Protein AF-0000000078886273 (afdb_homodimer)

pLDDT: mean 94.4, std 7.81, range [51.94, 99.0]

Secondary structure (DSSP, 8-state):
----SS-EEEEETTTSTTHHHHHHHHHHTT-EEEEEE--TT-SGGGGGGTT-TTEEEEE--TT-HHHHHHHHHTSSEEEE--S--SHHHHHHSHHHHHIIIIIIHHHHHHHPPTT--EEEEEEGGGS-S--SSEE-TTSPP---SHHHHHHHHHHHHHHHTT-EEEEE-EEES--SS--S-SHHHHHHHHHHHT-EEEEETTT-EEEEEEHHHHHHHHHHHHHTHHHHTT-EEEES-GGGEEEHHHHHHHHHHHSTT-EEEEE-SS--S-----EE--HHHHTTT------HHHHHHHHHHHGGG--HHHHHHT---/----SS-EEEEETTTSTTHHHHHHHHHHTT-EEEEEE--TT-SGGGGGGTT-TTEEEEE--TT-HHHHHHHHHTSSEEEE--S--SHHHHHHSHHHHHIIIIIIHHHHHHHPPTT--EEEEEEGGGS-S--SSEE-TTSPP---SHHHHHHHHHHHHHHHTT-EEEEE-EEES--SS--S-SHHHHHHHHHHHT-EEEEETTT-EEEEEEHHHHHHHHHHHHHTHHHHTT-EEEES-GGGEEEHHHHHHHHHHHSTT-EEEEE-SS--S-----EE--HHHHTTT------HHHHHHHHHHHGGG--HHHHHHT---

InterPro domains:
  IPR001509 NAD-dependent epimerase/dehydratase [PF01370] (9-236)
  IPR036291 NAD(P)-binding domain superfamily [SSF51735] (9-301)
  IPR050177 Bifunctional lipid A modification and metabolic enzymes [PTHR43245] (8-301)

Radius of gyration: 26.05 Å; Cα contacts (8 Å, |Δi|>4): 1399; chains: 2; bounding box: 59×69×60 Å

Organism: Nematostella vectensis (NCBI:txid45351)

Foldseek 3Di:
DPDQPFQEEEEEVLLAQLNLLQVVVSVVVRHQYEYEYQQPLHNQSNVVPVPRPSYHYDNHALLPLVVLLVVQVVGQAYEYDDALADQVSCVVPVVVRLCCLAVSLLSNLVSHDQPREYEYEAAPQQLAEDDDDAAEQPRDGDHQGSNSVSRNNSVVSQLVSQYEYEHEFQEAFDGSQAACPGLLSVLLLCCLPVLEDEDEPQQAWGFYAYSNLVSVVRVVCSRVVVVRTSGYAYDGAQLRRHGNNVSNVLSPVVRPSHDYHYDHPDDDSRRHHHHYDRVVVVVVPRDGDADSNNRSVNSVVPSNPADPVNNVSNYSD/DPDQPFQEEEEEVLLAQLNLLQVVVSVVVRHQYEYEYQQPLHNQSNVVPVPRPSYHYDNHALLPLVVLLVVQVVGQAYEYDWALADQVSCVVPVVVRLCCLAVSLLSNLVSHDQPREYEYEAAPQQLAEDPPDAAEQPRDGDHQGSNNVSRNNSVVSQLVSQYEYEHEFQEAFDGSQAACPGLLSVLLLCCLPVLEDEDEPQQAWGFYAYSNLVSVVRVVCSRVVVVRTSGYAYDGAQLRRHGNNVSNVLSPVVRPSHDYHYDHPDDDSRRHHHHYDRVVVVVVPRDGDADSNNRSVNSVVPSNPADPVNNVSNYSD

Sequence (634 aa):
MGPIKYPHVLVTGGAGYLGSSLVPILLDQGYKVTVYDRFLWGISSLYPCASNPRLQIINGDILDVGHLSQCISECDAVIHLASIVGYPACEKDPQKATEVNEQGTRNVVDALLPGQPLVYASTGSCYGAIEDGLCTESTPISPLTLYGKTKANGEEMVLQKEGVALRLATVFGISPRLRLDLLVNDLTHKAITVKHFDLYQGNFRRTFLHVRDAARAFAFALENFDGMKGEAFNVGDDRMNMSKAQVAKLIEELVPDCTITNTENGEDKDKRNYEVSYNKIRNLGFKATISIDDGIKELLKIVPLLSPEDVYRAKNVMGPIKYPHVLVTGGAGYLGSSLVPILLDQGYKVTVYDRFLWGISSLYPCASNPRLQIINGDILDVGHLSQCISECDAVIHLASIVGYPACEKDPQKATEVNEQGTRNVVDALLPGQPLVYASTGSCYGAIEDGLCTESTPISPLTLYGKTKANGEEMVLQKEGVALRLATVFGISPRLRLDLLVNDLTHKAITVKHFDLYQGNFRRTFLHVRDAARAFAFALENFDGMKGEAFNVGDDRMNMSKAQVAKLIEELVPDCTITNTENGEDKDKRNYEVSYNKIRNLGFKATISIDDGIKELLKIVPLLSPEDVYRAKNV

Structure (mmCIF, N/CA/C/O backbone):
data_AF-0000000078886273-model_v1
#
loop_
_entity.id
_entity.type
_entity.pdbx_description
1 polymer 'NAD-dependent epimerase/dehydratase domain-containing protein'
#
loop_
_atom_site.group_PDB
_atom_site.id
_atom_site.type_symbol
_atom_site.label_atom_id
_atom_site.label_alt_id
_atom_site.label_comp_id
_atom_site.label_asym_id
_atom_site.label_entity_id
_atom_site.label_seq_id
_atom_site.pdbx_PDB_ins_code
_atom_site.Cartn_x
_atom_site.Cartn_y
_atom_site.Cartn_z
_atom_site.occupancy
_atom_site.B_iso_or_equiv
_atom_site.auth_seq_id
_atom_site.auth_comp_id
_atom_site.auth_asym_id
_atom_site.auth_atom_id
_atom_site.pdbx_PDB_model_num
ATOM 1 N N . MET A 1 1 ? -0.612 17.688 -19.234 1 51.97 1 MET A N 1
ATOM 2 C CA . MET A 1 1 ? -0.328 18.375 -17.984 1 51.97 1 MET A CA 1
ATOM 3 C C . MET A 1 1 ? 0.833 19.344 -18.141 1 51.97 1 MET A C 1
ATOM 5 O O . MET A 1 1 ? 1.821 19.047 -18.797 1 51.97 1 MET A O 1
ATOM 9 N N . GLY A 1 2 ? 0.575 20.625 -17.984 1 61.78 2 GLY A N 1
ATOM 10 C CA . GLY A 1 2 ? 1.626 21.609 -18.156 1 61.78 2 GLY A CA 1
ATOM 11 C C . GLY A 1 2 ? 2.898 21.266 -17.406 1 61.78 2 GLY A C 1
ATOM 12 O O . GLY A 1 2 ? 2.924 20.328 -16.609 1 61.78 2 GLY A O 1
ATOM 13 N N . PRO A 1 3 ? 3.955 21.906 -17.625 1 81.69 3 PRO A N 1
ATOM 14 C CA . PRO A 1 3 ? 5.234 21.625 -16.969 1 81.69 3 PRO A CA 1
ATOM 15 C C . PRO A 1 3 ? 5.172 21.781 -15.453 1 81.69 3 PRO A C 1
ATOM 17 O O . PRO A 1 3 ? 4.461 22.641 -14.938 1 81.69 3 PRO A O 1
ATOM 20 N N . ILE A 1 4 ? 5.684 20.859 -14.68 1 91.19 4 ILE A N 1
ATOM 21 C CA . ILE A 1 4 ? 5.777 20.891 -13.219 1 91.19 4 ILE A CA 1
ATOM 22 C C . ILE A 1 4 ? 6.77 21.953 -12.781 1 91.19 4 ILE A C 1
ATOM 24 O O . ILE A 1 4 ? 7.953 21.891 -13.125 1 91.19 4 ILE A O 1
ATOM 28 N N . LYS A 1 5 ? 6.344 23.016 -12.07 1 93.44 5 LYS A N 1
ATOM 29 C CA . LYS A 1 5 ? 7.16 24.156 -11.656 1 93.44 5 LYS A CA 1
ATOM 30 C C . LYS A 1 5 ? 8.18 23.75 -10.594 1 93.44 5 LYS A C 1
ATOM 32 O O . LYS A 1 5 ? 9.328 24.188 -10.633 1 93.44 5 LYS A O 1
ATOM 37 N N . TYR A 1 6 ? 7.824 22.969 -9.648 1 96.81 6 TYR A N 1
ATOM 38 C CA . TYR A 1 6 ? 8.664 22.453 -8.57 1 96.81 6 TYR A CA 1
ATOM 39 C C . TYR A 1 6 ? 8.781 20.938 -8.633 1 96.81 6 TYR A C 1
ATOM 41 O O . TYR A 1 6 ? 8.117 20.234 -7.879 1 96.81 6 TYR A O 1
ATOM 49 N N . PRO A 1 7 ? 9.594 20.484 -9.453 1 98.06 7 PRO A N 1
ATOM 50 C CA . PRO A 1 7 ? 9.562 19.078 -9.867 1 98.06 7 PRO A CA 1
ATOM 51 C C . PRO A 1 7 ? 10.039 18.125 -8.766 1 98.06 7 PRO A C 1
ATOM 53 O O . PRO A 1 7 ? 9.734 16.938 -8.797 1 98.06 7 PRO A O 1
ATOM 56 N N . HIS A 1 8 ? 10.844 18.562 -7.758 1 98.81 8 HIS A N 1
ATOM 57 C CA . HIS A 1 8 ? 11.352 17.719 -6.688 1 98.81 8 HIS A CA 1
ATOM 58 C C . HIS A 1 8 ? 10.844 18.188 -5.324 1 98.81 8 HIS A C 1
ATOM 60 O O . HIS A 1 8 ? 11.219 19.25 -4.848 1 98.81 8 HIS A O 1
ATOM 66 N N . VAL A 1 9 ? 10.008 17.375 -4.676 1 98.94 9 VAL A N 1
ATOM 67 C CA . VAL A 1 9 ? 9.305 17.766 -3.457 1 98.94 9 VAL A CA 1
ATOM 68 C C . VAL A 1 9 ? 9.797 16.922 -2.287 1 98.94 9 VAL A C 1
ATOM 70 O O . VAL A 1 9 ? 9.875 15.688 -2.389 1 98.94 9 VAL A O 1
ATOM 73 N N . LEU A 1 10 ? 10.211 17.578 -1.229 1 98.94 10 LEU A N 1
ATOM 74 C CA . LEU A 1 10 ? 10.484 16.891 0.024 1 98.94 10 LEU A CA 1
ATOM 75 C C . LEU A 1 10 ? 9.227 16.812 0.887 1 98.94 10 LEU A C 1
ATOM 77 O O . LEU A 1 10 ? 8.578 17.828 1.141 1 98.94 10 LEU A O 1
ATOM 81 N N . VAL A 1 11 ? 8.836 15.617 1.272 1 99 11 VAL A N 1
ATOM 82 C CA . VAL A 1 11 ? 7.699 15.406 2.158 1 99 11 VAL A CA 1
ATOM 83 C C . VAL A 1 11 ? 8.18 14.906 3.516 1 99 11 VAL A C 1
ATOM 85 O O . VAL A 1 11 ? 8.57 13.742 3.652 1 99 11 VAL A O 1
ATOM 88 N N . THR A 1 12 ? 8.172 15.789 4.535 1 98.94 12 THR A N 1
ATOM 89 C CA . THR A 1 12 ? 8.406 15.281 5.883 1 98.94 12 THR A CA 1
ATOM 90 C C . THR A 1 12 ? 7.18 14.539 6.406 1 98.94 12 THR A C 1
ATOM 92 O O . THR A 1 12 ? 6.047 14.938 6.133 1 98.94 12 THR A O 1
ATOM 95 N N . GLY A 1 13 ? 7.445 13.461 7.109 1 98.75 13 GLY A N 1
ATOM 96 C CA . GLY A 1 13 ? 6.328 12.664 7.574 1 98.75 13 GLY A CA 1
ATOM 97 C C . GLY A 1 13 ? 5.645 11.891 6.461 1 98.75 13 GLY A C 1
ATOM 98 O O . GLY A 1 13 ? 4.441 11.617 6.535 1 98.75 13 GLY A O 1
ATOM 99 N N . GLY A 1 14 ? 6.434 11.531 5.457 1 98.81 14 GLY A N 1
ATOM 100 C CA . GLY A 1 14 ? 5.867 10.961 4.246 1 98.81 14 GLY A CA 1
ATOM 101 C C . GLY A 1 14 ? 5.375 9.539 4.434 1 98.81 14 GLY A C 1
ATOM 102 O O . GLY A 1 14 ? 4.621 9.023 3.605 1 98.81 14 GLY A O 1
ATOM 103 N N . ALA A 1 15 ? 5.723 8.898 5.527 1 98.31 15 ALA A N 1
ATOM 104 C CA . ALA A 1 15 ? 5.301 7.523 5.77 1 98.31 15 ALA A CA 1
ATOM 105 C C . ALA A 1 15 ? 4.117 7.473 6.73 1 98.31 15 ALA A C 1
ATOM 107 O O . ALA A 1 15 ? 3.611 6.395 7.047 1 98.31 15 ALA A O 1
ATOM 108 N N . GLY A 1 16 ? 3.639 8.617 7.172 1 98.12 16 GLY A N 1
ATOM 109 C CA . GLY A 1 16 ? 2.547 8.688 8.133 1 98.12 16 GLY A CA 1
ATOM 110 C C . GLY A 1 16 ? 1.18 8.539 7.488 1 98.12 16 GLY A C 1
ATOM 111 O O . GLY A 1 16 ? 1.072 8.141 6.328 1 98.12 16 GLY A O 1
ATOM 112 N N . TYR A 1 17 ? 0.139 8.836 8.234 1 98.5 17 TYR A N 1
ATOM 113 C CA . TYR A 1 17 ? -1.249 8.641 7.832 1 98.5 17 TYR A CA 1
ATOM 114 C C . TYR A 1 17 ? -1.569 9.445 6.578 1 98.5 17 TYR A C 1
ATOM 116 O O . TYR A 1 17 ? -2.035 8.891 5.582 1 98.5 17 TYR A O 1
ATOM 124 N N . LEU A 1 18 ? -1.273 10.688 6.637 1 98.62 18 LEU A N 1
ATOM 125 C CA . LEU A 1 18 ? -1.537 11.57 5.508 1 98.62 18 LEU A CA 1
ATOM 126 C C . LEU A 1 18 ? -0.459 11.422 4.438 1 98.62 18 LEU A C 1
ATOM 128 O O . LEU A 1 18 ? -0.767 11.367 3.246 1 98.62 18 LEU A O 1
ATOM 132 N N . GLY A 1 19 ? 0.802 11.312 4.824 1 98.81 19 GLY A N 1
ATOM 133 C CA . GLY A 1 19 ? 1.926 11.234 3.904 1 98.81 19 GLY A CA 1
ATOM 134 C C . GLY A 1 19 ? 1.866 10.031 2.986 1 98.81 19 GLY A C 1
ATOM 135 O O . GLY A 1 19 ? 2.145 10.141 1.79 1 98.81 19 GLY A O 1
ATOM 136 N N . SER A 1 20 ? 1.464 8.906 3.518 1 98.56 20 SER A N 1
ATOM 137 C CA . SER A 1 20 ? 1.44 7.672 2.732 1 98.56 20 SER A CA 1
ATOM 138 C C . SER A 1 20 ? 0.316 7.695 1.703 1 98.56 20 SER A C 1
ATOM 140 O O . SER A 1 20 ? 0.332 6.926 0.742 1 98.56 20 SER A O 1
ATOM 142 N N . SER A 1 21 ? -0.654 8.578 1.897 1 98.44 21 SER A N 1
ATOM 143 C CA . SER A 1 21 ? -1.696 8.805 0.902 1 98.44 21 SER A CA 1
ATOM 144 C C . SER A 1 21 ? -1.267 9.859 -0.119 1 98.44 21 SER A C 1
ATOM 146 O O . SER A 1 21 ? -1.691 9.812 -1.276 1 98.44 21 SER A O 1
ATOM 148 N N . LEU A 1 22 ? -0.385 10.734 0.26 1 98.88 22 LEU A N 1
ATOM 149 C CA . LEU A 1 22 ? 0.027 11.859 -0.573 1 98.88 22 LEU A CA 1
ATOM 150 C C . LEU A 1 22 ? 1.135 11.438 -1.536 1 98.88 22 LEU A C 1
ATOM 152 O O . LEU A 1 22 ? 1.118 11.82 -2.709 1 98.88 22 LEU A O 1
ATOM 156 N N . VAL A 1 23 ? 2.104 10.641 -1.098 1 98.88 23 VAL A N 1
ATOM 157 C CA . VAL A 1 23 ? 3.318 10.328 -1.843 1 98.88 23 VAL A CA 1
ATOM 158 C C . VAL A 1 23 ? 2.955 9.68 -3.178 1 98.88 23 VAL A C 1
ATOM 160 O O . VAL A 1 23 ? 3.404 10.133 -4.234 1 98.88 23 VAL A O 1
ATOM 163 N N . PRO A 1 24 ? 2.037 8.688 -3.174 1 98.06 24 PRO A N 1
ATOM 164 C CA . PRO A 1 24 ? 1.688 8.102 -4.469 1 98.06 24 PRO A CA 1
ATOM 165 C C . PRO A 1 24 ? 1.018 9.102 -5.41 1 98.06 24 PRO A C 1
ATOM 167 O O . PRO A 1 24 ? 1.199 9.031 -6.629 1 98.06 24 PRO A O 1
ATOM 170 N N . ILE A 1 25 ? 0.229 10.047 -4.855 1 98.12 25 ILE A N 1
ATOM 171 C CA . ILE A 1 25 ? -0.443 11.047 -5.676 1 98.12 25 ILE A CA 1
ATOM 172 C C . ILE A 1 25 ? 0.594 11.93 -6.367 1 98.12 25 ILE A C 1
ATOM 174 O O . ILE A 1 25 ? 0.513 12.164 -7.574 1 98.12 25 ILE A O 1
ATOM 178 N N . LEU A 1 26 ? 1.603 12.383 -5.637 1 98.75 26 LEU A N 1
ATOM 179 C CA . LEU A 1 26 ? 2.66 13.227 -6.191 1 98.75 26 LEU A CA 1
ATOM 180 C C . LEU A 1 26 ? 3.447 12.477 -7.262 1 98.75 26 LEU A C 1
ATOM 182 O O . LEU A 1 26 ? 3.729 13.023 -8.328 1 98.75 26 LEU A O 1
ATOM 186 N N . LEU A 1 27 ? 3.787 11.203 -6.992 1 98.19 27 LEU A N 1
ATOM 187 C CA . LEU A 1 27 ? 4.535 10.391 -7.945 1 98.19 27 LEU A CA 1
ATOM 188 C C . LEU A 1 27 ? 3.748 10.211 -9.242 1 98.19 27 LEU A C 1
ATOM 190 O O . LEU A 1 27 ? 4.305 10.336 -10.336 1 98.19 27 LEU A O 1
ATOM 194 N N . ASP A 1 28 ? 2.471 9.938 -9.07 1 96.44 28 ASP A N 1
ATOM 195 C CA . ASP A 1 28 ? 1.606 9.742 -10.234 1 96.44 28 ASP A CA 1
ATOM 196 C C . ASP A 1 28 ? 1.511 11.016 -11.062 1 96.44 28 ASP A C 1
ATOM 198 O O . ASP A 1 28 ? 1.334 10.953 -12.281 1 96.44 28 ASP A O 1
ATOM 202 N N . GLN A 1 29 ? 1.64 12.156 -10.406 1 97.69 29 GLN A N 1
ATOM 203 C CA . GLN A 1 29 ? 1.553 13.445 -11.094 1 97.69 29 GLN A CA 1
ATOM 204 C C . GLN A 1 29 ? 2.887 13.82 -11.727 1 97.69 29 GLN A C 1
ATOM 206 O O . GLN A 1 29 ? 3.002 14.859 -12.375 1 97.69 29 GLN A O 1
ATOM 211 N N . GLY A 1 30 ? 3.928 13.016 -11.477 1 97.62 30 GLY A N 1
ATOM 212 C CA . GLY A 1 30 ? 5.18 13.195 -12.195 1 97.62 30 GLY A CA 1
ATOM 213 C C . GLY A 1 30 ? 6.262 13.844 -11.344 1 97.62 30 GLY A C 1
ATOM 214 O O . GLY A 1 30 ? 7.363 14.109 -11.836 1 97.62 30 GLY A O 1
ATOM 215 N N . TYR A 1 31 ? 6.047 14.109 -10.07 1 98.69 31 TYR A N 1
ATOM 216 C CA . TYR A 1 31 ? 7.043 14.695 -9.188 1 98.69 31 TYR A CA 1
ATOM 217 C C . TYR A 1 31 ? 8.109 13.68 -8.805 1 98.69 31 TYR A C 1
ATOM 219 O O . TYR A 1 31 ? 7.832 12.477 -8.734 1 98.69 31 TYR A O 1
ATOM 227 N N . LYS A 1 32 ? 9.297 14.133 -8.68 1 98.75 32 LYS A N 1
ATOM 228 C CA . LYS A 1 32 ? 10.25 13.43 -7.828 1 98.75 32 LYS A CA 1
ATOM 229 C C . LYS A 1 32 ? 9.961 13.68 -6.352 1 98.75 32 LYS A C 1
ATOM 231 O O . LYS A 1 32 ? 9.703 14.82 -5.949 1 98.75 32 LYS A O 1
ATOM 236 N N . VAL A 1 33 ? 9.93 12.641 -5.586 1 98.94 33 VAL A N 1
ATOM 237 C CA . VAL A 1 33 ? 9.539 12.789 -4.188 1 98.94 33 VAL A CA 1
ATOM 238 C C . VAL A 1 33 ? 10.641 12.25 -3.283 1 98.94 33 VAL A C 1
ATOM 240 O O . VAL A 1 33 ? 11.102 11.117 -3.467 1 98.94 33 VAL A O 1
ATOM 243 N N . THR A 1 34 ? 11.102 13.023 -2.373 1 98.94 34 THR A N 1
ATOM 244 C CA . THR A 1 34 ? 11.938 12.57 -1.269 1 98.94 34 THR A CA 1
ATOM 245 C C . THR A 1 34 ? 11.133 12.508 0.028 1 98.94 34 THR A C 1
ATOM 247 O O . THR A 1 34 ? 10.695 13.539 0.539 1 98.94 34 THR A O 1
ATOM 250 N N . VAL A 1 35 ? 10.945 11.32 0.5 1 98.94 35 VAL A N 1
ATOM 251 C CA . VAL A 1 35 ? 10.32 11.148 1.805 1 98.94 35 VAL A CA 1
ATOM 252 C C . VAL A 1 35 ? 11.359 11.32 2.908 1 98.94 35 VAL A C 1
ATOM 254 O O . VAL A 1 35 ? 12.438 10.727 2.857 1 98.94 35 VAL A O 1
ATOM 257 N N . TYR A 1 36 ? 11.109 12.203 3.838 1 98.94 36 TYR A N 1
ATOM 258 C CA . TYR A 1 36 ? 11.914 12.445 5.031 1 98.94 36 TYR A CA 1
ATOM 259 C C . TYR A 1 36 ? 11.133 12.086 6.293 1 98.94 36 TYR A C 1
ATOM 261 O O . TYR A 1 36 ? 10.227 12.82 6.699 1 98.94 36 TYR A O 1
ATOM 269 N N . ASP A 1 37 ? 11.461 10.977 6.895 1 98.81 37 ASP A N 1
ATOM 270 C CA . ASP A 1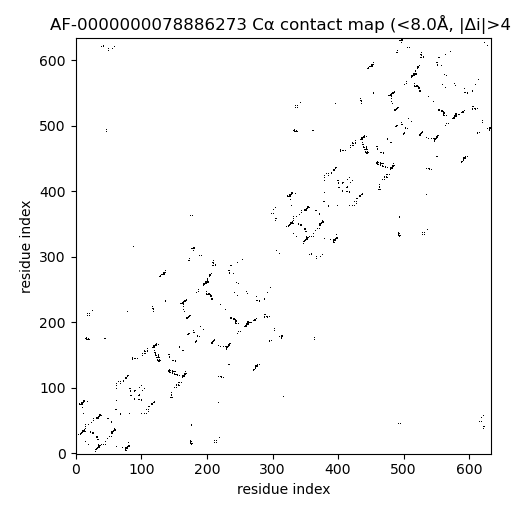 37 ? 10.672 10.398 7.973 1 98.81 37 ASP A CA 1
ATOM 271 C C . ASP A 1 37 ? 11.547 9.617 8.945 1 98.81 37 ASP A C 1
ATOM 273 O O . ASP A 1 37 ? 12.602 9.102 8.562 1 98.81 37 ASP A O 1
ATOM 277 N N . ARG A 1 38 ? 11.047 9.516 10.203 1 97.94 38 ARG A N 1
ATOM 278 C CA . ARG A 1 38 ? 11.766 8.734 11.203 1 97.94 38 ARG A CA 1
ATOM 279 C C . ARG A 1 38 ? 11.289 7.285 11.211 1 97.94 38 ARG A C 1
ATOM 281 O O . ARG A 1 38 ? 11.883 6.438 11.883 1 97.94 38 ARG A O 1
ATOM 288 N N . PHE A 1 39 ? 10.188 6.996 10.602 1 96.88 39 PHE A N 1
ATOM 289 C CA . PHE A 1 39 ? 9.594 5.672 10.469 1 96.88 39 PHE A CA 1
ATOM 290 C C . PHE A 1 39 ? 9.258 5.086 11.836 1 96.88 39 PHE A C 1
ATOM 292 O O . PHE A 1 39 ? 9.492 3.9 12.078 1 96.88 39 PHE A O 1
ATOM 299 N N . LEU A 1 40 ? 8.734 5.992 12.711 1 93 40 LEU A N 1
ATOM 300 C CA . LEU A 1 40 ? 8.312 5.57 14.047 1 93 40 LEU A CA 1
ATOM 301 C C . LEU A 1 40 ? 7.238 4.496 13.961 1 93 40 LEU A C 1
ATOM 303 O O . LEU A 1 40 ? 7.113 3.66 14.859 1 93 40 LEU A O 1
ATOM 307 N N . TRP A 1 41 ? 6.52 4.516 12.898 1 92.81 41 TRP A N 1
ATOM 308 C CA . TRP A 1 41 ? 5.406 3.584 12.758 1 92.81 41 TRP A CA 1
ATOM 309 C C . TRP A 1 41 ? 5.688 2.564 11.656 1 92.81 41 TRP A C 1
ATOM 311 O O . TRP A 1 41 ? 4.766 1.934 11.141 1 92.81 41 TRP A O 1
ATOM 321 N N . GLY A 1 42 ? 6.922 2.479 11.258 1 93.75 42 GLY A N 1
ATOM 322 C CA . GLY A 1 42 ? 7.34 1.508 10.266 1 93.75 42 GLY A CA 1
ATOM 323 C C . GLY A 1 42 ? 7.391 2.08 8.859 1 93.75 42 GLY A C 1
ATOM 324 O O . GLY A 1 42 ? 6.895 3.182 8.617 1 93.75 42 GLY A O 1
ATOM 325 N N . ILE A 1 43 ? 7.922 1.346 7.91 1 97.38 43 ILE A N 1
ATOM 326 C CA . ILE A 1 43 ? 8.172 1.79 6.543 1 97.38 43 ILE A CA 1
ATOM 327 C C . ILE A 1 43 ? 7.145 1.165 5.602 1 97.38 43 ILE A C 1
ATOM 329 O O . ILE A 1 43 ? 7.066 1.531 4.426 1 97.38 43 ILE A O 1
ATOM 333 N N . SER A 1 44 ? 6.254 0.3 6.102 1 96.56 44 SER A N 1
ATOM 334 C CA . SER A 1 44 ? 5.41 -0.549 5.27 1 96.56 44 SER A CA 1
ATOM 335 C C . SER A 1 44 ? 4.414 0.281 4.469 1 96.56 44 SER A C 1
ATOM 337 O O . SER A 1 44 ? 3.963 -0.141 3.4 1 96.56 44 SER A O 1
ATOM 339 N N . SER A 1 45 ? 4.125 1.472 4.98 1 97.62 45 SER A N 1
ATOM 340 C CA . SER A 1 45 ? 3.145 2.316 4.305 1 97.62 45 SER A CA 1
ATOM 341 C C . SER A 1 45 ? 3.648 2.766 2.939 1 97.62 45 SER A C 1
ATOM 343 O O . SER A 1 45 ? 2.865 3.217 2.1 1 97.62 45 SER A O 1
ATOM 345 N N . LEU A 1 46 ? 4.93 2.6 2.656 1 98.38 46 LEU A N 1
ATOM 346 C CA . LEU A 1 46 ? 5.516 3.08 1.41 1 98.38 46 LEU A CA 1
ATOM 347 C C . LEU A 1 46 ? 5.789 1.922 0.456 1 98.38 46 LEU A C 1
ATOM 349 O O . LEU A 1 46 ? 6.23 2.135 -0.676 1 98.38 46 LEU A O 1
ATOM 353 N N . TYR A 1 47 ? 5.461 0.668 0.845 1 98.12 47 TYR A N 1
ATOM 354 C CA . TYR A 1 47 ? 5.699 -0.493 -0.005 1 98.12 47 TYR A CA 1
ATOM 355 C C . TYR A 1 47 ? 5.047 -0.314 -1.369 1 98.12 47 TYR A C 1
ATOM 357 O O . TYR A 1 47 ? 5.66 -0.591 -2.4 1 98.12 47 TYR A O 1
ATOM 365 N N . PRO A 1 48 ? 3.865 0.265 -1.414 1 96.25 48 PRO A N 1
ATOM 366 C CA . PRO A 1 48 ? 3.152 0.307 -2.693 1 96.25 48 PRO A CA 1
ATOM 367 C C . PRO A 1 48 ? 3.85 1.185 -3.729 1 96.25 48 PRO A C 1
ATOM 369 O O . PRO A 1 48 ? 3.627 1.022 -4.934 1 96.25 48 PRO A O 1
ATOM 372 N N . CYS A 1 49 ? 4.723 2.053 -3.307 1 95.56 49 CYS A N 1
ATOM 373 C CA . CYS A 1 49 ? 5.332 2.949 -4.281 1 95.56 49 CYS A CA 1
ATOM 374 C C . CYS A 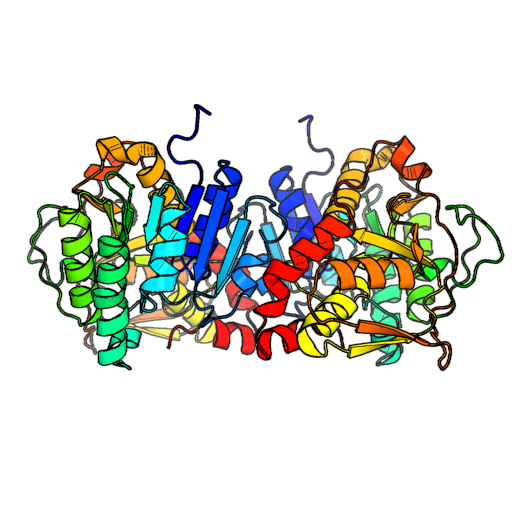1 49 ? 6.844 2.768 -4.316 1 95.56 49 CYS A C 1
ATOM 376 O O . CYS A 1 49 ? 7.555 3.561 -4.938 1 95.56 49 CYS A O 1
ATOM 378 N N . ALA A 1 50 ? 7.316 1.729 -3.717 1 96.25 50 ALA A N 1
ATOM 379 C CA . ALA A 1 50 ? 8.75 1.519 -3.539 1 96.25 50 ALA A CA 1
ATOM 380 C C . ALA A 1 50 ? 9.453 1.381 -4.887 1 96.25 50 ALA A C 1
ATOM 382 O O . ALA A 1 50 ? 10.625 1.741 -5.02 1 96.25 50 ALA A O 1
ATOM 383 N N . SER A 1 51 ? 8.781 0.912 -5.938 1 94.75 51 SER A N 1
ATOM 384 C CA . SER A 1 51 ? 9.406 0.615 -7.223 1 94.75 51 SER A CA 1
ATOM 385 C C . SER A 1 51 ? 9.531 1.87 -8.078 1 94.75 51 SER A C 1
ATOM 387 O O . SER A 1 51 ? 10.195 1.856 -9.117 1 94.75 51 SER A O 1
ATOM 389 N N . ASN A 1 52 ? 8.883 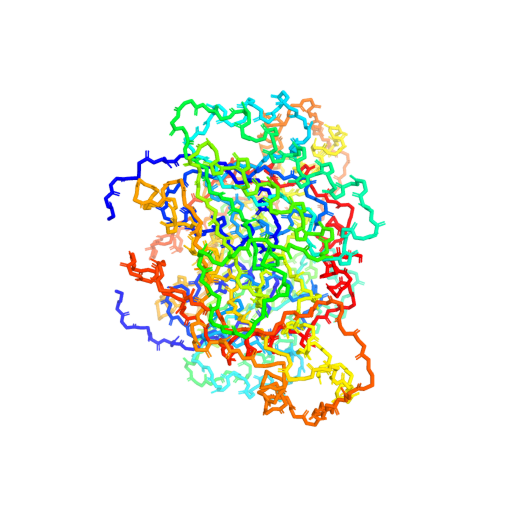2.951 -7.664 1 96.31 52 ASN A N 1
ATOM 390 C CA . ASN A 1 52 ? 8.953 4.172 -8.461 1 96.31 52 ASN A CA 1
ATOM 391 C C . ASN A 1 52 ? 10.352 4.777 -8.438 1 96.31 52 ASN A C 1
ATOM 393 O O . ASN A 1 52 ? 10.875 5.102 -7.367 1 96.31 52 ASN A O 1
ATOM 397 N N . PRO A 1 53 ? 10.93 4.926 -9.594 1 95.44 53 PRO A N 1
ATOM 398 C CA . PRO A 1 53 ? 12.312 5.414 -9.625 1 95.44 53 PRO A CA 1
ATOM 399 C C . PRO A 1 53 ? 12.438 6.863 -9.156 1 95.44 53 PRO A C 1
ATOM 401 O O . PRO A 1 53 ? 13.539 7.324 -8.852 1 95.44 53 PRO A O 1
ATOM 404 N N . ARG A 1 54 ? 11.328 7.57 -9.055 1 97.88 54 ARG A N 1
ATOM 405 C CA . ARG A 1 54 ? 11.352 8.977 -8.656 1 97.88 54 ARG A CA 1
ATOM 406 C C . ARG A 1 54 ? 11.188 9.117 -7.148 1 97.88 54 ARG A C 1
ATOM 408 O O . ARG A 1 54 ? 11.094 10.234 -6.633 1 97.88 54 ARG A O 1
ATOM 415 N N . LEU A 1 55 ? 11.125 8.016 -6.465 1 98.5 55 LEU A N 1
ATOM 416 C CA . LEU A 1 55 ? 10.977 8.039 -5.012 1 98.5 55 LEU A CA 1
ATOM 417 C C . LEU A 1 55 ? 12.328 7.863 -4.324 1 98.5 55 LEU A C 1
ATOM 419 O O . LEU A 1 55 ? 13.062 6.926 -4.629 1 98.5 55 LEU A O 1
ATOM 423 N N . GLN A 1 56 ? 12.641 8.75 -3.508 1 98.5 56 GLN A N 1
ATOM 424 C CA . GLN A 1 56 ? 13.75 8.633 -2.574 1 98.5 56 GLN A CA 1
ATOM 425 C C . GLN A 1 56 ? 13.258 8.594 -1.131 1 98.5 56 GLN A C 1
ATOM 427 O O . GLN A 1 56 ? 12.312 9.297 -0.772 1 98.5 56 GLN A O 1
ATOM 432 N N . ILE A 1 57 ? 13.859 7.766 -0.35 1 98.75 57 ILE A N 1
ATOM 433 C CA . ILE A 1 57 ? 13.453 7.594 1.041 1 98.75 57 ILE A CA 1
ATOM 434 C C . ILE A 1 57 ? 14.641 7.859 1.963 1 98.75 57 ILE A C 1
ATOM 436 O O . ILE A 1 57 ? 15.703 7.246 1.815 1 98.75 57 ILE A O 1
ATOM 440 N N . ILE A 1 58 ? 14.445 8.766 2.902 1 98.62 58 ILE A N 1
ATOM 441 C CA . ILE A 1 58 ? 15.516 9.148 3.822 1 98.62 58 ILE A CA 1
ATOM 442 C C . ILE A 1 58 ? 15.039 8.977 5.262 1 98.62 58 ILE A C 1
ATOM 444 O O . ILE A 1 58 ? 14 9.516 5.652 1 98.62 58 ILE A O 1
ATOM 448 N N . ASN A 1 59 ? 15.773 8.188 5.996 1 98.5 59 ASN A N 1
ATOM 449 C CA . ASN A 1 59 ? 15.586 8.164 7.441 1 98.5 59 ASN A CA 1
ATOM 450 C C . ASN A 1 59 ? 16.125 9.438 8.094 1 98.5 59 ASN A C 1
ATOM 452 O O . ASN A 1 59 ? 17.328 9.578 8.297 1 98.5 59 ASN A O 1
ATOM 456 N N . GLY A 1 60 ? 15.172 10.367 8.383 1 98.69 60 GLY A N 1
ATOM 457 C CA . GLY A 1 60 ? 15.586 11.672 8.867 1 98.69 60 GLY A CA 1
ATOM 458 C C . GLY A 1 60 ? 14.711 12.195 9.992 1 98.69 60 GLY A C 1
ATOM 459 O O . GLY A 1 60 ? 13.523 11.875 10.062 1 98.69 60 GLY A O 1
ATOM 460 N N . ASP A 1 61 ? 15.312 12.969 10.867 1 98.81 61 ASP A N 1
ATOM 461 C CA . ASP A 1 61 ? 14.664 13.664 11.977 1 98.81 61 ASP A CA 1
ATOM 462 C C . ASP A 1 61 ? 14.656 15.18 11.75 1 98.81 61 ASP A C 1
ATOM 464 O O . ASP A 1 61 ? 15.711 15.789 11.57 1 98.81 61 ASP A O 1
ATOM 468 N N . ILE A 1 62 ? 13.492 15.781 11.797 1 98.88 62 ILE A N 1
ATOM 469 C CA . ILE A 1 62 ? 13.406 17.203 11.508 1 98.88 62 ILE A CA 1
ATOM 470 C C . ILE A 1 62 ? 14.102 18 12.609 1 98.88 62 ILE A C 1
ATOM 472 O O . ILE A 1 62 ? 14.32 19.203 12.469 1 98.88 62 ILE A O 1
ATOM 476 N N . LEU A 1 63 ? 14.461 17.312 13.688 1 98.81 63 LEU A N 1
ATOM 477 C CA . LEU A 1 63 ? 15.227 17.953 14.75 1 98.81 63 LEU A CA 1
ATOM 478 C C . LEU A 1 63 ? 16.719 17.938 14.445 1 98.81 63 LEU A C 1
ATOM 480 O O . LEU A 1 63 ? 17.5 18.594 15.133 1 98.81 63 LEU A O 1
ATOM 484 N N . ASP A 1 64 ? 17.156 17.156 13.453 1 98.75 64 ASP A N 1
ATOM 485 C CA . ASP A 1 64 ? 18.531 17.188 12.945 1 98.75 64 ASP A CA 1
ATOM 486 C C . ASP A 1 64 ? 18.703 18.281 11.898 1 98.75 64 ASP A C 1
ATOM 488 O O . ASP A 1 64 ? 18.594 18.031 10.703 1 98.75 64 ASP A O 1
ATOM 492 N N . VAL A 1 65 ? 19.062 19.469 12.367 1 98.62 65 VAL A N 1
ATOM 493 C CA . VAL A 1 65 ? 19.047 20.688 11.562 1 98.62 65 VAL A CA 1
ATOM 494 C C . VAL A 1 65 ? 19.984 20.516 10.367 1 98.62 65 VAL A C 1
ATOM 496 O O . VAL A 1 65 ? 19.625 20.875 9.242 1 98.62 65 VAL A O 1
ATOM 499 N N . GLY A 1 66 ? 21.156 19.969 10.562 1 98.62 66 GLY A N 1
ATOM 500 C CA . GLY A 1 66 ? 22.141 19.812 9.492 1 98.62 66 GLY A CA 1
ATOM 501 C C . GLY A 1 66 ? 21.656 18.906 8.375 1 98.62 66 GLY A C 1
ATOM 502 O O . GLY A 1 66 ? 21.672 19.297 7.203 1 98.62 66 GLY A O 1
ATOM 503 N N . HIS A 1 67 ? 21.203 17.766 8.766 1 98.81 67 HIS A N 1
ATOM 504 C CA . HIS A 1 67 ? 20.734 16.812 7.773 1 98.81 67 HIS A CA 1
ATOM 505 C C . HIS A 1 67 ? 19.484 17.312 7.066 1 98.81 67 HIS A C 1
ATOM 507 O O . HIS A 1 67 ? 19.359 17.172 5.848 1 98.81 67 HIS A O 1
ATOM 513 N N . LEU A 1 68 ? 18.609 17.891 7.801 1 98.88 68 LEU A N 1
ATOM 514 C CA . LEU A 1 68 ? 17.375 18.438 7.246 1 98.88 68 LEU A CA 1
ATOM 515 C C . LEU A 1 68 ? 17.688 19.516 6.215 1 98.88 68 LEU A C 1
ATOM 517 O O . LEU A 1 68 ? 17.141 19.5 5.109 1 98.88 68 LEU A O 1
ATOM 521 N N . SER A 1 69 ? 18.578 20.438 6.562 1 98.81 69 SER A N 1
ATOM 522 C CA . SER A 1 69 ? 18.938 21.531 5.668 1 98.81 69 SER A CA 1
ATOM 523 C C . SER A 1 69 ? 19.547 21.016 4.371 1 98.81 69 SER A C 1
ATOM 525 O O . SER A 1 69 ? 19.25 21.531 3.291 1 98.81 69 SER A O 1
ATOM 527 N N . GLN A 1 70 ? 20.375 20.016 4.508 1 98.81 70 GLN A N 1
ATOM 528 C CA . GLN A 1 70 ? 20.969 19.406 3.324 1 98.81 70 GLN A CA 1
ATOM 529 C C . GLN A 1 70 ? 19.906 18.812 2.408 1 98.81 70 GLN A C 1
ATOM 531 O O . GLN A 1 70 ? 19.922 19.047 1.197 1 98.81 70 GLN A O 1
ATOM 536 N N . CYS A 1 71 ? 18.969 18.109 2.938 1 98.81 71 CYS A N 1
ATOM 537 C CA . CYS A 1 71 ? 17.938 17.453 2.145 1 98.81 71 CYS A CA 1
ATOM 538 C C . CYS A 1 71 ? 17 18.484 1.514 1 98.81 71 CYS A C 1
ATOM 540 O O . CYS A 1 71 ? 16.609 18.344 0.354 1 98.81 71 CYS A O 1
ATOM 542 N N . ILE A 1 72 ? 16.656 19.516 2.252 1 98.88 72 ILE A N 1
ATOM 543 C CA . ILE A 1 72 ? 15.766 20.547 1.743 1 98.88 72 ILE A CA 1
ATOM 544 C C . ILE A 1 72 ? 16.438 21.281 0.585 1 98.88 72 ILE A C 1
ATOM 546 O O . ILE A 1 72 ? 15.797 21.594 -0.417 1 98.88 72 ILE A O 1
ATOM 550 N N . SER A 1 73 ? 17.75 21.469 0.664 1 98.69 73 SER A N 1
ATOM 551 C CA . SER A 1 73 ? 18.484 22.219 -0.356 1 98.69 73 SER A CA 1
ATOM 552 C C . SER A 1 73 ? 18.484 21.484 -1.687 1 98.69 73 SER A C 1
ATOM 554 O O . SER A 1 73 ? 18.719 22.078 -2.738 1 98.69 73 SER A O 1
ATOM 556 N N . GLU A 1 74 ? 18.219 20.188 -1.641 1 98.62 74 GLU A N 1
ATOM 557 C CA . GLU A 1 74 ? 18.25 19.359 -2.842 1 98.62 74 GLU A CA 1
ATOM 558 C C . GLU A 1 74 ? 16.875 19.297 -3.514 1 98.62 74 GLU A C 1
ATOM 560 O O . GLU A 1 74 ? 16.734 18.672 -4.566 1 98.62 74 GLU A O 1
ATOM 565 N N . CYS A 1 75 ? 15.875 19.938 -2.943 1 98.81 75 CYS A N 1
ATOM 566 C CA . CYS A 1 75 ? 14.5 19.859 -3.443 1 98.81 75 CYS A CA 1
ATOM 567 C C . CYS A 1 75 ? 13.992 21.25 -3.83 1 98.81 75 CYS A C 1
ATOM 569 O O . CYS A 1 75 ? 14.602 22.266 -3.49 1 98.81 75 CYS A O 1
ATOM 571 N N . ASP A 1 76 ? 12.914 21.234 -4.582 1 98.75 76 ASP A N 1
ATOM 572 C CA . ASP A 1 76 ? 12.344 22.484 -5.066 1 98.75 76 ASP A CA 1
ATOM 573 C C . ASP A 1 76 ? 11.242 22.984 -4.137 1 98.75 76 ASP A C 1
ATOM 575 O O . ASP A 1 76 ? 10.938 24.188 -4.117 1 98.75 76 ASP A O 1
ATOM 579 N N . ALA A 1 77 ? 10.633 22.125 -3.379 1 98.94 77 ALA A N 1
ATOM 580 C CA . ALA A 1 77 ? 9.516 22.453 -2.498 1 98.94 77 ALA A CA 1
ATOM 581 C C . ALA A 1 77 ? 9.461 21.484 -1.312 1 98.94 77 ALA A C 1
ATOM 583 O O . ALA A 1 77 ? 10.078 20.422 -1.336 1 98.94 77 ALA A O 1
ATOM 584 N N . VAL A 1 78 ? 8.781 21.938 -0.3 1 98.94 78 VAL A N 1
ATOM 585 C CA . VAL A 1 78 ? 8.625 21.125 0.903 1 98.94 78 VAL A CA 1
ATOM 586 C C . VAL A 1 78 ? 7.148 21.031 1.281 1 98.94 78 VAL A C 1
ATOM 588 O O . VAL A 1 78 ? 6.438 22.047 1.282 1 98.94 78 VAL A O 1
ATOM 591 N N . ILE A 1 79 ? 6.66 19.859 1.466 1 99 79 ILE A N 1
ATOM 592 C CA . ILE A 1 79 ? 5.406 19.609 2.166 1 99 79 ILE A CA 1
ATOM 593 C C . ILE A 1 79 ? 5.695 19.062 3.561 1 99 79 ILE A C 1
ATOM 595 O O . ILE A 1 79 ? 6.266 17.969 3.701 1 99 79 ILE A O 1
ATOM 599 N N . HIS A 1 80 ? 5.305 19.797 4.566 1 99 80 HIS A N 1
ATOM 600 C CA . HIS A 1 80 ? 5.672 19.484 5.941 1 99 80 HIS A CA 1
ATOM 601 C C . HIS A 1 80 ? 4.504 18.859 6.695 1 99 80 HIS A C 1
ATOM 603 O O . HIS A 1 80 ? 3.617 19.562 7.176 1 99 80 HIS A O 1
ATOM 609 N N . LEU A 1 81 ? 4.613 17.547 6.848 1 98.94 81 LEU A N 1
ATOM 610 C CA . LEU A 1 81 ? 3.553 16.797 7.523 1 98.94 81 LEU A CA 1
ATOM 611 C C . LEU A 1 81 ? 4.043 16.25 8.859 1 98.94 81 LEU A C 1
ATOM 613 O O . LEU A 1 81 ? 3.238 15.828 9.695 1 98.94 81 LEU A O 1
ATOM 617 N N . ALA A 1 82 ? 5.324 16.188 9.102 1 98.81 82 ALA A N 1
ATOM 618 C CA . ALA A 1 82 ? 5.875 15.555 10.305 1 98.81 82 ALA A CA 1
ATOM 619 C C . ALA A 1 82 ? 5.387 16.266 11.562 1 98.81 82 ALA A C 1
ATOM 621 O O . ALA A 1 82 ? 5.531 17.484 11.695 1 98.81 82 ALA A O 1
ATOM 622 N N . SER A 1 83 ? 4.82 15.547 12.469 1 98.25 83 SER A N 1
ATOM 623 C CA . SER A 1 83 ? 4.281 16.078 13.711 1 98.25 83 SER A CA 1
ATOM 624 C C . SER A 1 83 ? 3.836 14.961 14.648 1 98.25 83 SER A C 1
ATOM 626 O O . SER A 1 83 ? 3.623 13.828 14.211 1 98.25 83 SER A O 1
ATOM 628 N N . ILE A 1 84 ? 3.879 15.273 15.922 1 97.25 84 ILE A N 1
ATOM 629 C CA . ILE A 1 84 ? 3.068 14.508 16.859 1 97.25 84 ILE A CA 1
ATOM 630 C C . ILE A 1 84 ? 1.613 14.961 16.781 1 97.25 84 ILE A C 1
ATOM 632 O O . ILE A 1 84 ? 1.291 16.094 17.156 1 97.25 84 ILE A O 1
ATOM 636 N N . VAL A 1 85 ? 0.753 14.055 16.297 1 95 85 VAL A N 1
ATOM 637 C CA . VAL A 1 85 ? -0.575 14.5 15.891 1 95 85 VAL A CA 1
ATOM 638 C C . VAL A 1 85 ? -1.614 14.016 16.906 1 95 85 VAL A C 1
ATOM 640 O O . VAL A 1 85 ? -1.635 12.844 17.266 1 95 85 VAL A O 1
ATOM 643 N N . GLY A 1 86 ? -2.479 14.922 17.312 1 92.88 86 GLY A N 1
ATOM 644 C CA . GLY A 1 86 ? -3.605 14.602 18.172 1 92.88 86 GLY A CA 1
ATOM 645 C C . GLY A 1 86 ? -3.365 14.961 19.625 1 92.88 86 GLY A C 1
ATOM 646 O O . GLY A 1 86 ? -2.25 14.805 20.125 1 92.88 86 GLY A O 1
ATOM 647 N N . TYR A 1 87 ? -4.426 15.344 20.297 1 89.31 87 TYR A N 1
ATOM 648 C CA . TYR A 1 87 ? -4.332 15.828 21.672 1 89.31 87 TYR A CA 1
ATOM 649 C C . TYR A 1 87 ? -3.838 14.727 22.594 1 89.31 87 TYR A C 1
ATOM 651 O O . TYR A 1 87 ? -2.908 14.93 23.375 1 89.31 87 TYR A O 1
ATOM 659 N N . PRO A 1 88 ? -4.324 13.523 22.469 1 89.62 88 PRO A N 1
ATOM 660 C CA . PRO A 1 88 ? -3.846 12.484 23.391 1 89.62 88 PRO A CA 1
ATOM 661 C C . PRO A 1 88 ? -2.35 12.211 23.25 1 89.62 88 PRO A C 1
ATOM 663 O O . PRO A 1 88 ? -1.649 12.047 24.25 1 89.62 88 PRO A O 1
ATOM 666 N N . ALA A 1 89 ? -1.891 12.211 22.031 1 92.44 89 ALA A N 1
ATOM 667 C CA . ALA A 1 89 ? -0.476 11.938 21.781 1 92.44 89 ALA A CA 1
ATOM 668 C C . ALA A 1 89 ? 0.401 13.062 22.328 1 92.44 89 ALA A C 1
ATOM 670 O O . ALA A 1 89 ? 1.46 12.805 22.906 1 92.44 89 ALA A O 1
ATOM 671 N N . CYS A 1 90 ? -0.009 14.281 22.172 1 94.62 90 CYS A N 1
ATOM 672 C CA . CYS A 1 90 ? 0.752 15.43 22.641 1 94.62 90 CYS A CA 1
ATOM 673 C C . CYS A 1 90 ? 0.757 15.492 24.172 1 94.62 90 CYS A C 1
ATOM 675 O O . CYS A 1 90 ? 1.756 15.883 24.781 1 94.62 90 CYS A O 1
ATOM 677 N N . GLU A 1 91 ? -0.345 15.07 24.734 1 93.56 91 GLU A N 1
ATOM 678 C CA . GLU A 1 91 ? -0.445 15.094 26.188 1 93.56 91 GLU A CA 1
ATOM 679 C C . GLU A 1 91 ? 0.4 13.992 26.812 1 93.56 91 GLU A C 1
ATOM 681 O O . GLU A 1 91 ? 0.898 14.148 27.938 1 93.56 91 GLU A O 1
ATOM 686 N N . LYS A 1 92 ? 0.548 12.93 26.156 1 94.38 92 LYS A N 1
ATOM 687 C CA . LYS A 1 92 ? 1.353 11.82 26.672 1 94.38 92 LYS A CA 1
ATOM 688 C C . LYS A 1 92 ? 2.809 12.242 26.859 1 94.38 92 LYS A C 1
ATOM 690 O O . LYS A 1 92 ? 3.459 11.82 27.812 1 94.38 92 LYS A O 1
ATOM 695 N N . ASP A 1 93 ? 3.346 13.055 25.984 1 96.12 93 ASP A N 1
ATOM 696 C CA . ASP A 1 93 ? 4.695 13.602 26.078 1 96.12 93 ASP A CA 1
ATOM 697 C C . ASP A 1 93 ? 4.738 15.055 25.594 1 96.12 93 ASP A C 1
ATOM 699 O O . ASP A 1 93 ? 5.164 15.328 24.469 1 96.12 93 ASP A O 1
ATOM 703 N N . PRO A 1 94 ? 4.355 15.977 26.469 1 97.38 94 PRO A N 1
ATOM 704 C CA . PRO A 1 94 ? 4.234 17.391 26.094 1 97.38 94 PRO A CA 1
ATOM 705 C C . PRO A 1 94 ? 5.547 17.984 25.594 1 97.38 94 PRO A C 1
ATOM 707 O O . PRO A 1 94 ? 5.543 18.812 24.672 1 97.38 94 PRO A O 1
ATOM 710 N N . GLN A 1 95 ? 6.602 17.594 26.188 1 97.88 95 GLN A N 1
ATOM 711 C CA . GLN A 1 95 ? 7.898 18.109 25.781 1 97.88 95 GLN A CA 1
ATOM 712 C C . GLN A 1 95 ? 8.227 17.688 24.344 1 97.88 95 GLN A C 1
ATOM 714 O O . GLN A 1 95 ? 8.648 18.516 23.531 1 97.88 95 GLN A O 1
ATOM 719 N N . LYS A 1 96 ? 8.031 16.469 24.062 1 97.31 96 LYS A N 1
ATOM 720 C CA . LYS A 1 96 ? 8.289 15.945 22.719 1 97.31 96 LYS A CA 1
ATOM 721 C C . LYS A 1 96 ? 7.371 16.609 21.703 1 97.31 96 LYS A C 1
ATOM 723 O O . LYS A 1 96 ? 7.797 16.922 20.578 1 97.31 96 LYS A O 1
ATOM 728 N N . ALA A 1 97 ? 6.16 16.781 22.094 1 97.75 97 ALA A N 1
ATOM 729 C CA . ALA A 1 97 ? 5.195 17.422 21.203 1 97.75 97 ALA A CA 1
ATOM 730 C C . ALA A 1 97 ? 5.648 18.828 20.828 1 97.75 97 ALA A C 1
ATOM 732 O O . ALA A 1 97 ? 5.633 19.203 19.656 1 97.75 97 ALA A O 1
ATOM 733 N N . THR A 1 98 ? 6.094 19.547 21.828 1 98.31 98 THR A N 1
ATOM 734 C CA . THR A 1 98 ? 6.551 20.922 21.578 1 98.31 98 THR A CA 1
ATOM 735 C C . THR A 1 98 ? 7.82 20.922 20.734 1 98.31 98 THR A C 1
ATOM 737 O O . THR A 1 98 ? 7.945 21.703 19.797 1 98.31 98 THR A O 1
ATOM 740 N N . GLU A 1 99 ? 8.695 20.031 21.047 1 98.44 99 GLU A N 1
ATOM 741 C CA . GLU A 1 99 ? 9.953 19.938 20.328 1 98.44 99 GLU A CA 1
ATOM 742 C C . GLU A 1 99 ? 9.719 19.609 18.844 1 98.44 99 GLU A C 1
ATOM 744 O O . GLU A 1 99 ? 10.25 20.281 17.969 1 98.44 99 GLU A O 1
ATOM 749 N N . VAL A 1 100 ? 8.945 18.672 18.609 1 98.62 100 VAL A N 1
ATOM 750 C CA . VAL A 1 100 ? 8.742 18.203 17.25 1 98.62 100 VAL A CA 1
ATOM 751 C C . VAL A 1 100 ? 7.832 19.172 16.484 1 98.62 100 VAL A C 1
ATOM 753 O O . VAL A 1 100 ? 8.172 19.609 15.391 1 98.62 100 VAL A O 1
ATOM 756 N N . ASN A 1 101 ? 6.715 19.547 17.031 1 98.81 101 ASN A N 1
ATOM 757 C CA . ASN A 1 101 ? 5.711 20.312 16.312 1 98.81 101 ASN A CA 1
ATOM 758 C C . ASN A 1 101 ? 6.137 21.766 16.125 1 98.81 101 ASN A C 1
ATOM 760 O O . ASN A 1 101 ? 5.836 22.391 15.109 1 98.81 101 ASN A O 1
ATOM 764 N N . GLU A 1 102 ? 6.844 22.344 17.141 1 98.69 102 GLU A N 1
ATOM 765 C CA . GLU A 1 102 ? 7.234 23.75 17.062 1 98.69 102 GLU A CA 1
ATOM 766 C C . GLU A 1 102 ? 8.688 23.891 16.609 1 98.69 102 GLU A C 1
ATOM 768 O O . GLU A 1 102 ? 8.961 24.438 15.539 1 98.69 102 GLU A O 1
ATOM 773 N N . GLN A 1 103 ? 9.578 23.297 17.406 1 98.75 103 GLN A N 1
ATOM 774 C CA . GLN A 1 103 ? 10.984 23.422 17.047 1 98.75 103 GLN A CA 1
ATOM 775 C C . GLN A 1 103 ? 11.273 22.734 15.711 1 98.75 103 GLN A C 1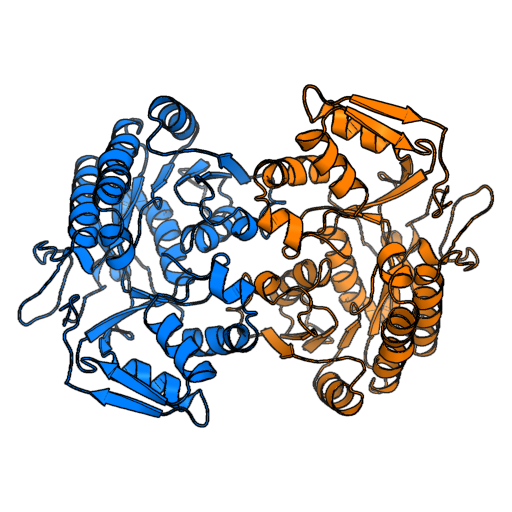
ATOM 777 O O . GLN A 1 103 ? 12.031 23.25 14.891 1 98.75 103 GLN A O 1
ATOM 782 N N . GLY A 1 104 ? 10.719 21.562 15.516 1 98.94 104 GLY A N 1
ATOM 783 C CA . GLY A 1 104 ? 10.867 20.891 14.234 1 98.94 104 GLY A CA 1
ATOM 784 C C . GLY A 1 104 ? 10.383 21.719 13.062 1 98.94 104 GLY A C 1
ATOM 785 O O . GLY A 1 104 ? 11.047 21.797 12.031 1 98.94 104 GLY A O 1
ATOM 786 N N . THR A 1 105 ? 9.227 22.328 13.219 1 98.94 105 THR A N 1
ATOM 787 C CA . THR A 1 105 ? 8.695 23.188 12.164 1 98.94 105 THR A CA 1
ATOM 788 C C . THR A 1 105 ? 9.602 24.406 11.953 1 98.94 105 THR A C 1
ATOM 790 O O . THR A 1 105 ? 9.859 24.797 10.82 1 98.94 105 THR A O 1
ATOM 793 N N . ARG A 1 106 ? 10.078 25 13.047 1 98.88 106 ARG A N 1
ATOM 794 C CA . ARG A 1 106 ? 11.023 26.109 12.938 1 98.88 106 ARG A CA 1
ATOM 795 C C . ARG A 1 106 ? 12.25 25.688 12.117 1 98.88 106 ARG A C 1
ATOM 797 O O . ARG A 1 106 ? 12.727 26.453 11.281 1 98.88 106 ARG A O 1
ATOM 804 N N . ASN A 1 107 ? 12.781 24.469 12.406 1 98.94 107 ASN A N 1
ATOM 805 C CA . ASN A 1 107 ? 13.938 23.969 11.664 1 98.94 107 ASN A CA 1
ATOM 806 C C . ASN A 1 107 ? 13.648 23.875 10.164 1 98.94 107 ASN A C 1
ATOM 808 O O . ASN A 1 107 ? 14.492 24.219 9.344 1 98.94 107 ASN A O 1
ATOM 812 N N . VAL A 1 108 ? 12.461 23.406 9.797 1 98.94 108 VAL A N 1
ATOM 813 C CA . VAL A 1 108 ? 12.062 23.312 8.398 1 98.94 108 VAL A CA 1
ATOM 814 C C . VAL A 1 108 ? 12.031 24.703 7.77 1 98.94 108 VAL A C 1
ATOM 816 O O . VAL A 1 108 ? 12.609 24.922 6.707 1 98.94 108 VAL A O 1
ATOM 819 N N . VAL A 1 109 ? 11.391 25.656 8.469 1 98.88 109 VAL A N 1
ATOM 820 C CA . VAL A 1 109 ? 11.211 27.016 7.973 1 98.88 109 VAL A CA 1
ATOM 821 C C . VAL A 1 109 ? 12.57 27.688 7.793 1 98.88 109 VAL A C 1
ATOM 823 O O . VAL A 1 109 ? 12.82 28.312 6.762 1 98.88 109 VAL A O 1
ATOM 826 N N . ASP A 1 110 ? 13.422 27.469 8.75 1 98.62 110 ASP A N 1
ATOM 827 C CA . ASP A 1 110 ? 14.727 28.109 8.734 1 98.62 110 ASP A CA 1
ATOM 828 C C . ASP A 1 110 ? 15.625 27.516 7.652 1 98.62 110 ASP A C 1
ATOM 830 O O . ASP A 1 110 ? 16.562 28.172 7.188 1 98.62 110 ASP A O 1
ATOM 834 N N . ALA A 1 111 ? 15.359 26.297 7.273 1 98.75 111 ALA A N 1
ATOM 835 C CA . ALA A 1 111 ? 16.203 25.594 6.309 1 98.75 111 ALA A CA 1
ATOM 836 C C . ALA A 1 111 ? 15.797 25.938 4.875 1 98.75 111 ALA A C 1
ATOM 838 O O . ALA A 1 111 ? 16.516 25.609 3.928 1 98.75 111 ALA A O 1
ATOM 839 N N . LEU A 1 112 ? 14.672 26.578 4.676 1 98.75 112 LEU A N 1
ATOM 840 C CA . LEU A 1 112 ? 14.156 26.875 3.342 1 98.75 112 LEU A CA 1
ATOM 841 C C . LEU A 1 112 ? 15.086 27.812 2.588 1 98.75 112 LEU A C 1
ATOM 843 O O . LEU A 1 112 ? 15.656 28.734 3.178 1 98.75 112 LEU A O 1
ATOM 847 N N . LEU A 1 113 ? 15.188 27.609 1.343 1 98 113 LEU A N 1
ATOM 848 C CA . LEU A 1 113 ? 15.836 28.562 0.446 1 98 113 LEU A CA 1
ATOM 849 C C . LEU A 1 113 ? 14.883 29.688 0.071 1 98 113 LEU A C 1
ATOM 851 O O . LEU A 1 113 ? 13.664 29.547 0.176 1 98 113 LEU A O 1
ATOM 855 N N . PRO A 1 114 ? 15.469 30.844 -0.372 1 96.5 114 PRO A N 1
ATOM 856 C CA . PRO A 1 114 ? 14.602 31.938 -0.783 1 96.5 114 PRO A CA 1
ATOM 857 C C . PRO A 1 114 ? 13.609 31.547 -1.875 1 96.5 114 PRO A C 1
ATOM 859 O O . PRO A 1 114 ? 14.016 31.016 -2.914 1 96.5 114 PRO A O 1
ATOM 862 N N . GLY A 1 115 ? 12.414 31.719 -1.596 1 95.56 115 GLY A N 1
ATOM 863 C CA . GLY A 1 115 ? 11.383 31.469 -2.596 1 95.56 115 GLY A CA 1
ATOM 864 C C . GLY A 1 115 ? 10.945 30.031 -2.666 1 95.56 115 GLY A C 1
ATOM 865 O O . GLY A 1 115 ? 10.055 29.672 -3.447 1 95.56 115 GLY A O 1
ATOM 866 N N . GLN A 1 116 ? 11.531 29.172 -1.893 1 98.44 116 GLN A N 1
ATOM 867 C CA . GLN A 1 116 ? 11.18 27.766 -1.892 1 98.44 116 GLN A CA 1
ATOM 868 C C . GLN A 1 116 ? 9.805 27.531 -1.271 1 98.44 116 GLN A C 1
ATOM 870 O O . GLN A 1 116 ? 9.562 27.922 -0.128 1 98.44 116 GLN A O 1
ATOM 875 N N . PRO A 1 117 ? 8.828 26.891 -2.004 1 98.88 117 PRO A N 1
ATOM 876 C CA . PRO A 1 117 ? 7.469 26.672 -1.502 1 98.88 117 PRO A CA 1
ATOM 877 C C . PRO A 1 117 ? 7.426 25.75 -0.293 1 98.88 117 PRO A C 1
ATOM 879 O O . PRO A 1 117 ? 8.164 24.75 -0.245 1 98.88 117 PRO A O 1
ATOM 882 N N . LEU A 1 118 ? 6.605 26.141 0.641 1 98.94 118 LEU A N 1
ATOM 883 C CA . LEU A 1 118 ? 6.309 25.328 1.818 1 98.94 118 LEU A CA 1
ATOM 884 C C . LEU A 1 118 ? 4.805 25.188 2.018 1 98.94 118 LEU A C 1
ATOM 886 O O . LEU A 1 118 ? 4.086 26.188 2.09 1 98.94 118 LEU A O 1
ATOM 890 N N . VAL A 1 119 ? 4.297 23.953 1.986 1 98.94 119 VAL A N 1
ATOM 891 C CA . VAL A 1 119 ? 2.916 23.672 2.35 1 98.94 119 VAL A CA 1
ATOM 892 C C . VAL A 1 119 ? 2.877 22.922 3.68 1 98.94 119 VAL A C 1
ATOM 894 O O . VAL A 1 119 ? 3.559 21.906 3.85 1 98.94 119 VAL A O 1
ATOM 897 N N . TYR A 1 120 ? 2.084 23.391 4.629 1 98.94 120 TYR A N 1
ATOM 898 C CA . TYR A 1 120 ? 2.088 22.938 6.016 1 98.94 120 TYR A CA 1
ATOM 899 C C . TYR A 1 120 ? 0.741 22.328 6.395 1 98.94 120 TYR A C 1
ATOM 901 O O . TYR A 1 120 ? -0.311 22.875 6.062 1 98.94 120 TYR A O 1
ATOM 909 N N . ALA A 1 121 ? 0.828 21.203 7.059 1 98.94 121 ALA A N 1
ATOM 910 C CA . ALA A 1 121 ? -0.379 20.578 7.602 1 98.94 121 ALA A CA 1
ATOM 911 C C . ALA A 1 121 ? -0.809 21.266 8.898 1 98.94 121 ALA A C 1
ATOM 913 O O . ALA A 1 121 ? -0.283 20.953 9.969 1 98.94 121 ALA A O 1
ATOM 914 N N . SER A 1 122 ? -1.711 22.109 8.805 1 98.69 122 SER A N 1
ATOM 915 C CA . SER A 1 122 ? -2.352 22.703 9.977 1 98.69 122 SER A CA 1
ATOM 916 C C . SER A 1 122 ? -3.65 21.969 10.312 1 98.69 122 SER A C 1
ATOM 918 O O . SER A 1 122 ? -3.859 20.828 9.898 1 98.69 122 SER A O 1
ATOM 920 N N . THR A 1 123 ? -4.418 22.516 11.219 1 96.94 123 THR A N 1
ATOM 921 C CA . THR A 1 123 ? -5.59 21.812 11.711 1 96.94 123 THR A CA 1
ATOM 922 C C . THR A 1 123 ? -6.68 22.781 12.141 1 96.94 123 THR A C 1
ATOM 924 O O . THR A 1 123 ? -6.383 23.922 12.516 1 96.94 123 THR A O 1
ATOM 927 N N . GLY A 1 124 ? -7.863 22.312 12.055 1 93.44 124 GLY A N 1
ATOM 928 C CA . GLY A 1 124 ? -8.969 23.078 12.602 1 93.44 124 GLY A CA 1
ATOM 929 C C . GLY A 1 124 ? -8.883 23.266 14.109 1 93.44 124 GLY A C 1
ATOM 930 O O . GLY A 1 124 ? -9.531 24.141 14.672 1 93.44 124 GLY A O 1
ATOM 931 N N . SER A 1 125 ? -8.086 22.484 14.766 1 92.38 125 SER A N 1
ATOM 932 C CA . SER A 1 125 ? -7.914 22.562 16.219 1 92.38 125 SER A CA 1
ATOM 933 C C . SER A 1 125 ? -7.301 23.906 16.625 1 92.38 125 SER A C 1
ATOM 935 O O . SER A 1 125 ? -7.316 24.266 17.797 1 92.38 125 SER A O 1
ATOM 937 N N . CYS A 1 126 ? -6.789 24.609 15.672 1 93.81 126 CYS A N 1
ATOM 938 C CA . CYS A 1 126 ? -6.203 25.922 15.953 1 93.81 126 CYS A CA 1
ATOM 939 C C . CYS A 1 126 ? -7.273 26.906 16.406 1 93.81 126 CYS A C 1
ATOM 941 O O . CYS A 1 126 ? -6.98 27.844 17.172 1 93.81 126 CYS A O 1
ATOM 943 N N . TYR A 1 127 ? -8.531 26.766 15.977 1 92 127 TYR A N 1
ATOM 944 C CA . TYR A 1 127 ? -9.594 27.719 16.25 1 92 127 TYR A CA 1
ATOM 945 C C . TYR A 1 127 ? -10.07 27.594 17.688 1 92 127 TYR A C 1
ATOM 947 O O . TYR A 1 127 ? -10.555 28.578 18.281 1 92 127 TYR A O 1
ATOM 955 N N . GLY A 1 128 ? -9.945 26.406 18.266 1 86.62 128 GLY A N 1
ATOM 956 C CA . GLY A 1 128 ? -10.445 26.219 19.625 1 86.62 128 GLY A CA 1
ATOM 957 C C . GLY A 1 128 ? -11.953 26.328 19.719 1 86.62 128 GLY A C 1
ATOM 958 O O . GLY A 1 128 ? -12.68 25.75 18.906 1 86.62 128 GLY A O 1
ATOM 959 N N . ALA A 1 129 ? -12.414 26.984 20.875 1 78.25 129 ALA A N 1
ATOM 960 C CA . ALA A 1 129 ? -13.852 27.172 21.062 1 78.25 129 ALA A CA 1
ATOM 961 C C . ALA A 1 129 ? -14.336 28.453 20.375 1 78.25 129 ALA A C 1
ATOM 963 O O . ALA A 1 129 ? -13.766 29.516 20.562 1 78.25 129 ALA A O 1
ATOM 964 N N . ILE A 1 130 ? -15.055 28.219 19.391 1 76.62 130 ILE A N 1
ATOM 965 C CA . ILE A 1 130 ? -15.602 29.344 18.656 1 76.62 130 ILE A CA 1
ATOM 966 C C . ILE A 1 130 ? -17.031 29.625 19.156 1 76.62 130 ILE A C 1
ATOM 968 O O . ILE A 1 130 ? -17.781 28.703 19.422 1 76.62 130 ILE A O 1
ATOM 972 N N . GLU A 1 131 ? -17.109 30.844 19.594 1 66.88 131 GLU A N 1
ATOM 973 C CA . GLU A 1 131 ? -18.5 31.188 19.938 1 66.88 131 GLU A CA 1
ATOM 974 C C . GLU A 1 131 ? -19.438 30.891 18.781 1 66.88 131 GLU A C 1
ATOM 976 O O . GLU A 1 131 ? -19.016 30.406 17.734 1 66.88 131 GLU A O 1
ATOM 981 N N . ASP A 1 132 ? -20.719 31.406 18.797 1 63.25 132 ASP A N 1
ATOM 982 C CA . ASP A 1 132 ? -21.828 31.188 17.859 1 63.25 132 ASP A CA 1
ATOM 983 C C . ASP A 1 132 ? -21.469 31.703 16.469 1 63.25 132 ASP A C 1
ATOM 985 O O . ASP A 1 132 ? -20.781 32.719 16.328 1 63.25 132 ASP A O 1
ATOM 989 N N . GLY A 1 133 ? -21.328 30.781 15.461 1 75.06 133 GLY A N 1
ATOM 990 C CA . GLY A 1 133 ? -21.281 31.234 14.078 1 75.06 133 GLY A CA 1
ATOM 991 C C . GLY A 1 133 ? -20.422 30.344 13.195 1 75.06 133 GLY A C 1
ATOM 992 O O . GLY A 1 133 ? -20 29.266 13.609 1 75.06 133 GLY A O 1
ATOM 993 N N . LEU A 1 134 ? -20.266 30.734 11.977 1 87.19 134 LEU A N 1
ATOM 994 C CA . LEU A 1 134 ? -19.5 30.094 10.914 1 87.19 134 LEU A CA 1
ATOM 995 C C . LEU A 1 134 ? -18.016 30.406 11.039 1 87.19 134 LEU A C 1
ATOM 997 O O . LEU A 1 134 ? -17.641 31.578 11.125 1 87.19 134 LEU A O 1
ATOM 1001 N N . CYS A 1 135 ? -17.219 29.359 11.258 1 92.56 135 CYS A N 1
ATOM 1002 C CA . CYS A 1 135 ? -15.766 29.5 11.312 1 92.56 135 CYS A CA 1
ATOM 1003 C C . CYS A 1 135 ? -15.188 29.719 9.922 1 92.56 135 CYS A C 1
ATOM 1005 O O . CYS A 1 135 ? -15.445 28.938 9.008 1 92.56 135 CYS A O 1
ATOM 1007 N N . THR A 1 136 ? -14.531 30.797 9.711 1 94.75 136 THR A N 1
ATOM 1008 C CA . THR A 1 136 ? -13.797 31.078 8.477 1 94.75 136 THR A CA 1
ATOM 1009 C C . THR A 1 136 ? -12.312 31.25 8.766 1 94.75 136 THR A C 1
ATOM 1011 O O . THR A 1 136 ? -11.883 31.172 9.922 1 94.75 136 THR A O 1
ATOM 1014 N N . GLU A 1 137 ? -11.531 31.438 7.719 1 97.25 137 GLU A N 1
ATOM 1015 C CA . GLU A 1 137 ? -10.086 31.578 7.906 1 97.25 137 GLU A CA 1
ATOM 1016 C C . GLU A 1 137 ? -9.758 32.875 8.656 1 97.25 137 GLU A C 1
ATOM 1018 O O . GLU A 1 137 ? -8.641 33.031 9.156 1 97.25 137 GLU A O 1
ATOM 1023 N N . SER A 1 138 ? -10.719 33.781 8.789 1 94.69 138 SER A N 1
ATOM 1024 C CA . SER A 1 138 ? -10.508 35.031 9.516 1 94.69 138 SER A CA 1
ATOM 1025 C C . SER A 1 138 ? -10.859 34.875 10.992 1 94.69 138 SER A C 1
ATOM 1027 O O . SER A 1 138 ? -10.562 35.781 11.797 1 94.69 138 SER A O 1
ATOM 1029 N N . THR A 1 139 ? -11.539 33.75 11.328 1 94.25 139 THR A N 1
ATOM 1030 C CA . THR A 1 139 ? -11.82 33.5 12.742 1 94.25 139 THR A CA 1
ATOM 1031 C C . THR A 1 139 ? -10.523 33.469 13.547 1 94.25 139 THR A C 1
ATOM 1033 O O . THR A 1 139 ? -9.547 32.844 13.125 1 94.25 139 THR A O 1
ATOM 1036 N N . PRO A 1 140 ? -10.539 34.125 14.664 1 92.56 140 PRO A N 1
ATOM 1037 C CA . PRO A 1 140 ? -9.305 34.188 15.453 1 92.56 140 PRO A CA 1
ATOM 1038 C C . PRO A 1 140 ? -8.852 32.844 15.945 1 92.56 140 PRO A C 1
ATOM 1040 O O . PRO A 1 140 ? -9.688 32 16.328 1 92.56 140 PRO A O 1
ATOM 1043 N N . ILE A 1 141 ? -7.562 32.625 15.945 1 93.69 141 ILE A N 1
ATOM 1044 C CA . ILE A 1 141 ? -6.926 31.422 16.438 1 93.69 141 ILE A CA 1
ATOM 1045 C C . ILE A 1 141 ? -6.891 31.438 17.969 1 93.69 141 ILE A C 1
ATOM 1047 O O . ILE A 1 141 ? -6.371 32.375 18.578 1 93.69 141 ILE A O 1
ATOM 1051 N N . SER A 1 142 ? -7.473 30.422 18.641 1 92 142 SER A N 1
ATOM 1052 C CA . SER A 1 142 ? -7.531 30.312 20.094 1 92 142 SER A CA 1
ATOM 1053 C C . SER A 1 142 ? -7.527 28.859 20.531 1 92 142 SER A C 1
ATOM 1055 O O . SER A 1 142 ? -8.508 28.375 21.109 1 92 142 SER A O 1
ATOM 1057 N N . PRO A 1 143 ? -6.363 28.234 20.344 1 92.88 143 PRO A N 1
ATOM 1058 C CA . PRO A 1 143 ? -6.312 26.797 20.625 1 92.88 143 PRO A CA 1
ATOM 1059 C C . PRO A 1 143 ? -6.551 26.469 22.094 1 92.88 143 PRO A C 1
ATOM 1061 O O . PRO A 1 143 ? -6.129 27.219 22.969 1 92.88 143 PRO A O 1
ATOM 1064 N N . LEU A 1 144 ? -7.109 25.266 22.406 1 89.69 144 LEU A N 1
ATOM 1065 C CA . LEU A 1 144 ? -7.461 24.844 23.75 1 89.69 144 LEU A CA 1
ATOM 1066 C C . LEU A 1 144 ? -6.527 23.734 24.234 1 89.69 144 LEU A C 1
ATOM 1068 O O . LEU A 1 144 ? -6.383 23.531 25.438 1 89.69 144 LEU A O 1
ATOM 1072 N N . THR A 1 145 ? -5.973 23 23.312 1 92.5 145 THR A N 1
ATOM 1073 C CA . THR A 1 145 ? -5.117 21.859 23.641 1 92.5 145 THR A CA 1
ATOM 1074 C C . THR A 1 145 ? -3.664 22.156 23.281 1 92.5 145 THR A C 1
ATOM 1076 O O . THR A 1 145 ? -3.385 23.062 22.5 1 92.5 145 THR A O 1
ATOM 1079 N N . LEU A 1 146 ? -2.779 21.359 23.875 1 96.12 146 LEU A N 1
ATOM 1080 C CA . LEU A 1 146 ? -1.371 21.469 23.516 1 96.12 146 LEU A CA 1
ATOM 1081 C C . LEU A 1 146 ? -1.165 21.203 22.016 1 96.12 146 LEU A C 1
ATOM 1083 O O . LEU A 1 146 ? -0.384 21.906 21.359 1 96.12 146 LEU A O 1
ATOM 1087 N N . TYR A 1 147 ? -1.85 20.25 21.484 1 96.5 147 TYR A N 1
ATOM 1088 C CA . TYR A 1 147 ? -1.787 19.969 20.062 1 96.5 147 TYR A CA 1
ATOM 1089 C C . TYR A 1 147 ? -2.148 21.203 19.25 1 96.5 147 TYR A C 1
ATOM 1091 O O . TYR A 1 147 ? -1.371 21.641 18.391 1 96.5 147 TYR A O 1
ATOM 1099 N N . GLY A 1 148 ? -3.312 21.75 19.516 1 96.06 148 GLY A N 1
ATOM 1100 C CA . GLY A 1 148 ? -3.754 22.938 18.812 1 96.06 148 GLY A CA 1
ATOM 1101 C C . GLY A 1 148 ? -2.77 24.078 18.906 1 96.06 148 GLY A C 1
ATOM 1102 O O . GLY A 1 148 ? -2.504 24.766 17.906 1 96.06 148 GLY A O 1
ATOM 1103 N N . LYS A 1 149 ? -2.227 24.25 20.078 1 97.19 149 LYS A N 1
ATOM 1104 C CA . LYS A 1 149 ? -1.283 25.344 20.312 1 97.19 149 LYS A CA 1
ATOM 1105 C C . LYS A 1 149 ? -0.005 25.141 19.5 1 97.19 149 LYS A C 1
ATOM 1107 O O . LYS A 1 149 ? 0.462 26.078 18.844 1 97.19 149 LYS A O 1
ATOM 1112 N N . THR A 1 150 ? 0.537 23.953 19.562 1 98.25 150 THR A N 1
ATOM 1113 C CA . THR A 1 150 ? 1.784 23.688 18.859 1 98.25 150 THR A CA 1
ATOM 1114 C C . THR A 1 150 ? 1.592 23.844 17.359 1 98.25 150 THR A C 1
ATOM 1116 O O . THR A 1 150 ? 2.459 24.391 16.656 1 98.25 150 THR A O 1
ATOM 1119 N N . LYS A 1 151 ? 0.485 23.406 16.859 1 98.56 151 LYS A N 1
ATOM 1120 C CA . LYS A 1 151 ? 0.224 23.5 15.422 1 98.56 151 LYS A CA 1
ATOM 1121 C C . LYS A 1 151 ? -0.035 24.953 15.008 1 98.56 151 LYS A C 1
ATOM 1123 O O . LYS A 1 151 ? 0.36 25.375 13.914 1 98.56 151 LYS A O 1
ATOM 1128 N N . ALA A 1 152 ? -0.727 25.703 15.867 1 98.31 152 ALA A N 1
ATOM 1129 C CA . ALA A 1 152 ? -0.942 27.125 15.594 1 98.31 152 ALA A CA 1
ATOM 1130 C C . ALA A 1 152 ? 0.382 27.875 15.539 1 98.31 152 ALA A C 1
ATOM 1132 O O . ALA A 1 152 ? 0.584 28.734 14.672 1 98.31 152 ALA A O 1
ATOM 1133 N N . ASN A 1 153 ? 1.232 27.609 16.469 1 98.62 153 ASN A N 1
ATOM 1134 C CA . ASN A 1 153 ? 2.555 28.219 16.469 1 98.62 153 ASN A CA 1
ATOM 1135 C C . ASN A 1 153 ? 3.338 27.859 15.211 1 98.62 153 ASN A C 1
ATOM 1137 O O . ASN A 1 153 ? 3.994 28.719 14.625 1 98.62 153 ASN A O 1
ATOM 1141 N N . GLY A 1 154 ? 3.27 26.594 14.812 1 98.81 154 GLY A N 1
ATOM 1142 C CA . GLY A 1 154 ? 3.879 26.188 13.555 1 98.81 154 GLY A CA 1
ATOM 1143 C C . GLY A 1 154 ? 3.316 26.922 12.352 1 98.81 154 GLY A C 1
ATOM 1144 O O . GLY A 1 154 ? 4.066 27.359 11.477 1 98.81 154 GLY A O 1
ATOM 1145 N N . GLU A 1 155 ? 2.016 27.031 12.32 1 98.81 155 GLU A N 1
ATOM 1146 C CA . GLU A 1 155 ? 1.353 27.75 11.234 1 98.81 155 GLU A CA 1
ATOM 1147 C C . GLU A 1 155 ? 1.854 29.188 11.125 1 98.81 155 GLU A C 1
ATOM 1149 O O . GLU A 1 155 ? 2.113 29.672 10.031 1 98.81 155 GLU A O 1
ATOM 1154 N N . GLU A 1 156 ? 1.963 29.828 12.258 1 98.56 156 GLU A N 1
ATOM 1155 C CA . GLU A 1 156 ? 2.447 31.203 12.281 1 98.56 156 GLU A CA 1
ATOM 1156 C C . GLU A 1 156 ? 3.83 31.328 11.641 1 98.56 156 GLU A C 1
ATOM 1158 O O . GLU A 1 156 ? 4.078 32.219 10.836 1 98.56 156 GLU A O 1
ATOM 1163 N N . MET A 1 157 ? 4.75 30.438 11.992 1 98.75 157 MET A N 1
ATOM 1164 C CA . MET A 1 157 ? 6.102 30.422 11.438 1 98.75 157 MET A CA 1
ATOM 1165 C C . MET A 1 157 ? 6.066 30.25 9.922 1 98.75 157 MET A C 1
ATOM 1167 O O . MET A 1 157 ? 6.812 30.906 9.203 1 98.75 157 MET A O 1
ATOM 1171 N N . VAL A 1 158 ? 5.211 29.344 9.484 1 98.81 158 VAL A N 1
ATOM 1172 C CA . VAL A 1 158 ? 5.098 29.016 8.07 1 98.81 158 VAL A CA 1
ATOM 1173 C C . VAL A 1 158 ? 4.582 30.219 7.293 1 98.81 158 VAL A C 1
ATOM 1175 O O . VAL A 1 158 ? 5.117 30.562 6.234 1 98.81 158 VAL A O 1
ATOM 1178 N N . LEU A 1 159 ? 3.543 30.906 7.832 1 98.56 159 LEU A N 1
ATOM 1179 C CA . LEU A 1 159 ? 2.932 32.031 7.152 1 98.56 159 LEU A CA 1
ATOM 1180 C C . LEU A 1 159 ? 3.895 33.219 7.098 1 98.56 159 LEU A C 1
ATOM 1182 O O . LEU A 1 159 ? 3.896 33.969 6.125 1 98.56 159 LEU A O 1
ATOM 1186 N N . GLN A 1 160 ? 4.699 33.375 8.117 1 97.56 160 GLN A N 1
ATOM 1187 C CA . GLN A 1 160 ? 5.691 34.469 8.148 1 97.56 160 GLN A CA 1
ATOM 1188 C C . GLN A 1 160 ? 6.707 34.312 7.02 1 97.56 160 GLN A C 1
ATOM 1190 O O . GLN A 1 160 ? 7.309 35.281 6.578 1 97.56 160 GLN A O 1
ATOM 1195 N N . LYS A 1 161 ? 6.852 33.094 6.527 1 97.81 161 LYS A N 1
ATOM 1196 C CA . LYS A 1 161 ? 7.781 32.812 5.438 1 97.81 161 LYS A CA 1
ATOM 1197 C C . LYS A 1 161 ? 7.035 32.625 4.121 1 97.81 161 LYS A C 1
ATOM 1199 O O . LYS A 1 161 ? 7.543 31.969 3.205 1 97.81 161 LYS A O 1
ATOM 1204 N N . GLU A 1 162 ? 5.797 33.031 4.074 1 98.06 162 GLU A N 1
ATOM 1205 C CA . GLU A 1 162 ? 4.953 33.031 2.885 1 98.06 162 GLU A CA 1
ATOM 1206 C C . GLU A 1 162 ? 4.605 31.609 2.469 1 98.06 162 GLU A C 1
ATOM 1208 O O . GLU A 1 162 ? 4.426 31.328 1.282 1 98.06 162 GLU A O 1
ATOM 1213 N N . GLY A 1 163 ? 4.605 30.672 3.406 1 98.81 163 GLY A N 1
ATOM 1214 C CA . GLY A 1 163 ? 4.102 29.328 3.143 1 98.81 163 GLY A CA 1
ATOM 1215 C C . GLY A 1 163 ? 2.586 29.266 3.088 1 98.81 163 GLY A C 1
ATOM 1216 O O . GLY A 1 163 ? 1.909 30.281 3.289 1 98.81 163 GLY A O 1
ATOM 1217 N N . VAL A 1 164 ? 2.09 28.094 2.715 1 98.94 164 VAL A N 1
ATOM 1218 C CA . VAL A 1 164 ? 0.657 27.812 2.715 1 98.94 164 VAL A CA 1
ATOM 1219 C C . VAL A 1 164 ? 0.308 26.891 3.877 1 98.94 164 VAL A C 1
ATOM 1221 O O . VAL A 1 164 ? 0.98 25.875 4.098 1 98.94 164 VAL A O 1
ATOM 1224 N N . ALA A 1 165 ? -0.666 27.266 4.645 1 98.94 165 ALA A N 1
ATOM 1225 C CA . ALA A 1 165 ? -1.132 26.406 5.734 1 98.94 165 ALA A CA 1
ATOM 1226 C C . ALA A 1 165 ? -2.518 25.844 5.434 1 98.94 165 ALA A C 1
ATOM 1228 O O . ALA A 1 165 ? -3.441 26.594 5.105 1 98.94 165 ALA A O 1
ATOM 1229 N N . LEU A 1 166 ? -2.68 24.547 5.504 1 98.94 166 LEU A N 1
ATOM 1230 C CA . LEU A 1 166 ? -3.967 23.891 5.289 1 98.94 166 LEU A CA 1
ATOM 1231 C C . LEU A 1 166 ? -4.57 23.438 6.613 1 98.94 166 LEU A C 1
ATOM 1233 O O . LEU A 1 166 ? -4.066 22.5 7.242 1 98.94 166 LEU A O 1
ATOM 1237 N N . ARG A 1 167 ? -5.578 24.109 7.066 1 98.62 167 ARG A N 1
ATOM 1238 C CA . ARG A 1 167 ? -6.309 23.734 8.273 1 98.62 167 ARG A CA 1
ATOM 1239 C C . ARG A 1 167 ? -7.316 22.625 7.984 1 98.62 167 ARG A C 1
ATOM 1241 O O . ARG A 1 167 ? -8.461 22.906 7.613 1 98.62 167 ARG A O 1
ATOM 1248 N N . LEU A 1 168 ? -6.93 21.453 8.242 1 98.31 168 LEU A N 1
ATOM 1249 C CA . LEU A 1 168 ? -7.695 20.266 7.848 1 98.31 168 LEU A CA 1
ATOM 1250 C C . LEU A 1 168 ? -8.867 20.031 8.789 1 98.31 168 LEU A C 1
ATOM 1252 O O . LEU A 1 168 ? -8.734 20.203 10.008 1 98.31 168 LEU A O 1
ATOM 1256 N N . ALA A 1 169 ? -9.961 19.703 8.234 1 96.81 169 ALA A N 1
ATOM 1257 C CA . ALA A 1 169 ? -11.039 19.094 9.008 1 96.81 169 ALA A CA 1
ATOM 1258 C C . ALA A 1 169 ? -10.602 17.766 9.602 1 96.81 169 ALA A C 1
ATOM 1260 O O . ALA A 1 169 ? -9.469 17.328 9.398 1 96.81 169 ALA A O 1
ATOM 1261 N N . THR A 1 170 ? -11.477 17.188 10.43 1 95.19 170 THR A N 1
ATOM 1262 C CA . THR A 1 170 ? -11.18 15.883 11.023 1 95.19 170 THR A CA 1
ATOM 1263 C C . THR A 1 170 ? -11.047 14.812 9.945 1 95.19 170 THR A C 1
ATOM 1265 O O . THR A 1 170 ? -12.023 14.484 9.258 1 95.19 170 THR A O 1
ATOM 1268 N N . VAL A 1 171 ? -9.875 14.281 9.805 1 97.62 171 VAL A N 1
ATOM 1269 C CA . VAL A 1 171 ? -9.586 13.352 8.719 1 97.62 171 VAL A CA 1
ATOM 1270 C C . VAL A 1 171 ? -10.078 11.953 9.094 1 97.62 171 VAL A C 1
ATOM 1272 O O . VAL A 1 171 ? -10.102 11.594 10.273 1 97.62 171 VAL A O 1
ATOM 1275 N N . PHE A 1 172 ? -10.492 11.211 8.094 1 97.81 172 PHE A N 1
ATOM 1276 C CA . PHE A 1 172 ? -10.922 9.828 8.289 1 97.81 172 PHE A CA 1
ATOM 1277 C C . PHE A 1 172 ? -10.609 8.992 7.051 1 97.81 172 PHE A C 1
ATOM 1279 O O . PHE A 1 172 ? -10.156 9.523 6.031 1 97.81 172 PHE A O 1
ATOM 1286 N N . GLY A 1 173 ? -10.758 7.66 7.168 1 98.38 173 GLY A N 1
ATOM 1287 C CA . GLY A 1 173 ? -10.602 6.781 6.023 1 98.38 173 GLY A CA 1
ATOM 1288 C C . GLY A 1 173 ? -9.398 5.863 6.137 1 98.38 173 GLY A C 1
ATOM 1289 O O . GLY A 1 173 ? -8.609 5.98 7.082 1 98.38 173 GLY A O 1
ATOM 1290 N N . ILE A 1 174 ? -9.281 4.961 5.215 1 98.5 174 ILE A N 1
ATOM 1291 C CA . ILE A 1 174 ? -8.172 4.008 5.168 1 98.5 174 ILE A CA 1
ATOM 1292 C C . ILE A 1 174 ? -6.965 4.66 4.504 1 98.5 174 ILE A C 1
ATOM 1294 O O . ILE A 1 174 ? -7.082 5.25 3.428 1 98.5 174 ILE A O 1
ATOM 1298 N N . SER A 1 175 ? -5.883 4.633 5.129 1 98 175 SER A N 1
ATOM 1299 C CA . SER A 1 175 ? -4.562 4.984 4.617 1 98 175 SER A CA 1
ATOM 1300 C C . SER A 1 175 ? -3.607 3.797 4.691 1 98 175 SER A C 1
ATOM 1302 O O . SER A 1 175 ? -3.846 2.85 5.445 1 98 175 SER A O 1
ATOM 1304 N N . PRO A 1 176 ? -2.537 3.842 3.838 1 97.56 176 PRO A N 1
ATOM 1305 C CA . PRO A 1 176 ? -1.55 2.771 3.99 1 97.56 176 PRO A CA 1
ATOM 1306 C C . PRO A 1 176 ? -0.962 2.705 5.398 1 97.56 176 PRO A C 1
ATOM 1308 O O . PRO A 1 176 ? -0.503 1.645 5.828 1 97.56 176 PRO A O 1
ATOM 1311 N N . ARG A 1 177 ? -0.923 3.76 6.043 1 97.25 177 ARG A N 1
ATOM 1312 C CA . ARG A 1 177 ? -0.722 3.791 7.484 1 97.25 177 ARG A CA 1
ATOM 1313 C C . ARG A 1 177 ? -2.039 4.031 8.219 1 97.25 177 ARG A C 1
ATOM 1315 O O . ARG A 1 177 ? -2.41 5.176 8.484 1 97.25 177 ARG A O 1
ATOM 1322 N N . LEU A 1 178 ? -2.672 2.99 8.633 1 97.56 178 LEU A N 1
ATOM 1323 C CA . LEU A 1 178 ? -4.02 3.072 9.18 1 97.56 178 LEU A CA 1
ATOM 1324 C C . LEU A 1 178 ? -3.99 3.629 10.602 1 97.56 178 LEU A C 1
ATOM 1326 O O . LEU A 1 178 ? -3.133 3.254 11.406 1 97.56 178 LEU A O 1
ATOM 1330 N N . ARG A 1 179 ? -4.883 4.508 10.875 1 97.69 179 ARG A N 1
ATOM 1331 C CA . ARG A 1 179 ? -5.145 5 12.227 1 97.69 179 ARG A CA 1
ATOM 1332 C C . ARG A 1 179 ? -6.574 4.688 12.648 1 97.69 179 ARG A C 1
ATOM 1334 O O . ARG A 1 179 ? -7.523 4.969 11.914 1 97.69 179 ARG A O 1
ATOM 1341 N N . LEU A 1 180 ? -6.684 4.156 13.875 1 97.25 180 LEU A N 1
ATOM 1342 C CA . LEU A 1 180 ? -8.008 3.799 14.359 1 97.25 180 LEU A CA 1
ATOM 1343 C C . LEU A 1 180 ? -8.461 4.758 15.453 1 97.25 180 LEU A C 1
ATOM 1345 O O . LEU A 1 180 ? -9.586 4.652 15.953 1 97.25 180 LEU A O 1
ATOM 1349 N N . ASP A 1 181 ? -7.609 5.754 15.797 1 95.44 181 ASP A N 1
ATOM 1350 C CA . ASP A 1 181 ? -7.941 6.68 16.875 1 95.44 181 ASP A CA 1
ATOM 1351 C C . ASP A 1 181 ? -8.742 7.867 16.344 1 95.44 181 ASP A C 1
ATOM 1353 O O . ASP A 1 181 ? -9.219 8.695 17.125 1 95.44 181 ASP A O 1
ATOM 1357 N N . LEU A 1 182 ? -8.914 8.023 15.07 1 95.75 182 LEU A N 1
ATOM 1358 C CA . LEU A 1 182 ? -9.688 9.102 14.469 1 95.75 182 LEU A CA 1
ATOM 1359 C C . LEU A 1 182 ? -11.188 8.836 14.609 1 95.75 182 LEU A C 1
ATOM 1361 O O . LEU A 1 182 ? -11.633 7.695 14.469 1 95.75 182 LEU A O 1
ATOM 1365 N N . LEU A 1 183 ? -11.93 9.82 14.75 1 93.62 183 LEU A N 1
ATOM 1366 C CA . LEU A 1 183 ? -13.297 9.695 15.242 1 93.62 183 LEU A CA 1
ATOM 1367 C C . LEU A 1 183 ? -14.094 8.711 14.398 1 93.62 183 LEU A C 1
ATOM 1369 O O . LEU A 1 183 ? -14.633 7.734 14.914 1 93.62 183 LEU A O 1
ATOM 1373 N N . VAL A 1 184 ? -14.203 8.945 13.078 1 96.69 184 VAL A N 1
ATOM 1374 C CA . VAL A 1 184 ? -15.016 8.094 12.211 1 96.69 184 VAL A CA 1
ATOM 1375 C C . VAL A 1 184 ? -14.438 6.68 12.195 1 96.69 184 VAL A C 1
ATOM 1377 O O . VAL A 1 184 ? -15.18 5.695 12.266 1 96.69 184 VAL A O 1
ATOM 1380 N N . ASN A 1 185 ? -13.109 6.555 12.078 1 98.12 185 ASN A N 1
ATOM 1381 C CA . ASN A 1 185 ? -12.445 5.254 12.086 1 98.12 185 ASN A CA 1
ATOM 1382 C C . ASN A 1 185 ? -12.711 4.5 13.383 1 98.12 185 ASN A C 1
ATOM 1384 O O . ASN A 1 185 ? -13.008 3.303 13.359 1 98.12 185 ASN A O 1
ATOM 1388 N N . ASP A 1 186 ? -12.594 5.277 14.469 1 96.06 186 ASP A N 1
ATOM 1389 C CA . ASP A 1 186 ? -12.781 4.707 15.797 1 96.06 186 ASP A CA 1
ATOM 1390 C C . ASP A 1 186 ? -14.219 4.215 15.977 1 96.06 186 ASP A C 1
ATOM 1392 O O . ASP A 1 186 ? -14.438 3.074 16.391 1 96.06 186 ASP A O 1
ATOM 1396 N N . LEU A 1 187 ? -15.18 5.055 15.664 1 95.94 187 LEU A N 1
ATOM 1397 C CA . LEU A 1 187 ? -16.578 4.695 15.82 1 95.94 187 LEU A CA 1
ATOM 1398 C C . LEU A 1 187 ? -16.938 3.486 14.961 1 95.94 187 LEU A C 1
ATOM 1400 O O . LEU A 1 187 ? -17.672 2.598 15.398 1 95.94 187 LEU A O 1
ATOM 1404 N N . THR A 1 188 ? -16.422 3.416 13.742 1 97.62 188 THR A N 1
ATOM 1405 C CA . THR A 1 188 ? -16.703 2.297 12.852 1 97.62 188 THR A CA 1
ATOM 1406 C C . THR A 1 188 ? -16.094 1.005 13.398 1 97.62 188 THR A C 1
ATOM 1408 O O . THR A 1 188 ? -16.75 -0.043 13.383 1 97.62 188 THR A O 1
ATOM 1411 N N . HIS A 1 189 ? -14.875 1.113 13.875 1 97.44 189 HIS A N 1
ATOM 1412 C CA . HIS A 1 189 ? -14.227 -0.046 14.477 1 97.44 189 HIS A CA 1
ATOM 1413 C C . HIS A 1 189 ? -15.008 -0.556 15.688 1 97.44 189 HIS A C 1
ATOM 1415 O O . HIS A 1 189 ? -15.234 -1.761 15.82 1 97.44 189 HIS A O 1
ATOM 1421 N N . LYS A 1 190 ? -15.477 0.356 16.516 1 96.12 190 LYS A N 1
ATOM 1422 C CA . LYS A 1 190 ? -16.266 -0.003 17.688 1 96.12 190 LYS A CA 1
ATOM 1423 C C . LYS A 1 190 ? -17.594 -0.622 17.297 1 96.12 190 LYS A C 1
ATOM 1425 O O . LYS A 1 190 ? -18.062 -1.574 17.922 1 96.12 190 LYS A O 1
ATOM 1430 N N . ALA A 1 191 ? -18.188 -0.061 16.312 1 96.81 191 ALA A N 1
ATOM 1431 C CA . ALA A 1 191 ? -19.484 -0.563 15.852 1 96.81 191 ALA A CA 1
ATOM 1432 C C . ALA A 1 191 ? -19.391 -2.033 15.461 1 96.81 191 ALA A C 1
ATOM 1434 O O . ALA A 1 191 ? -20.344 -2.799 15.664 1 96.81 191 ALA A O 1
ATOM 1435 N N . ILE A 1 192 ? -18.281 -2.432 14.914 1 95.5 192 ILE A N 1
ATOM 1436 C CA . ILE A 1 192 ? -18.109 -3.787 14.398 1 95.5 192 ILE A CA 1
ATOM 1437 C C . ILE A 1 192 ? -17.641 -4.707 15.531 1 95.5 192 ILE A C 1
ATOM 1439 O O . ILE A 1 192 ? -17.953 -5.898 15.539 1 95.5 192 ILE A O 1
ATOM 1443 N N . THR A 1 193 ? -16.922 -4.176 16.516 1 93.69 193 THR A N 1
ATOM 1444 C CA . THR A 1 193 ? -16.281 -5.016 17.531 1 93.69 193 THR A CA 1
ATOM 1445 C C . THR A 1 193 ? -17.094 -5.035 18.812 1 93.69 193 THR A C 1
ATOM 1447 O O . THR A 1 193 ? -17.328 -6.098 19.391 1 93.69 193 THR A O 1
ATOM 1450 N N . VAL A 1 194 ? -17.516 -3.877 19.25 1 92.38 194 VAL A N 1
ATOM 1451 C CA . VAL A 1 194 ? -18.25 -3.736 20.516 1 92.38 194 VAL A CA 1
ATOM 1452 C C . VAL A 1 194 ? -19.75 -3.818 20.266 1 92.38 194 VAL A C 1
ATOM 1454 O O . VAL A 1 194 ? -20.484 -4.41 21.047 1 92.38 194 VAL A O 1
ATOM 1457 N N . LYS A 1 195 ? -20.234 -3.246 19.141 1 91.88 195 LYS A N 1
ATOM 1458 C CA . LYS A 1 195 ? -21.594 -3.297 18.609 1 91.88 195 LYS A CA 1
ATOM 1459 C C . LYS A 1 195 ? -22.531 -2.389 19.406 1 91.88 195 LYS A C 1
ATOM 1461 O O . LYS A 1 195 ? -23.422 -1.765 18.828 1 91.88 195 LYS A O 1
ATOM 1466 N N . HIS A 1 196 ? -22.359 -2.352 20.812 1 92.31 196 HIS A N 1
ATOM 1467 C CA . HIS A 1 196 ? -23.188 -1.486 21.641 1 92.31 196 HIS A CA 1
ATOM 1468 C C . HIS A 1 196 ? -22.328 -0.592 22.531 1 92.31 196 HIS A C 1
ATOM 1470 O O . HIS A 1 196 ? -21.609 -1.084 23.406 1 92.31 196 HIS A O 1
ATOM 1476 N N . PHE A 1 197 ? -22.422 0.749 22.266 1 91.75 197 PHE A N 1
ATOM 1477 C CA . PHE A 1 197 ? -21.609 1.649 23.062 1 91.75 197 PHE A CA 1
ATOM 1478 C C . PHE A 1 197 ? -22.203 3.053 23.078 1 91.75 197 PHE A C 1
ATOM 1480 O O . PHE A 1 197 ? -23.094 3.367 22.281 1 91.75 197 PHE A O 1
ATOM 1487 N N . ASP A 1 198 ? -21.672 3.857 24.016 1 89.31 198 ASP A N 1
ATOM 1488 C CA . ASP A 1 198 ? -22.172 5.215 24.203 1 89.31 198 ASP A CA 1
ATOM 1489 C C . ASP A 1 198 ? -21.375 6.215 23.359 1 89.31 198 ASP A C 1
ATOM 1491 O O . ASP A 1 198 ? -20.172 6.027 23.141 1 89.31 198 ASP A O 1
ATOM 1495 N N . LEU A 1 199 ? -22.125 7.156 22.875 1 89 199 LEU A N 1
ATOM 1496 C CA . LEU A 1 199 ? -21.531 8.32 22.234 1 89 199 LEU A CA 1
ATOM 1497 C C . LEU A 1 199 ? -21.656 9.562 23.109 1 89 199 LEU A C 1
ATOM 1499 O O . LEU A 1 199 ? -22.766 10.023 23.391 1 89 199 LEU A O 1
ATOM 1503 N N . TYR A 1 200 ? -20.531 10.094 23.5 1 81.75 200 TYR A N 1
ATOM 1504 C CA . TYR A 1 200 ? -20.547 11.258 24.359 1 81.75 200 TYR A CA 1
ATOM 1505 C C . TYR A 1 200 ? -20.656 12.547 23.547 1 81.75 200 TYR A C 1
ATOM 1507 O O . TYR A 1 200 ? -20 12.695 22.516 1 81.75 200 TYR A O 1
ATOM 1515 N N . GLN A 1 201 ? -21.5 13.461 24.016 1 80.81 201 GLN A N 1
ATOM 1516 C CA . GLN A 1 201 ? -21.688 14.773 23.406 1 80.81 201 GLN A CA 1
ATOM 1517 C C . GLN A 1 201 ? -21.984 14.648 21.922 1 80.81 201 GLN A C 1
ATOM 1519 O O . GLN A 1 201 ? -21.344 15.297 21.094 1 80.81 201 GLN A O 1
ATOM 1524 N N . GLY A 1 202 ? -22.922 13.977 21.562 1 82.5 202 GLY A N 1
ATOM 1525 C CA . GLY A 1 202 ? -23.312 13.672 20.188 1 82.5 202 GLY A CA 1
ATOM 1526 C C . GLY A 1 202 ? -23.688 14.906 19.391 1 82.5 202 GLY A C 1
ATOM 1527 O O . GLY A 1 202 ? -23.609 14.906 18.172 1 82.5 202 GLY A O 1
ATOM 1528 N N . ASN A 1 203 ? -24 15.977 20.078 1 81.31 203 ASN A N 1
ATOM 1529 C CA . ASN A 1 203 ? -24.469 17.172 19.406 1 81.31 203 ASN A CA 1
ATOM 1530 C C . ASN A 1 203 ? -23.312 18.062 18.938 1 81.31 203 ASN A C 1
ATOM 1532 O O . ASN A 1 203 ? -23.516 18.984 18.156 1 81.31 203 ASN A O 1
ATOM 1536 N N . PHE A 1 204 ? -22.125 17.719 19.375 1 80.88 204 PHE A N 1
ATOM 1537 C CA . PHE A 1 204 ? -20.984 18.516 18.938 1 80.88 204 PHE A CA 1
ATOM 1538 C C . PHE A 1 204 ? -20.734 18.328 17.453 1 80.88 204 PHE A C 1
ATOM 1540 O O . PHE A 1 204 ? -20.75 17.219 16.938 1 80.88 204 PHE A O 1
ATOM 1547 N N . ARG A 1 205 ? -20.625 19.438 16.875 1 83.38 205 ARG A N 1
ATOM 1548 C CA . ARG A 1 205 ? -20.375 19.422 15.438 1 83.38 205 ARG A CA 1
ATOM 1549 C C . ARG A 1 205 ? -18.891 19.234 15.141 1 83.38 205 ARG A C 1
ATOM 1551 O O . ARG A 1 205 ? -18.031 19.75 15.859 1 83.38 205 ARG A O 1
ATOM 1558 N N . ARG A 1 206 ? -18.688 18.438 14.188 1 83 206 ARG A N 1
ATOM 1559 C CA . ARG A 1 206 ? -17.375 18.219 13.602 1 83 206 ARG A CA 1
ATOM 1560 C C . ARG A 1 206 ? -17.438 18.25 12.078 1 83 206 ARG A C 1
ATOM 1562 O O . ARG A 1 206 ? -18.5 18.016 11.492 1 83 206 ARG A O 1
ATOM 1569 N N . THR A 1 207 ? -16.422 18.703 11.562 1 90.69 207 THR A N 1
ATOM 1570 C CA . THR A 1 207 ? -16.281 18.625 10.109 1 90.69 207 THR A CA 1
ATOM 1571 C C . THR A 1 207 ? -15.273 17.547 9.727 1 90.69 207 THR A C 1
ATOM 1573 O O . THR A 1 207 ? -14.297 17.312 10.438 1 90.69 207 THR A O 1
ATOM 1576 N N . PHE A 1 208 ? -15.633 16.859 8.578 1 96 208 PHE A N 1
ATOM 1577 C CA . PHE A 1 208 ? -14.828 15.688 8.242 1 96 208 PHE A CA 1
ATOM 1578 C C . PHE A 1 208 ? -14.227 15.836 6.848 1 96 208 PHE A C 1
ATOM 1580 O O . PHE A 1 208 ? -14.711 16.641 6.039 1 96 208 PHE A O 1
ATOM 1587 N N . LEU A 1 209 ? -13.203 15.133 6.613 1 98.06 209 LEU A N 1
ATOM 1588 C CA . LEU A 1 209 ? -12.477 15.109 5.348 1 98.06 209 LEU A CA 1
ATOM 1589 C C . LEU A 1 209 ? -11.758 13.781 5.152 1 98.06 209 LEU A C 1
ATOM 1591 O O . LEU A 1 209 ? -10.961 13.367 6 1 98.06 209 LEU A O 1
ATOM 1595 N N . HIS A 1 210 ? -12.094 13.078 4.059 1 98.31 210 HIS A N 1
ATOM 1596 C CA . HIS A 1 210 ? -11.406 11.82 3.785 1 98.31 210 HIS A CA 1
ATOM 1597 C C . HIS A 1 210 ? -9.914 12.047 3.555 1 98.31 210 HIS A C 1
ATOM 1599 O O . HIS A 1 210 ? -9.523 13.016 2.898 1 98.31 210 HIS A O 1
ATOM 1605 N N . VAL A 1 211 ? -9.094 11.156 3.992 1 98.62 211 VAL A N 1
ATOM 1606 C CA . VAL A 1 211 ? -7.645 11.289 3.986 1 98.62 211 VAL A CA 1
ATOM 1607 C C . VAL A 1 211 ? -7.148 11.469 2.553 1 98.62 211 VAL A C 1
ATOM 1609 O O . VAL A 1 211 ? -6.195 12.211 2.307 1 98.62 211 VAL A O 1
ATOM 1612 N N . ARG A 1 212 ? -7.723 10.82 1.587 1 98 212 ARG A N 1
ATOM 1613 C CA . ARG A 1 212 ? -7.305 10.945 0.195 1 98 212 ARG A CA 1
ATOM 1614 C C . ARG A 1 212 ? -7.559 12.359 -0.323 1 98 212 ARG A C 1
ATOM 1616 O O . ARG A 1 212 ? -6.75 12.906 -1.078 1 98 212 ARG A O 1
ATOM 1623 N N . ASP A 1 213 ? -8.719 12.93 0.054 1 98.56 213 ASP A N 1
ATOM 1624 C CA . ASP A 1 213 ? -9 14.312 -0.321 1 98.56 213 ASP A CA 1
ATOM 1625 C C . ASP A 1 213 ? -8.062 15.281 0.399 1 98.56 213 ASP A C 1
ATOM 1627 O O . ASP A 1 213 ? -7.656 16.297 -0.17 1 98.56 213 ASP A O 1
ATOM 1631 N N . ALA A 1 214 ? -7.754 14.969 1.686 1 98.81 214 ALA A N 1
ATOM 1632 C CA . ALA A 1 214 ? -6.746 15.766 2.381 1 98.81 214 ALA A CA 1
ATOM 1633 C C . ALA A 1 214 ? -5.414 15.742 1.631 1 98.81 214 ALA A C 1
ATOM 1635 O O . ALA A 1 214 ? -4.797 16.781 1.421 1 98.81 214 ALA A O 1
ATOM 1636 N N . ALA A 1 215 ? -4.98 14.562 1.217 1 98.88 215 ALA A N 1
ATOM 1637 C CA . ALA A 1 215 ? -3.744 14.406 0.456 1 98.88 215 ALA A CA 1
ATOM 1638 C C . ALA A 1 215 ? -3.803 15.195 -0.849 1 98.88 215 ALA A C 1
ATOM 1640 O O . ALA A 1 215 ? -2.857 15.914 -1.192 1 98.88 215 ALA A O 1
ATOM 1641 N N . ARG A 1 216 ? -4.902 15.125 -1.537 1 98.69 216 ARG A N 1
ATOM 1642 C CA . ARG A 1 216 ? -5.074 15.859 -2.789 1 98.69 216 ARG A CA 1
ATOM 1643 C C . ARG A 1 216 ? -4.977 17.359 -2.564 1 98.69 216 ARG A C 1
ATOM 1645 O O . ARG A 1 216 ? -4.52 18.094 -3.441 1 98.69 216 ARG A O 1
ATOM 1652 N N . ALA A 1 217 ? -5.438 17.797 -1.38 1 98.94 217 ALA A N 1
ATOM 1653 C CA . ALA A 1 217 ? -5.379 19.234 -1.076 1 98.94 217 ALA A CA 1
ATOM 1654 C C . ALA A 1 217 ? -3.936 19.719 -1.015 1 98.94 217 ALA A C 1
ATOM 1656 O O . ALA A 1 217 ? -3.639 20.844 -1.405 1 98.94 217 ALA A O 1
ATOM 1657 N N . PHE A 1 218 ? -3.033 18.906 -0.538 1 98.94 218 PHE A N 1
ATOM 1658 C CA . PHE A 1 218 ? -1.627 19.297 -0.488 1 98.94 218 PHE A CA 1
ATOM 1659 C C . PHE A 1 218 ? -1.036 19.359 -1.891 1 98.94 218 PHE A C 1
ATOM 1661 O O . PHE A 1 218 ? -0.296 20.297 -2.209 1 98.94 218 PHE A O 1
ATOM 1668 N N . ALA A 1 219 ? -1.336 18.359 -2.732 1 98.81 219 ALA A N 1
ATOM 1669 C CA . ALA A 1 219 ? -0.896 18.406 -4.125 1 98.81 219 ALA A CA 1
ATOM 1670 C C . ALA A 1 219 ? -1.456 19.641 -4.836 1 98.81 219 ALA A C 1
ATOM 1672 O O . ALA A 1 219 ? -0.742 20.312 -5.582 1 98.81 219 ALA A O 1
ATOM 1673 N N . PHE A 1 220 ? -2.721 19.938 -4.594 1 98.69 220 PHE A N 1
ATOM 1674 C CA . PHE A 1 220 ? -3.391 21.094 -5.164 1 98.69 220 PHE A CA 1
ATOM 1675 C C . PHE A 1 220 ? -2.691 22.391 -4.746 1 98.69 220 PHE A C 1
ATOM 1677 O O . PHE A 1 220 ? -2.453 23.266 -5.574 1 98.69 220 PHE A O 1
ATOM 1684 N N . ALA A 1 221 ? -2.395 22.469 -3.414 1 98.81 221 ALA A N 1
ATOM 1685 C CA . ALA A 1 221 ? -1.734 23.656 -2.885 1 98.81 221 ALA A CA 1
ATOM 1686 C C . ALA A 1 221 ? -0.367 23.859 -3.533 1 98.81 221 ALA A C 1
ATOM 1688 O O . ALA A 1 221 ? 0.021 25 -3.84 1 98.81 221 ALA A O 1
ATOM 1689 N N . LEU A 1 222 ? 0.35 22.766 -3.734 1 98.62 222 LEU A N 1
ATOM 1690 C CA . LEU A 1 222 ? 1.652 22.859 -4.387 1 98.62 222 LEU A CA 1
ATOM 1691 C C . LEU A 1 222 ? 1.511 23.359 -5.82 1 98.62 222 LEU A C 1
ATOM 1693 O O . LEU A 1 222 ? 2.258 24.234 -6.258 1 98.62 222 LEU A O 1
ATOM 1697 N N . GLU A 1 223 ? 0.578 22.828 -6.535 1 97.81 223 GLU A N 1
ATOM 1698 C CA . GLU A 1 223 ? 0.327 23.203 -7.926 1 97.81 223 GLU A CA 1
ATOM 1699 C C . GLU A 1 223 ? -0.088 24.656 -8.047 1 97.81 223 GLU A C 1
ATOM 1701 O O . GLU A 1 223 ? 0.232 25.328 -9.031 1 97.81 223 GLU A O 1
ATOM 1706 N N . ASN A 1 224 ? -0.806 25.172 -7.07 1 97.94 224 ASN A N 1
ATOM 1707 C CA . ASN A 1 224 ? -1.341 26.516 -7.094 1 97.94 224 ASN A CA 1
ATOM 1708 C C . ASN A 1 224 ? -0.625 27.422 -6.09 1 97.94 224 ASN A C 1
ATOM 1710 O O . ASN A 1 224 ? -1.213 28.375 -5.578 1 97.94 224 ASN A O 1
ATOM 1714 N N . PHE A 1 225 ? 0.56 27.125 -5.797 1 98.44 225 PHE A N 1
ATOM 1715 C CA . PHE A 1 225 ? 1.28 27.75 -4.688 1 98.44 225 PHE A CA 1
ATOM 1716 C C . PHE A 1 225 ? 1.314 29.266 -4.84 1 98.44 225 PHE A C 1
ATOM 1718 O O . PHE A 1 225 ? 1.076 30 -3.877 1 98.44 225 PHE A O 1
ATOM 1725 N N . ASP A 1 226 ? 1.533 29.781 -6.004 1 97.38 226 ASP A N 1
ATOM 1726 C CA . ASP A 1 226 ? 1.687 31.219 -6.219 1 97.38 226 ASP A CA 1
ATOM 1727 C C . ASP A 1 226 ? 0.415 31.969 -5.836 1 97.38 226 ASP A C 1
ATOM 1729 O O . ASP A 1 226 ? 0.481 33.094 -5.293 1 97.38 226 ASP A O 1
ATOM 1733 N N . GLY A 1 227 ? -0.684 31.359 -6.027 1 97.75 227 GLY A N 1
ATOM 1734 C CA . GLY A 1 227 ? -1.952 32 -5.711 1 97.75 227 GLY A CA 1
ATOM 1735 C C . GLY A 1 227 ? -2.379 31.797 -4.27 1 97.75 227 GLY A C 1
ATOM 1736 O O . GLY A 1 227 ? -3.289 32.469 -3.781 1 97.75 227 GLY A O 1
ATOM 1737 N N . MET A 1 228 ? -1.638 30.953 -3.539 1 98.69 228 MET A N 1
ATOM 1738 C CA . MET A 1 228 ? -2.078 30.562 -2.201 1 98.69 228 MET A CA 1
ATOM 1739 C C . MET A 1 228 ? -1.068 31 -1.147 1 98.69 228 MET A C 1
ATOM 1741 O O . MET A 1 228 ? -1.374 31.016 0.047 1 98.69 228 MET A O 1
ATOM 1745 N N . LYS A 1 229 ? 0.138 31.375 -1.559 1 98.38 229 LYS A N 1
ATOM 1746 C CA . LYS A 1 229 ? 1.24 31.594 -0.627 1 98.38 229 LYS A CA 1
ATOM 1747 C C . LYS A 1 229 ? 0.904 32.688 0.371 1 98.38 229 LYS A C 1
ATOM 1749 O O . LYS A 1 229 ? 0.231 33.688 0.025 1 98.38 229 LYS A O 1
ATOM 1754 N N . GLY A 1 230 ? 1.288 32.5 1.59 1 98.38 230 GLY A N 1
ATOM 1755 C CA . GLY A 1 230 ? 1.122 33.469 2.656 1 98.38 230 GLY A CA 1
ATOM 1756 C C . GLY A 1 230 ? -0.232 33.375 3.336 1 98.38 230 GLY A C 1
ATOM 1757 O O . GLY A 1 230 ? -0.564 34.219 4.176 1 98.38 230 GLY A O 1
ATOM 1758 N N . GLU A 1 231 ? -1.001 32.344 3.02 1 98.62 231 GLU A N 1
ATOM 1759 C CA . GLU A 1 231 ? -2.361 32.281 3.545 1 98.62 231 GLU A CA 1
ATOM 1760 C C . GLU A 1 231 ? -2.672 30.891 4.117 1 98.62 231 GLU A C 1
ATOM 1762 O O . GLU A 1 231 ? -1.992 29.922 3.795 1 98.62 231 GLU A O 1
ATOM 1767 N N . ALA A 1 232 ? -3.666 30.906 4.969 1 98.81 232 ALA A N 1
ATOM 1768 C CA . ALA A 1 232 ? -4.238 29.672 5.484 1 98.81 232 ALA A CA 1
ATOM 1769 C C . ALA A 1 232 ? -5.559 29.344 4.797 1 98.81 232 ALA A C 1
ATOM 1771 O O . ALA A 1 232 ? -6.293 30.25 4.391 1 98.81 232 ALA A O 1
ATOM 1772 N N . PHE A 1 233 ? -5.824 28.125 4.652 1 98.88 233 PHE A N 1
ATOM 1773 C CA . PHE A 1 233 ? -7.059 27.672 4.031 1 98.88 233 PHE A CA 1
ATOM 1774 C C . PHE A 1 233 ? -7.699 26.562 4.855 1 98.88 233 PHE A C 1
ATOM 1776 O O . PHE A 1 233 ? -7.027 25.594 5.23 1 98.88 233 PHE A O 1
ATOM 1783 N N . ASN A 1 234 ? -9 26.734 5.145 1 98.25 234 ASN A N 1
ATOM 1784 C CA . ASN A 1 234 ? -9.766 25.594 5.637 1 98.25 234 ASN A CA 1
ATOM 1785 C C . ASN A 1 234 ? -9.969 24.547 4.551 1 98.25 234 ASN A C 1
ATOM 1787 O O . ASN A 1 234 ? -10.336 24.875 3.42 1 98.25 234 ASN A O 1
ATOM 1791 N N . VAL A 1 235 ? -9.703 23.297 4.883 1 98.62 235 VAL A N 1
ATOM 1792 C CA . VAL A 1 235 ? -9.883 22.219 3.916 1 98.62 235 VAL A CA 1
ATOM 1793 C C . VAL A 1 235 ? -10.898 21.219 4.445 1 98.62 235 VAL A C 1
ATOM 1795 O O . VAL A 1 235 ? -10.688 20.609 5.5 1 98.62 235 VAL A O 1
ATOM 1798 N N . GLY A 1 236 ? -11.883 21 3.848 1 97.06 236 GLY A N 1
ATOM 1799 C CA . GLY A 1 236 ? -13 20.125 4.168 1 97.06 236 GLY A CA 1
ATOM 1800 C C . GLY A 1 236 ? -14.109 20.172 3.139 1 97.06 236 GLY A C 1
ATOM 1801 O O . GLY A 1 236 ? -13.852 20.359 1.949 1 97.06 236 GLY A O 1
ATOM 1802 N N . ASP A 1 237 ? -15.188 19.781 3.533 1 92.5 237 ASP A N 1
ATOM 1803 C CA . ASP A 1 237 ? -16.375 19.75 2.691 1 92.5 237 ASP A CA 1
ATOM 1804 C C . ASP A 1 237 ? -17.609 20.203 3.465 1 92.5 237 ASP A C 1
ATOM 1806 O O . ASP A 1 237 ? -17.938 19.641 4.512 1 92.5 237 ASP A O 1
ATOM 1810 N N . ASP A 1 238 ? -18.328 21.141 2.875 1 90.06 238 ASP A N 1
ATOM 1811 C CA . ASP A 1 238 ? -19.516 21.672 3.535 1 90.06 238 ASP A CA 1
ATOM 1812 C C . ASP A 1 238 ? -20.531 20.562 3.807 1 90.06 238 ASP A C 1
ATOM 1814 O O . ASP A 1 238 ? -21.281 20.625 4.781 1 90.06 238 ASP A O 1
ATOM 1818 N N . ARG A 1 239 ? -20.688 19.562 3.006 1 90.25 239 ARG A N 1
ATOM 1819 C CA . ARG A 1 239 ? -21.625 18.453 3.146 1 90.25 239 ARG A CA 1
ATOM 1820 C C . ARG A 1 239 ? -21.297 17.609 4.379 1 90.25 239 ARG A C 1
ATOM 1822 O O . ARG A 1 239 ? -22.141 16.844 4.859 1 90.25 239 ARG A O 1
ATOM 1829 N N . MET A 1 240 ? -20.047 17.812 4.91 1 93.25 240 MET A N 1
ATOM 1830 C CA . MET A 1 240 ? -19.641 16.953 6.012 1 93.25 240 MET A CA 1
ATOM 1831 C C . MET A 1 240 ? -19.438 17.75 7.289 1 93.25 240 MET A C 1
ATOM 1833 O O . MET A 1 240 ? -18.609 17.406 8.125 1 93.25 240 MET A O 1
ATOM 1837 N N . ASN A 1 241 ? -20 18.953 7.258 1 92.19 241 ASN A N 1
ATOM 1838 C CA . ASN A 1 241 ? -20.25 19.594 8.539 1 92.19 241 ASN A CA 1
ATOM 1839 C C . ASN A 1 241 ? -21.359 18.891 9.312 1 92.19 241 ASN A C 1
ATOM 1841 O O . ASN A 1 241 ? -22.531 19.172 9.117 1 92.19 241 ASN A O 1
ATOM 1845 N N . MET A 1 242 ? -20.922 18 10.203 1 92.06 242 MET A N 1
ATOM 1846 C CA . MET A 1 242 ? -21.875 17.094 10.828 1 92.06 242 MET A CA 1
ATOM 1847 C C . MET A 1 242 ? -21.656 17.016 12.336 1 92.06 242 MET A C 1
ATOM 1849 O O . MET A 1 242 ? -20.562 17.328 12.82 1 92.06 242 MET A O 1
ATOM 1853 N N . SER A 1 243 ? -22.719 16.656 13.008 1 89.12 243 SER A N 1
ATOM 1854 C CA . SER A 1 243 ? -22.547 16.312 14.414 1 89.12 243 SER A CA 1
ATOM 1855 C C . SER A 1 243 ? -22.031 14.883 14.578 1 89.12 243 SER A C 1
ATOM 1857 O O . SER A 1 243 ? -22.141 14.07 13.664 1 89.12 243 SER A O 1
ATOM 1859 N N . LYS A 1 244 ? -21.516 14.633 15.711 1 90.12 244 LYS A N 1
ATOM 1860 C CA . LYS A 1 244 ? -21.094 13.273 16.016 1 90.12 244 LYS A CA 1
ATOM 1861 C C . LYS A 1 244 ? -22.25 12.289 15.922 1 90.12 244 LYS A C 1
ATOM 1863 O O . LYS A 1 244 ? -22.078 11.172 15.43 1 90.12 244 LYS A O 1
ATOM 1868 N N . ALA A 1 245 ? -23.391 12.719 16.312 1 91.88 245 ALA A N 1
ATOM 1869 C CA . ALA A 1 245 ? -24.578 11.875 16.297 1 91.88 245 ALA A CA 1
ATOM 1870 C C . ALA A 1 245 ? -25 11.531 14.875 1 91.88 245 ALA A C 1
ATOM 1872 O O . ALA A 1 245 ? -25.469 10.422 14.617 1 91.88 245 ALA A O 1
ATOM 1873 N N . GLN A 1 246 ? -24.891 12.469 14.047 1 93.44 246 GLN A N 1
ATOM 1874 C CA . GLN A 1 246 ? -25.234 12.219 12.648 1 93.44 246 GLN A CA 1
ATOM 1875 C C . GLN A 1 246 ? -24.328 11.148 12.047 1 93.44 246 GLN A C 1
ATOM 1877 O O . GLN A 1 246 ? -24.797 10.258 11.328 1 93.44 246 GLN A O 1
ATOM 1882 N N . VAL A 1 247 ? -23.047 11.219 12.344 1 94.88 247 VAL A N 1
ATOM 1883 C CA . VAL A 1 247 ? -22.094 10.242 11.852 1 94.88 247 VAL A CA 1
ATOM 1884 C C . VAL A 1 247 ? -22.391 8.867 12.453 1 94.88 247 VAL A C 1
ATOM 1886 O O . VAL A 1 247 ? -22.375 7.859 11.742 1 94.88 247 VAL A O 1
ATOM 1889 N N . ALA A 1 248 ? -22.672 8.883 13.727 1 94.69 248 ALA A N 1
ATOM 1890 C CA . ALA A 1 248 ? -22.984 7.637 14.422 1 94.69 248 ALA A CA 1
ATOM 1891 C C . ALA A 1 248 ? -24.203 6.961 13.812 1 94.69 248 ALA A C 1
ATOM 1893 O O . ALA A 1 248 ? -24.234 5.734 13.664 1 94.69 248 ALA A O 1
ATOM 1894 N N . LYS A 1 249 ? -25.141 7.738 13.477 1 95.06 249 LYS A N 1
ATOM 1895 C CA . LYS A 1 249 ? -26.359 7.195 12.883 1 95.06 249 LYS A CA 1
ATOM 1896 C C . LYS A 1 249 ? -26.062 6.551 11.531 1 95.06 249 LYS A C 1
ATOM 1898 O O . LYS A 1 249 ? -26.609 5.488 11.211 1 95.06 249 LYS A O 1
ATOM 1903 N N . LEU A 1 250 ? -25.297 7.203 10.734 1 95.44 250 LEU A N 1
ATOM 1904 C CA . LEU A 1 250 ? -24.906 6.637 9.445 1 95.44 250 LEU A CA 1
ATOM 1905 C C . LEU A 1 250 ? -24.203 5.297 9.633 1 95.44 250 LEU A C 1
ATOM 1907 O O . LEU A 1 250 ? -24.469 4.344 8.898 1 95.44 250 LEU A O 1
ATOM 1911 N N . ILE A 1 251 ? -23.297 5.211 10.594 1 97.19 251 ILE A N 1
ATOM 1912 C CA . ILE A 1 251 ? -22.562 3.982 10.883 1 97.19 251 ILE A CA 1
ATOM 1913 C C . ILE A 1 251 ? -23.547 2.893 11.32 1 97.19 251 ILE A C 1
ATOM 1915 O O . ILE A 1 251 ? -23.453 1.752 10.859 1 97.19 251 ILE A O 1
ATOM 1919 N N . GLU A 1 252 ? -24.484 3.273 12.133 1 95.75 252 GLU A N 1
ATOM 1920 C CA . GLU A 1 252 ? -25.5 2.328 12.594 1 95.75 252 GLU A CA 1
ATOM 1921 C C . GLU A 1 252 ? -26.297 1.76 11.43 1 95.75 252 GLU A C 1
ATOM 1923 O O . GLU A 1 252 ? -26.656 0.581 11.43 1 95.75 252 GLU A O 1
ATOM 1928 N N . GLU A 1 253 ? -26.562 2.57 10.555 1 95.81 253 GLU A N 1
ATOM 1929 C CA . GLU A 1 253 ? -27.328 2.156 9.391 1 95.81 253 GLU A CA 1
ATOM 1930 C C . GLU A 1 253 ? -26.562 1.149 8.547 1 95.81 253 GLU A C 1
ATOM 1932 O O . GLU A 1 253 ? -27.156 0.278 7.91 1 95.81 253 GLU A O 1
ATOM 1937 N N . LEU A 1 254 ? -25.25 1.248 8.555 1 95.69 254 LEU A N 1
ATOM 1938 C CA . LEU A 1 254 ? -24.422 0.423 7.684 1 95.69 254 LEU A CA 1
ATOM 1939 C C . LEU A 1 254 ? -23.938 -0.823 8.414 1 95.69 254 LEU A C 1
ATOM 1941 O O . LEU A 1 254 ? -23.406 -1.746 7.789 1 95.69 254 LEU A O 1
ATOM 1945 N N . VAL A 1 255 ? -23.984 -0.836 9.68 1 95.56 255 VAL A N 1
ATOM 1946 C CA . VAL A 1 255 ? -23.531 -1.972 10.469 1 95.56 255 VAL A CA 1
ATOM 1947 C C . VAL A 1 255 ? -24.703 -2.643 11.156 1 95.56 255 VAL A C 1
ATOM 1949 O O . VAL A 1 255 ? -25.172 -2.178 12.203 1 95.56 255 VAL A O 1
ATOM 1952 N N . PRO A 1 256 ? -25.016 -3.789 10.688 1 89.31 256 PRO A N 1
ATOM 1953 C CA . PRO A 1 256 ? -26.141 -4.484 11.312 1 89.31 256 PRO A CA 1
ATOM 1954 C C . PRO A 1 256 ? -25.906 -4.797 12.781 1 89.31 256 PRO A C 1
ATOM 1956 O O . PRO A 1 256 ? -24.781 -5.098 13.18 1 89.31 256 PRO A O 1
ATOM 1959 N N . ASP A 1 257 ? -26.938 -4.695 13.656 1 90.44 257 ASP A N 1
ATOM 1960 C CA . ASP A 1 257 ? -26.953 -5.098 15.055 1 90.44 257 ASP A CA 1
ATOM 1961 C C . ASP A 1 257 ? -26.125 -4.145 15.914 1 90.44 257 ASP A C 1
ATOM 1963 O O . ASP A 1 257 ? -25.75 -4.473 17.047 1 90.44 257 ASP A O 1
ATOM 1967 N N . CYS A 1 258 ? -25.703 -3.031 15.305 1 93.5 258 CYS A N 1
ATOM 1968 C CA . CYS A 1 258 ? -25 -2.016 16.078 1 93.5 258 CYS A CA 1
ATOM 1969 C C . CYS A 1 258 ? -25.969 -0.984 16.641 1 93.5 258 CYS A C 1
ATOM 1971 O O . CYS A 1 258 ? -26.906 -0.572 15.945 1 93.5 258 CYS A O 1
ATOM 1973 N N . THR A 1 259 ? -25.75 -0.616 18 1 94.38 259 THR A N 1
ATOM 1974 C CA . THR A 1 259 ? -26.516 0.449 18.641 1 94.38 259 THR A CA 1
ATOM 1975 C C . THR A 1 259 ? -25.594 1.448 19.312 1 94.38 259 THR A C 1
ATOM 1977 O O . THR A 1 259 ? -24.812 1.08 20.203 1 94.38 259 THR A O 1
ATOM 1980 N N . ILE A 1 260 ? -25.703 2.65 18.875 1 92.94 260 ILE A N 1
ATOM 1981 C CA . ILE A 1 260 ? -24.922 3.734 19.453 1 92.94 260 ILE A CA 1
ATOM 1982 C C . ILE A 1 260 ? -25.844 4.688 20.203 1 92.94 260 ILE A C 1
ATOM 1984 O O . ILE A 1 260 ? -26.719 5.332 19.609 1 92.94 260 ILE A O 1
ATOM 1988 N N . THR A 1 261 ? -25.625 4.812 21.5 1 91.12 261 THR A N 1
ATOM 1989 C CA 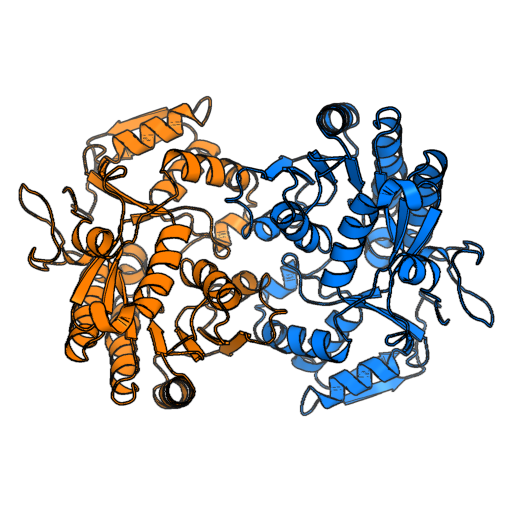. THR A 1 261 ? -26.516 5.59 22.344 1 91.12 261 THR A CA 1
ATOM 1990 C C . THR A 1 261 ? -25.891 6.926 22.719 1 91.12 261 THR A C 1
ATOM 1992 O O . THR A 1 261 ? -24.781 6.965 23.25 1 91.12 261 THR A O 1
ATOM 1995 N N . ASN A 1 262 ? -26.625 7.953 22.406 1 88.44 262 ASN A N 1
ATOM 1996 C CA . ASN A 1 262 ? -26.172 9.281 22.797 1 88.44 262 ASN A CA 1
ATOM 1997 C C . ASN A 1 262 ? -26.312 9.5 24.297 1 88.44 262 ASN A C 1
ATOM 1999 O O . ASN A 1 262 ? -27.328 9.148 24.891 1 88.44 262 ASN A O 1
ATOM 2003 N N . THR A 1 263 ? -25.188 9.969 24.891 1 83 263 THR A N 1
ATOM 2004 C CA . THR A 1 263 ? -25.25 10.266 26.328 1 83 263 THR A CA 1
ATOM 2005 C C . THR A 1 263 ? -24.641 11.633 26.625 1 83 263 THR A C 1
ATOM 2007 O O . THR A 1 263 ? -23.734 12.078 25.906 1 83 263 THR A O 1
ATOM 2010 N N . GLU A 1 264 ? -25.219 12.25 27.609 1 74.81 264 GLU A N 1
ATOM 2011 C CA . GLU A 1 264 ? -24.719 13.555 28.016 1 74.81 264 GLU A CA 1
ATOM 2012 C C . GLU A 1 264 ? -23.797 13.438 29.234 1 74.81 264 GLU A C 1
ATOM 2014 O O . GLU A 1 264 ? -23.297 14.438 29.75 1 74.81 264 GLU A O 1
ATOM 2019 N N . ASN A 1 265 ? -23.547 12.195 29.609 1 67.12 265 ASN A N 1
ATOM 2020 C CA . ASN A 1 265 ? -22.75 11.961 30.812 1 67.12 265 ASN A CA 1
ATOM 2021 C C . ASN A 1 265 ? -21.266 11.82 30.484 1 67.12 265 ASN A C 1
ATOM 2023 O O . ASN A 1 265 ? -20.812 10.75 30.062 1 67.12 265 ASN A O 1
ATOM 2027 N N . GLY A 1 266 ? -20.578 13.062 30.172 1 63.75 266 GLY A N 1
ATOM 2028 C CA . GLY A 1 266 ? -19.141 13.102 29.922 1 63.75 266 GLY A CA 1
ATOM 2029 C C . GLY A 1 266 ? -18.703 14.359 29.188 1 63.75 266 GLY A C 1
ATOM 2030 O O . GLY A 1 266 ? -19.547 15.141 28.734 1 63.75 266 GLY A O 1
ATOM 2031 N N . GLU A 1 267 ? -17.453 14.688 29.484 1 61.28 267 GLU A N 1
ATOM 2032 C CA . GLU A 1 267 ? -16.938 15.906 28.859 1 61.28 267 GLU A CA 1
ATOM 2033 C C . GLU A 1 267 ? -15.867 15.578 27.828 1 61.28 267 GLU A C 1
ATOM 2035 O O . GLU A 1 267 ? -15.039 14.688 28.031 1 61.28 267 GLU A O 1
ATOM 2040 N N . ASP A 1 268 ? -16.156 16.047 26.562 1 63.44 268 ASP A N 1
ATOM 2041 C CA . ASP A 1 268 ? -15.102 16.047 25.547 1 63.44 268 ASP A CA 1
ATOM 2042 C C . ASP A 1 268 ? -14.242 17.297 25.641 1 63.44 268 ASP A C 1
ATOM 2044 O O . ASP A 1 268 ? -14.766 18.422 25.641 1 63.44 268 ASP A O 1
ATOM 2048 N N . LYS A 1 269 ? -12.969 17.078 25.828 1 62.94 269 LYS A N 1
ATOM 2049 C CA . LYS A 1 269 ? -12.07 18.219 25.984 1 62.94 269 LYS A CA 1
ATOM 2050 C C . LYS A 1 269 ? -11.961 19.016 24.688 1 62.94 269 LYS A C 1
ATOM 2052 O O . LYS A 1 269 ? -11.586 20.188 24.703 1 62.94 269 LYS A O 1
ATOM 2057 N N . ASP A 1 270 ? -12.227 18.328 23.641 1 60.94 270 ASP A N 1
ATOM 2058 C CA . ASP A 1 270 ? -12.328 19.031 22.375 1 60.94 270 ASP A CA 1
ATOM 2059 C C . ASP A 1 270 ? -13.719 19.656 22.203 1 60.94 270 ASP A C 1
ATOM 2061 O O . ASP A 1 270 ? -14.68 18.953 21.875 1 60.94 270 ASP A O 1
ATOM 2065 N N . LYS A 1 271 ? -13.977 20.906 22.531 1 62.62 271 LYS A N 1
ATOM 2066 C CA . LYS A 1 271 ? -15.258 21.594 22.609 1 62.62 271 LYS A CA 1
ATOM 2067 C C . LYS A 1 271 ? -15.625 22.234 21.281 1 62.62 271 LYS A C 1
ATOM 2069 O O . LYS A 1 271 ? -16.469 23.141 21.234 1 62.62 271 LYS A O 1
ATOM 2074 N N . ARG A 1 272 ? -14.977 21.719 20.234 1 65.88 272 ARG A N 1
ATOM 2075 C CA . ARG A 1 272 ? -15.344 22.25 18.922 1 65.88 272 ARG A CA 1
ATOM 2076 C C . ARG A 1 272 ? -16.812 21.984 18.625 1 65.88 272 ARG A C 1
ATOM 2078 O O . ARG A 1 272 ? -17.297 20.859 18.766 1 65.88 272 ARG A O 1
ATOM 2085 N N . ASN A 1 273 ? -17.5 23.047 18.375 1 72.81 273 ASN A N 1
ATOM 2086 C CA . ASN A 1 273 ? -18.922 23.031 18.031 1 72.81 273 ASN A CA 1
ATOM 2087 C C . ASN A 1 273 ? -19.297 24.156 17.078 1 72.81 273 ASN A C 1
ATOM 2089 O O . ASN A 1 273 ? -19.953 25.125 17.484 1 72.81 273 ASN A O 1
ATOM 2093 N N . TYR A 1 274 ? -18.859 23.984 15.859 1 78.69 274 TYR A N 1
ATOM 2094 C CA . TYR A 1 274 ? -19.125 25.031 14.875 1 78.69 274 TYR A CA 1
ATOM 2095 C C . TYR A 1 274 ? -19.062 24.469 13.461 1 78.69 274 TYR A C 1
ATOM 2097 O O . TYR A 1 274 ? -18.516 23.391 13.234 1 78.69 274 TYR A O 1
ATOM 2105 N N . GLU A 1 275 ? -19.656 25.203 12.594 1 87.31 275 GLU A N 1
ATOM 2106 C CA . GLU A 1 275 ? -19.531 24.938 11.164 1 87.31 275 GLU A CA 1
ATOM 2107 C C . GLU A 1 275 ? -18.328 25.688 10.578 1 87.31 275 GLU A C 1
ATOM 2109 O O . GLU A 1 275 ? -18 26.781 11.023 1 87.31 275 GLU A O 1
ATOM 2114 N N . VAL A 1 276 ? -17.703 25.047 9.695 1 93.62 276 VAL A N 1
ATOM 2115 C CA . VAL A 1 276 ? -16.531 25.641 9.062 1 93.62 276 VAL A CA 1
ATOM 2116 C C . VAL A 1 276 ? -16.828 25.938 7.594 1 93.62 276 VAL A C 1
ATOM 2118 O O . VAL A 1 276 ? -17.453 25.125 6.906 1 93.62 276 VAL A O 1
ATOM 2121 N N . SER A 1 277 ? -16.453 27.141 7.137 1 95.25 277 SER A N 1
ATOM 2122 C CA . SER A 1 277 ? -16.562 27.469 5.723 1 95.25 277 SER A CA 1
ATOM 2123 C C . SER A 1 277 ? -15.328 27.031 4.949 1 95.25 277 SER A C 1
ATOM 2125 O O . SER A 1 277 ? -14.195 27.266 5.379 1 95.25 277 SER A O 1
ATOM 2127 N N . TYR A 1 278 ? -15.57 26.422 3.834 1 97.06 278 TYR A N 1
ATOM 2128 C CA . TYR A 1 278 ? -14.477 25.969 2.986 1 97.06 278 TYR A CA 1
ATOM 2129 C C . TYR A 1 278 ? -14.461 26.719 1.662 1 97.06 278 TYR A C 1
ATOM 2131 O O . TYR A 1 278 ? -13.914 26.234 0.668 1 97.06 278 TYR A O 1
ATOM 2139 N N . ASN A 1 279 ? -15.008 27.875 1.608 1 96.81 279 ASN A N 1
ATOM 2140 C CA . ASN A 1 279 ? -15.203 28.641 0.391 1 96.81 279 ASN A CA 1
ATOM 2141 C C . ASN A 1 279 ? -13.875 29.109 -0.196 1 96.81 279 ASN A C 1
ATOM 2143 O O . ASN A 1 279 ? -13.711 29.156 -1.416 1 96.81 279 ASN A O 1
ATOM 2147 N N . LYS A 1 280 ? -13.008 29.484 0.683 1 98 280 LYS A N 1
ATOM 2148 C CA . LYS A 1 280 ? -11.758 30.094 0.233 1 98 280 LYS A CA 1
ATOM 2149 C C . LYS A 1 280 ? -11.016 29.172 -0.729 1 98 280 LYS A C 1
ATOM 2151 O O . LYS A 1 280 ? -10.617 29.578 -1.815 1 98 280 LYS A O 1
ATOM 2156 N N . ILE A 1 281 ? -10.844 27.875 -0.39 1 98.5 281 ILE A N 1
ATOM 2157 C CA . ILE A 1 281 ? -10.109 26.953 -1.245 1 98.5 281 ILE A CA 1
ATOM 2158 C C . ILE A 1 281 ? -11 26.469 -2.387 1 98.5 281 ILE A C 1
ATOM 2160 O O . ILE A 1 281 ? -10.523 26.25 -3.502 1 98.5 281 ILE A O 1
ATOM 2164 N N . ARG A 1 282 ? -12.281 26.391 -2.162 1 97.56 282 ARG A N 1
ATOM 2165 C CA . ARG A 1 282 ? -13.227 26 -3.201 1 97.56 282 ARG A CA 1
ATOM 2166 C C . ARG A 1 282 ? -13.203 27 -4.359 1 97.56 282 ARG A C 1
ATOM 2168 O O . ARG A 1 282 ? -13.289 26.594 -5.523 1 97.56 282 ARG A O 1
ATOM 2175 N N . ASN A 1 283 ? -13.109 28.219 -4.02 1 97.5 283 ASN A N 1
ATOM 2176 C CA . ASN A 1 283 ? -13.086 29.281 -5.031 1 97.5 283 ASN A CA 1
ATOM 2177 C C . ASN A 1 283 ? -11.844 29.172 -5.914 1 97.5 283 ASN A C 1
ATOM 2179 O O . ASN A 1 283 ? -11.805 29.75 -7.004 1 97.5 283 ASN A O 1
ATOM 2183 N N . LEU A 1 284 ? -10.859 28.453 -5.43 1 98.12 284 LEU A N 1
ATOM 2184 C CA . LEU A 1 284 ? -9.656 28.25 -6.227 1 98.12 284 LEU A CA 1
ATOM 2185 C C . LEU A 1 284 ? -9.781 26.984 -7.074 1 98.12 284 LEU A C 1
ATOM 2187 O O . LEU A 1 284 ? -8.906 26.688 -7.887 1 98.12 284 LEU A O 1
ATOM 2191 N N . GLY A 1 285 ? -10.852 26.172 -6.777 1 97.88 285 GLY A N 1
ATOM 2192 C CA . GLY A 1 285 ? -11.109 25.031 -7.633 1 97.88 285 GLY A CA 1
ATOM 2193 C C . GLY A 1 285 ? -10.977 23.703 -6.902 1 97.88 285 GLY A C 1
ATOM 2194 O O . GLY A 1 285 ? -11.203 22.641 -7.488 1 97.88 285 GLY A O 1
ATOM 2195 N N . PHE A 1 286 ? -10.672 23.719 -5.633 1 98.12 286 PHE A N 1
ATOM 2196 C CA . PHE A 1 286 ? -10.555 22.453 -4.906 1 98.12 286 PHE A CA 1
ATOM 2197 C C . PHE A 1 286 ? -11.906 22 -4.391 1 98.12 286 PHE A C 1
ATOM 2199 O O . PHE A 1 286 ? -12.672 22.781 -3.836 1 98.12 286 PHE A O 1
ATOM 2206 N N . LYS A 1 287 ? -12.18 20.703 -4.562 1 96 287 LYS A N 1
ATOM 2207 C CA . LYS A 1 287 ? -13.391 20.094 -4.023 1 96 287 LYS A CA 1
ATOM 2208 C C . LYS A 1 287 ? -13.109 18.688 -3.498 1 96 287 LYS A C 1
ATOM 2210 O O . LYS A 1 287 ? -12.461 17.891 -4.172 1 96 287 LYS A O 1
ATOM 2215 N N . ALA A 1 288 ? -13.562 18.438 -2.268 1 96.75 288 ALA A N 1
ATOM 2216 C CA . ALA A 1 288 ? -13.516 17.078 -1.764 1 96.75 288 ALA A CA 1
ATOM 2217 C C . ALA A 1 288 ? -14.43 16.156 -2.582 1 96.75 288 ALA A C 1
ATOM 2219 O O . ALA A 1 288 ? -15.484 16.578 -3.057 1 96.75 288 ALA A O 1
ATOM 2220 N N . THR A 1 289 ? -14.055 14.875 -2.717 1 96.5 289 THR A N 1
ATOM 2221 C CA . THR A 1 289 ? -14.781 14.016 -3.645 1 96.5 289 THR A CA 1
ATOM 2222 C C . THR A 1 289 ? -15.352 12.797 -2.922 1 96.5 289 THR A C 1
ATOM 2224 O O . THR A 1 289 ? -16.219 12.102 -3.453 1 96.5 289 THR A O 1
ATOM 2227 N N . ILE A 1 290 ? -14.914 12.5 -1.741 1 96.94 290 ILE A N 1
ATOM 2228 C CA . ILE A 1 290 ? -15.336 11.289 -1.046 1 96.94 290 ILE A CA 1
ATOM 2229 C C . ILE A 1 290 ? -16.281 11.656 0.1 1 96.94 290 ILE A C 1
ATOM 2231 O O . ILE A 1 290 ? -15.922 12.453 0.969 1 96.94 290 ILE A O 1
ATOM 2235 N N . SER A 1 291 ? -17.438 11.094 0.113 1 96.31 291 SER A N 1
ATOM 2236 C CA . SER A 1 291 ? -18.438 11.375 1.136 1 96.31 291 SER A CA 1
ATOM 2237 C C . SER A 1 291 ? -18.172 10.57 2.404 1 96.31 291 SER A C 1
ATOM 2239 O O . SER A 1 291 ? -17.359 9.633 2.396 1 96.31 291 SER A O 1
ATOM 2241 N N . ILE A 1 292 ? -18.859 11 3.455 1 96.62 292 ILE A N 1
ATOM 2242 C CA . ILE A 1 292 ? -18.75 10.289 4.727 1 96.62 292 ILE A CA 1
ATOM 2243 C C . ILE A 1 292 ? -19.281 8.867 4.57 1 96.62 292 ILE A C 1
ATOM 2245 O O . ILE A 1 292 ? -18.703 7.922 5.113 1 96.62 292 ILE A O 1
ATOM 2249 N N . ASP A 1 293 ? -20.328 8.688 3.783 1 96.31 293 ASP A N 1
ATOM 2250 C CA . ASP A 1 293 ? -20.922 7.371 3.523 1 96.31 293 ASP A CA 1
ATOM 2251 C C . ASP A 1 293 ? -19.922 6.457 2.822 1 96.31 293 ASP A C 1
ATOM 2253 O O . ASP A 1 293 ? -19.688 5.32 3.252 1 96.31 293 ASP A O 1
ATOM 2257 N N . ASP A 1 294 ? -19.297 6.965 1.811 1 96.25 294 ASP A N 1
ATOM 2258 C CA . ASP A 1 294 ? -18.328 6.188 1.053 1 96.25 294 ASP A CA 1
ATOM 2259 C C . ASP A 1 294 ? -17.109 5.832 1.916 1 96.25 294 ASP A C 1
ATOM 2261 O O . ASP A 1 294 ? -16.578 4.73 1.807 1 96.25 294 ASP A O 1
ATOM 2265 N N . GLY A 1 295 ? -16.703 6.777 2.75 1 97.44 295 GLY A N 1
ATOM 2266 C CA . GLY A 1 295 ? -15.594 6.508 3.646 1 97.44 295 GLY A CA 1
ATOM 2267 C C . GLY A 1 295 ? -15.898 5.43 4.668 1 97.44 295 GLY A C 1
ATOM 2268 O O . GLY A 1 295 ? -15.031 4.609 4.984 1 97.44 295 GLY A O 1
ATOM 2269 N N . ILE A 1 296 ? -17.125 5.434 5.16 1 97.69 296 ILE A N 1
ATOM 2270 C CA . ILE A 1 296 ? -17.531 4.414 6.125 1 97.69 296 ILE A CA 1
ATOM 2271 C C . ILE A 1 296 ? -17.578 3.049 5.441 1 97.69 296 ILE A C 1
ATOM 2273 O O . ILE A 1 296 ? -17.094 2.055 5.992 1 97.69 296 ILE A O 1
ATOM 2277 N N . LYS A 1 297 ? -18.141 2.994 4.246 1 97.31 297 LYS A N 1
ATOM 2278 C CA . LYS A 1 297 ? -18.172 1.741 3.498 1 97.31 297 LYS A CA 1
ATOM 2279 C C . LYS A 1 297 ? -16.766 1.209 3.244 1 97.31 297 LYS A C 1
ATOM 2281 O O . LYS A 1 297 ? -16.531 0.003 3.336 1 97.31 297 LYS A O 1
ATOM 2286 N N . GLU A 1 298 ? -15.883 2.08 2.898 1 97.62 298 GLU A N 1
ATOM 2287 C CA . GLU A 1 298 ? -14.477 1.736 2.732 1 97.62 298 GLU A CA 1
ATOM 2288 C C . GLU A 1 298 ? -13.906 1.1 3.998 1 97.62 298 GLU A C 1
ATOM 2290 O O . GLU A 1 298 ? -13.258 0.053 3.936 1 97.62 298 GLU A O 1
ATOM 2295 N N . LEU A 1 299 ? -14.172 1.761 5.098 1 98.38 299 LEU A N 1
ATOM 2296 C CA . LEU A 1 299 ? -13.719 1.242 6.379 1 98.38 299 LEU A CA 1
ATOM 2297 C C . LEU A 1 299 ? -14.297 -0.141 6.648 1 98.38 299 LEU A C 1
ATOM 2299 O O . LEU A 1 299 ? -13.594 -1.031 7.137 1 98.38 299 LEU A O 1
ATOM 2303 N N . LEU A 1 300 ? -15.516 -0.317 6.297 1 97.31 300 LEU A N 1
ATOM 2304 C CA . LEU A 1 300 ? -16.219 -1.565 6.594 1 97.31 300 LEU A CA 1
ATOM 2305 C C . LEU A 1 300 ? -15.664 -2.703 5.734 1 97.31 300 LEU A C 1
ATOM 2307 O O . LEU A 1 300 ? -15.828 -3.877 6.074 1 97.31 300 LEU A O 1
ATOM 2311 N N . LYS A 1 301 ? -14.977 -2.432 4.574 1 96.56 301 LYS A N 1
ATOM 2312 C CA . LYS A 1 301 ? -14.305 -3.447 3.771 1 96.56 301 LYS A CA 1
ATOM 2313 C C . LYS A 1 301 ? -13.109 -4.039 4.52 1 96.56 301 LYS A C 1
ATOM 2315 O O . LYS A 1 301 ? -12.758 -5.203 4.316 1 96.56 301 LYS A O 1
ATOM 2320 N N . ILE A 1 302 ? -12.508 -3.215 5.348 1 97.94 302 ILE A N 1
ATOM 2321 C CA . ILE A 1 302 ? -11.18 -3.539 5.863 1 97.94 302 ILE A CA 1
ATOM 2322 C C . ILE A 1 302 ? -11.273 -3.885 7.348 1 97.94 302 ILE A C 1
ATOM 2324 O O . ILE A 1 302 ? -10.766 -4.922 7.781 1 97.94 302 ILE A O 1
ATOM 2328 N N . VAL A 1 303 ? -12 -3.115 8.125 1 96.94 303 VAL A N 1
ATOM 2329 C CA . VAL A 1 303 ? -11.906 -3.08 9.586 1 96.94 303 VAL A CA 1
ATOM 2330 C C . VAL A 1 303 ? -12.336 -4.43 10.164 1 96.94 303 VAL A C 1
ATOM 2332 O O . VAL A 1 303 ? -11.711 -4.938 11.094 1 96.94 303 VAL A O 1
ATOM 2335 N N . PRO A 1 304 ? -13.383 -5.152 9.609 1 96.12 304 PRO A N 1
ATOM 2336 C CA . PRO A 1 304 ? -13.781 -6.449 10.156 1 96.12 304 PRO A CA 1
ATOM 2337 C C . PRO A 1 304 ? -12.695 -7.508 10.023 1 96.12 304 PRO A C 1
ATOM 2339 O O . PRO A 1 304 ? -12.766 -8.555 10.664 1 96.12 304 PRO A O 1
ATOM 2342 N N . LEU A 1 305 ? -11.695 -7.238 9.18 1 97.5 305 LEU A N 1
ATOM 2343 C CA . LEU A 1 305 ? -10.703 -8.258 8.836 1 97.5 305 LEU A CA 1
ATOM 2344 C C . LEU A 1 305 ? -9.367 -7.969 9.523 1 97.5 305 LEU A C 1
ATOM 2346 O O . LEU A 1 305 ? -8.391 -8.688 9.305 1 97.5 305 LEU A O 1
ATOM 2350 N N . LEU A 1 306 ? -9.328 -6.934 10.336 1 96.94 306 LEU A N 1
ATOM 2351 C CA . LEU A 1 306 ? -8.086 -6.578 11.023 1 96.94 306 LEU A CA 1
ATOM 2352 C C . LEU A 1 306 ? -7.719 -7.637 12.062 1 96.94 306 LEU A C 1
ATOM 2354 O O . LEU A 1 306 ? -8.578 -8.094 12.82 1 96.94 306 LEU A O 1
ATOM 2358 N N . SER A 1 307 ? -6.461 -8.039 12.078 1 93.38 307 SER A N 1
ATOM 2359 C CA . SER A 1 307 ? -5.934 -8.875 13.148 1 93.38 307 SER A CA 1
ATOM 2360 C C . SER A 1 307 ? -5.598 -8.055 14.383 1 93.38 307 SER A C 1
ATOM 2362 O O . SER A 1 307 ? -5.547 -6.824 14.32 1 93.38 307 SER A O 1
ATOM 2364 N N . PRO A 1 308 ? -5.387 -8.758 15.508 1 92.62 308 PRO A N 1
ATOM 2365 C CA . PRO A 1 308 ? -4.938 -8.023 16.688 1 92.62 308 PRO A CA 1
ATOM 2366 C C . PRO A 1 308 ? -3.648 -7.238 16.453 1 92.62 308 PRO A C 1
ATOM 2368 O O . PRO A 1 308 ? -3.486 -6.133 16.969 1 92.62 308 PRO A O 1
ATOM 2371 N N . GLU A 1 309 ? -2.807 -7.797 15.648 1 90.31 309 GLU A N 1
ATOM 2372 C CA . GLU A 1 309 ? -1.56 -7.113 15.32 1 90.31 309 GLU A CA 1
ATOM 2373 C C . GLU A 1 309 ? -1.819 -5.871 14.469 1 90.31 309 GLU A C 1
ATOM 2375 O O . GLU A 1 309 ? -1.165 -4.84 14.656 1 90.31 309 GLU A O 1
ATOM 2380 N N . ASP A 1 310 ? -2.752 -5.965 13.547 1 93.38 310 ASP A N 1
ATOM 2381 C CA . ASP A 1 310 ? -3.135 -4.809 12.742 1 93.38 310 ASP A CA 1
ATOM 2382 C C . ASP A 1 310 ? -3.658 -3.676 13.625 1 93.38 310 ASP A C 1
ATOM 2384 O O . ASP A 1 310 ? -3.297 -2.514 13.43 1 93.38 310 ASP A O 1
ATOM 2388 N N . VAL A 1 311 ? -4.504 -4.051 14.57 1 94.88 311 VAL A N 1
ATOM 2389 C CA . VAL A 1 311 ? -5.117 -3.076 15.461 1 94.88 311 VAL A CA 1
ATOM 2390 C C . VAL A 1 311 ? -4.039 -2.393 16.297 1 94.88 311 VAL A C 1
ATOM 2392 O O . VAL A 1 311 ? -4.059 -1.172 16.469 1 94.88 311 VAL A O 1
ATOM 2395 N N . TYR A 1 312 ? -3.109 -3.174 16.734 1 91.62 312 TYR A N 1
ATOM 2396 C CA . TYR A 1 312 ? -2.012 -2.629 17.516 1 91.62 312 TYR A CA 1
ATOM 2397 C C . TYR A 1 312 ? -1.203 -1.622 16.703 1 91.62 312 TYR A C 1
ATOM 2399 O O . TYR A 1 312 ? -0.851 -0.553 17.219 1 91.62 312 TYR A O 1
ATOM 2407 N N . ARG A 1 313 ? -0.999 -1.889 15.461 1 91.31 313 ARG A N 1
ATOM 2408 C CA . ARG A 1 313 ? -0.188 -1.039 14.594 1 91.31 313 ARG A CA 1
ATOM 2409 C C . ARG A 1 313 ? -0.94 0.231 14.211 1 91.31 313 ARG A C 1
ATOM 2411 O O . ARG A 1 313 ? -0.33 1.225 13.812 1 91.31 313 ARG A O 1
ATOM 2418 N N . ALA A 1 314 ? -2.24 0.127 14.297 1 94.75 314 ALA A N 1
ATOM 2419 C CA . ALA A 1 314 ? -3.07 1.256 13.883 1 94.75 314 ALA A CA 1
ATOM 2420 C C . ALA A 1 314 ? -3.238 2.26 15.016 1 94.75 314 ALA A C 1
ATOM 2422 O O . ALA A 1 314 ? -3.893 3.291 14.852 1 94.75 314 ALA A O 1
ATOM 2423 N N . LYS A 1 315 ? -2.639 1.961 16.125 1 88.94 315 LYS A N 1
ATOM 2424 C CA . LYS A 1 315 ? -2.697 2.885 17.266 1 88.94 315 LYS A CA 1
ATOM 2425 C C . LYS A 1 315 ? -1.83 4.117 17.016 1 88.94 315 LYS A C 1
ATOM 2427 O O . LYS A 1 315 ? -0.877 4.062 16.234 1 88.94 315 LYS A O 1
ATOM 2432 N N . ASN A 1 316 ? -2.141 5.191 17.609 1 89.31 316 ASN A N 1
ATOM 2433 C CA . ASN A 1 316 ? -1.368 6.426 17.484 1 89.31 316 ASN A CA 1
ATOM 2434 C C . ASN A 1 316 ? -0.646 6.762 18.781 1 89.31 316 ASN A C 1
ATOM 2436 O O . ASN A 1 316 ? 0.13 7.719 18.844 1 89.31 316 ASN A O 1
ATOM 2440 N N . VAL A 1 317 ? -0.985 6.152 19.891 1 86.25 317 VAL A N 1
ATOM 2441 C CA . VAL A 1 317 ? -0.356 6.309 21.203 1 86.25 317 VAL A CA 1
ATOM 2442 C C . VAL A 1 317 ? -0.154 4.938 21.844 1 86.25 317 VAL A C 1
ATOM 2444 O O . VAL A 1 317 ? -0.916 4.004 21.578 1 86.25 317 VAL A O 1
ATOM 2447 N N . MET B 1 1 ? -8.977 2.297 -24.484 1 51.94 1 MET B N 1
ATOM 2448 C CA . MET B 1 1 ? -8.891 0.881 -24.141 1 51.94 1 MET B CA 1
ATOM 2449 C C . MET B 1 1 ? -10.172 0.149 -24.531 1 51.94 1 MET B C 1
ATOM 2451 O O . MET B 1 1 ? -11.273 0.677 -24.359 1 51.94 1 MET B O 1
ATOM 2455 N N . GLY B 1 2 ? -10.07 -0.766 -25.453 1 61.53 2 GLY B N 1
ATOM 2456 C CA . GLY B 1 2 ? -11.258 -1.466 -25.906 1 61.53 2 GLY B CA 1
ATOM 2457 C C . GLY B 1 2 ? -12.109 -1.996 -24.766 1 61.53 2 GLY B C 1
ATOM 2458 O O . GLY B 1 2 ? -11.695 -1.955 -23.609 1 61.53 2 GLY B O 1
ATOM 2459 N N . PRO B 1 3 ? -13.273 -2.443 -24.984 1 81.44 3 PRO B N 1
ATOM 2460 C CA . PRO B 1 3 ? -14.18 -2.936 -23.953 1 81.44 3 PRO B CA 1
ATOM 2461 C C . PRO B 1 3 ? -13.609 -4.133 -23.188 1 81.44 3 PRO B C 1
ATOM 2463 O O . PRO B 1 3 ? -12.906 -4.961 -23.766 1 81.44 3 PRO B O 1
ATOM 2466 N N . ILE B 1 4 ? -13.648 -4.16 -21.891 1 91.12 4 ILE B N 1
ATOM 2467 C CA . ILE B 1 4 ? -13.227 -5.25 -21.016 1 91.12 4 ILE B CA 1
ATOM 2468 C C . ILE B 1 4 ? -14.164 -6.445 -21.188 1 91.12 4 ILE B C 1
ATOM 2470 O O . ILE B 1 4 ? -15.359 -6.348 -20.922 1 91.12 4 ILE B O 1
ATOM 2474 N N . LYS B 1 5 ? -13.68 -7.598 -21.703 1 93.44 5 LYS B N 1
ATOM 2475 C CA . LYS B 1 5 ? -14.469 -8.789 -22 1 93.44 5 LYS B CA 1
ATOM 2476 C C . LYS B 1 5 ? -14.969 -9.453 -20.719 1 93.44 5 LYS B C 1
ATOM 2478 O O . LYS B 1 5 ? -16.109 -9.906 -20.656 1 93.44 5 LYS B O 1
ATOM 2483 N N . TYR B 1 6 ? -14.188 -9.578 -19.734 1 96.88 6 TYR B N 1
ATOM 2484 C CA . TYR B 1 6 ? -14.5 -10.172 -18.438 1 96.88 6 TYR B CA 1
ATOM 2485 C C . TYR B 1 6 ? -14.383 -9.133 -17.312 1 96.88 6 TYR B C 1
ATOM 2487 O O . TYR B 1 6 ? -13.383 -9.102 -16.594 1 96.88 6 TYR B O 1
ATOM 2495 N N . PRO B 1 7 ? -15.344 -8.367 -17.172 1 98.06 7 PRO B N 1
ATOM 2496 C CA . PRO B 1 7 ? -15.234 -7.125 -16.406 1 98.06 7 PRO B CA 1
ATOM 2497 C C . PRO B 1 7 ? -15.133 -7.375 -14.898 1 98.06 7 PRO B C 1
ATOM 2499 O O . PRO B 1 7 ? -14.664 -6.508 -14.156 1 98.06 7 PRO B O 1
ATOM 2502 N N . HIS B 1 8 ? -15.578 -8.539 -14.344 1 98.81 8 HIS B N 1
ATOM 2503 C CA . HIS B 1 8 ? -15.531 -8.844 -12.922 1 98.81 8 HIS B CA 1
ATOM 2504 C C . HIS B 1 8 ? -14.656 -10.062 -12.648 1 98.81 8 HIS B C 1
ATOM 2506 O O . HIS B 1 8 ? -15.016 -11.18 -13.016 1 98.81 8 HIS B O 1
ATOM 2512 N N . VAL B 1 9 ? -13.531 -9.852 -11.969 1 98.94 9 VAL B N 1
ATOM 2513 C CA . VAL B 1 9 ? -12.516 -10.883 -11.781 1 98.94 9 VAL B CA 1
ATOM 2514 C C . VAL B 1 9 ? -12.422 -11.258 -10.305 1 98.94 9 VAL B C 1
ATOM 2516 O O . VAL B 1 9 ? -12.328 -10.383 -9.445 1 98.94 9 VAL B O 1
ATOM 2519 N N . LEU B 1 10 ? -12.531 -12.531 -10.023 1 98.94 10 LEU B N 1
ATOM 2520 C CA . LEU B 1 10 ? -12.227 -13.031 -8.68 1 98.94 10 LEU B CA 1
ATOM 2521 C C . LEU B 1 10 ? -10.75 -13.406 -8.57 1 98.94 10 LEU B C 1
ATOM 2523 O O . LEU B 1 10 ? -10.227 -14.164 -9.391 1 98.94 10 LEU B O 1
ATOM 2527 N N . VAL B 1 11 ? -10.062 -12.828 -7.609 1 99 11 VAL B N 1
ATOM 2528 C CA . VAL B 1 11 ? -8.664 -13.148 -7.344 1 99 11 VAL B CA 1
ATOM 2529 C C . VAL B 1 11 ? -8.539 -13.883 -6.008 1 99 11 VAL B C 1
ATOM 2531 O O . VAL B 1 11 ? -8.656 -13.273 -4.945 1 99 11 VAL B O 1
ATOM 2534 N N . THR B 1 12 ? -8.312 -15.219 -6.062 1 98.94 12 THR B N 1
ATOM 2535 C CA . THR B 1 12 ? -7.965 -15.906 -4.82 1 98.94 12 THR B CA 1
ATOM 2536 C C . THR B 1 12 ? -6.531 -15.594 -4.41 1 98.94 12 THR B C 1
ATOM 2538 O O . THR B 1 12 ? -5.648 -15.469 -5.262 1 98.94 12 THR B O 1
ATOM 2541 N N . GLY B 1 13 ? -6.355 -15.438 -3.115 1 98.75 13 GLY B N 1
ATOM 2542 C CA . GLY B 1 13 ? -5.027 -15.062 -2.656 1 98.75 13 GLY B CA 1
ATOM 2543 C C . GLY B 1 13 ? -4.668 -13.625 -2.982 1 98.75 13 GLY B C 1
ATOM 2544 O O . GLY B 1 13 ? -3.49 -13.297 -3.162 1 98.75 13 GLY B O 1
ATOM 2545 N N . GLY B 1 14 ? -5.691 -12.781 -3.031 1 98.81 14 GLY B N 1
ATOM 2546 C CA . GLY B 1 14 ? -5.504 -11.422 -3.52 1 98.81 14 GLY B CA 1
ATOM 2547 C C . GLY B 1 14 ? -4.746 -10.539 -2.547 1 98.81 14 GLY B C 1
ATOM 2548 O O . GLY B 1 14 ? -4.266 -9.469 -2.922 1 98.81 14 GLY B O 1
ATOM 2549 N N . ALA B 1 15 ? -4.582 -10.969 -1.316 1 98.31 15 ALA B N 1
ATOM 2550 C CA . ALA B 1 15 ? -3.883 -10.164 -0.318 1 98.31 15 ALA B CA 1
ATOM 2551 C C . ALA B 1 15 ? -2.441 -10.641 -0.145 1 98.31 15 ALA B C 1
ATOM 2553 O O . ALA B 1 15 ? -1.686 -10.07 0.646 1 98.31 15 ALA B O 1
ATOM 2554 N N . GLY B 1 16 ? -2.027 -11.641 -0.892 1 98.12 16 GLY B N 1
ATOM 2555 C CA . GLY B 1 16 ? -0.694 -12.211 -0.768 1 98.12 16 GLY B CA 1
ATOM 2556 C C . GLY B 1 16 ? 0.361 -11.422 -1.522 1 98.12 16 GLY B C 1
ATOM 2557 O O . GLY B 1 16 ? 0.113 -10.289 -1.949 1 98.12 16 GLY B O 1
ATOM 2558 N N . TYR B 1 17 ? 1.54 -12 -1.662 1 98.5 17 TYR B N 1
ATOM 2559 C CA . TYR B 1 17 ? 2.707 -11.352 -2.252 1 98.5 17 TYR B CA 1
ATOM 2560 C C . TYR B 1 17 ? 2.424 -10.922 -3.686 1 98.5 17 TYR B C 1
ATOM 2562 O O . TYR B 1 17 ? 2.592 -9.75 -4.035 1 98.5 17 TYR B O 1
ATOM 2570 N N . LEU B 1 18 ? 1.964 -11.828 -4.449 1 98.62 18 LEU B N 1
ATOM 2571 C CA . LEU B 1 18 ? 1.662 -11.547 -5.848 1 98.62 18 LEU B CA 1
ATOM 2572 C C . LEU B 1 18 ? 0.316 -10.844 -5.988 1 98.62 18 LEU B C 1
ATOM 2574 O O . LEU B 1 18 ? 0.188 -9.883 -6.75 1 98.62 18 LEU B O 1
ATOM 2578 N N . GLY B 1 19 ? -0.693 -11.258 -5.23 1 98.81 19 GLY B N 1
ATOM 2579 C CA . GLY B 1 19 ? -2.041 -10.719 -5.32 1 98.81 19 GLY B CA 1
ATOM 2580 C C . GLY B 1 19 ? -2.115 -9.242 -5 1 98.81 19 GLY B C 1
ATOM 2581 O O . GLY B 1 19 ? -2.814 -8.484 -5.68 1 98.81 19 GLY B O 1
ATOM 2582 N N . SER B 1 20 ? -1.373 -8.812 -4.008 1 98.56 20 SER B N 1
ATOM 2583 C CA . SER B 1 20 ? -1.428 -7.422 -3.576 1 98.56 20 SER B CA 1
ATOM 2584 C C . SER B 1 20 ? -0.756 -6.504 -4.59 1 98.56 20 SER B C 1
ATOM 2586 O O . SER B 1 20 ? -0.98 -5.293 -4.582 1 98.56 20 SER B O 1
ATOM 2588 N N . SER B 1 21 ? 0.057 -7.078 -5.469 1 98.44 21 SER B N 1
ATOM 2589 C CA . SER B 1 21 ? 0.63 -6.332 -6.582 1 98.44 21 SER B CA 1
ATOM 2590 C C . SER B 1 21 ? -0.296 -6.352 -7.797 1 98.44 21 SER B C 1
ATOM 2592 O O . SER B 1 21 ? -0.301 -5.414 -8.594 1 98.44 21 SER B O 1
ATOM 2594 N N . LEU B 1 22 ? -1.119 -7.348 -7.895 1 98.88 22 LEU B N 1
ATOM 2595 C CA . LEU B 1 22 ? -1.977 -7.555 -9.055 1 98.88 22 LEU B CA 1
ATOM 2596 C C . LEU B 1 22 ? -3.27 -6.754 -8.93 1 98.88 22 LEU B C 1
ATOM 2598 O O . LEU B 1 22 ? -3.729 -6.145 -9.898 1 98.88 22 LEU B O 1
ATOM 2602 N N . VAL B 1 23 ? -3.875 -6.699 -7.742 1 98.88 23 VAL B N 1
ATOM 2603 C CA . VAL B 1 23 ? -5.207 -6.148 -7.523 1 98.88 23 VAL B CA 1
ATOM 2604 C C . VAL B 1 23 ? -5.238 -4.684 -7.961 1 98.88 23 VAL B C 1
ATOM 2606 O O . VAL B 1 23 ? -6.102 -4.285 -8.75 1 98.88 23 VAL B O 1
ATOM 2609 N N . PRO B 1 24 ? -4.238 -3.879 -7.562 1 98.06 24 PRO B N 1
ATOM 2610 C CA . PRO B 1 24 ? -4.281 -2.486 -8.016 1 98.06 24 PRO B CA 1
ATOM 2611 C C . PRO B 1 24 ? -4.16 -2.355 -9.531 1 98.06 24 PRO B C 1
ATOM 2613 O O . PRO B 1 24 ? -4.742 -1.445 -10.125 1 98.06 24 PRO B O 1
ATOM 2616 N N . ILE B 1 25 ? -3.395 -3.258 -10.18 1 98.12 25 ILE B N 1
ATOM 2617 C CA . ILE B 1 25 ? -3.229 -3.215 -11.625 1 98.12 25 ILE B CA 1
ATOM 2618 C C . ILE B 1 25 ? -4.57 -3.467 -12.312 1 98.12 25 ILE B C 1
ATOM 2620 O O . ILE B 1 25 ? -4.961 -2.729 -13.219 1 98.12 25 ILE B O 1
ATOM 2624 N N . LEU B 1 26 ? -5.309 -4.469 -11.859 1 98.75 26 LEU B N 1
ATOM 2625 C CA . LEU B 1 26 ? -6.613 -4.797 -12.422 1 98.75 26 LEU B CA 1
ATOM 2626 C C . LEU B 1 26 ? -7.594 -3.645 -12.219 1 98.75 26 LEU B C 1
ATOM 2628 O O . LEU B 1 26 ? -8.32 -3.275 -13.148 1 98.75 26 LEU B O 1
ATOM 2632 N N . LEU B 1 27 ? -7.609 -3.043 -11.023 1 98.19 27 LEU B N 1
ATOM 2633 C CA . LEU B 1 27 ? -8.508 -1.931 -10.71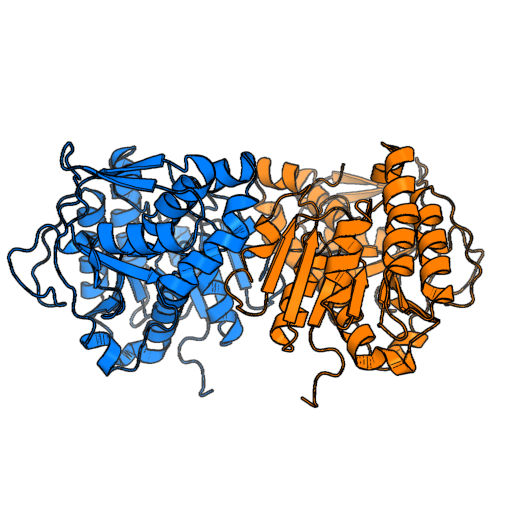9 1 98.19 27 LEU B CA 1
ATOM 2634 C C . LEU B 1 27 ? -8.211 -0.736 -11.625 1 98.19 27 LEU B C 1
ATOM 2636 O O . LEU B 1 27 ? -9.125 -0.112 -12.156 1 98.19 27 LEU B O 1
ATOM 2640 N N . ASP B 1 28 ? -6.922 -0.469 -11.773 1 96.38 28 ASP B N 1
ATOM 2641 C CA . ASP B 1 28 ? -6.504 0.646 -12.617 1 96.38 28 ASP B CA 1
ATOM 2642 C C . ASP B 1 28 ? -6.922 0.425 -14.07 1 96.38 28 ASP B C 1
ATOM 2644 O O . ASP B 1 28 ? -7.184 1.383 -14.797 1 96.38 28 ASP B O 1
ATOM 2648 N N . GLN B 1 29 ? -6.996 -0.838 -14.469 1 97.69 29 GLN B N 1
ATOM 2649 C CA . GLN B 1 29 ? -7.367 -1.176 -15.836 1 97.69 29 GLN B CA 1
ATOM 2650 C C . GLN B 1 29 ? -8.883 -1.171 -16.016 1 97.69 29 GLN B C 1
ATOM 2652 O O . GLN B 1 29 ? -9.383 -1.405 -17.109 1 97.69 29 GLN B O 1
ATOM 2657 N N . GLY B 1 30 ? -9.625 -1 -14.906 1 97.62 30 GLY B N 1
ATOM 2658 C CA . GLY B 1 30 ? -11.062 -0.806 -15.016 1 97.62 30 GLY B CA 1
ATOM 2659 C C . GLY B 1 30 ? -11.859 -2.029 -14.617 1 97.62 30 GLY B C 1
ATOM 2660 O O . GLY B 1 30 ? -13.086 -2.029 -14.703 1 97.62 30 GLY B O 1
ATOM 2661 N N . TYR B 1 31 ? -11.25 -3.104 -14.141 1 98.62 31 TYR B N 1
ATOM 2662 C CA . TYR B 1 31 ? -11.953 -4.305 -13.703 1 98.62 31 TYR B CA 1
ATOM 2663 C C . TYR B 1 31 ? -12.633 -4.078 -12.359 1 98.62 31 TYR B C 1
ATOM 2665 O O . TYR B 1 31 ? -12.164 -3.289 -11.539 1 98.62 31 TYR B O 1
ATOM 2673 N N . LYS B 1 32 ? -13.766 -4.664 -12.195 1 98.75 32 LYS B N 1
ATOM 2674 C CA . LYS B 1 32 ? -14.227 -4.969 -10.844 1 98.75 32 LYS B CA 1
ATOM 2675 C C . LYS B 1 32 ? -13.477 -6.168 -10.266 1 98.75 32 LYS B C 1
ATOM 2677 O O . LYS B 1 32 ? -13.297 -7.18 -10.945 1 98.75 32 LYS B O 1
ATOM 2682 N N . VAL B 1 33 ? -13.016 -6.027 -9.07 1 98.94 33 VAL B N 1
ATOM 2683 C CA . VAL B 1 33 ? -12.188 -7.086 -8.5 1 98.94 33 VAL B CA 1
ATOM 2684 C C . VAL B 1 33 ? -12.789 -7.566 -7.184 1 98.94 33 VAL B C 1
ATOM 2686 O O . VAL B 1 33 ? -13.094 -6.758 -6.305 1 98.94 33 VAL B O 1
ATOM 2689 N N . THR B 1 34 ? -13.016 -8.82 -7.055 1 98.94 34 THR B N 1
ATOM 2690 C CA . THR B 1 34 ? -13.32 -9.461 -5.781 1 98.94 34 THR B CA 1
ATOM 2691 C C . THR B 1 34 ? -12.109 -10.234 -5.262 1 98.94 34 THR B C 1
ATOM 2693 O O . THR B 1 34 ? -11.688 -11.219 -5.875 1 98.94 34 THR B O 1
ATOM 2696 N N . VAL B 1 35 ? -11.578 -9.766 -4.188 1 98.94 35 VAL B N 1
ATOM 2697 C CA . VAL B 1 35 ? -10.508 -10.5 -3.518 1 98.94 35 VAL B CA 1
ATOM 2698 C C . VAL B 1 35 ? -11.102 -11.586 -2.631 1 98.94 35 VAL B C 1
ATOM 2700 O O . VAL B 1 35 ? -12.016 -11.328 -1.844 1 98.94 35 VAL B O 1
ATOM 2703 N N . TYR B 1 36 ? -10.68 -12.812 -2.812 1 98.94 36 TYR B N 1
ATOM 2704 C CA . TYR B 1 36 ? -11.039 -13.977 -2.004 1 98.94 36 TYR B CA 1
ATOM 2705 C C . TYR B 1 36 ? -9.82 -14.531 -1.283 1 98.94 36 TYR B C 1
ATOM 2707 O O . TYR B 1 36 ? -8.969 -15.18 -1.9 1 98.94 36 TYR B O 1
ATOM 2715 N N . ASP B 1 37 ? -9.727 -14.281 -0.008 1 98.81 37 ASP B N 1
ATOM 2716 C CA . ASP B 1 37 ? -8.516 -14.555 0.761 1 98.81 37 ASP B CA 1
ATOM 2717 C C . ASP B 1 37 ? -8.852 -14.891 2.211 1 98.81 37 ASP B C 1
ATOM 2719 O O . ASP B 1 37 ? -9.883 -14.453 2.736 1 98.81 37 ASP B O 1
ATOM 2723 N N . ARG B 1 38 ? -7.93 -15.656 2.842 1 97.94 38 ARG B N 1
ATOM 2724 C CA . ARG B 1 38 ? -8.109 -15.984 4.254 1 97.94 38 ARG B CA 1
ATOM 2725 C C . ARG B 1 38 ? -7.438 -14.953 5.148 1 97.94 38 ARG B C 1
ATOM 2727 O O . ARG B 1 38 ? -7.605 -14.977 6.367 1 97.94 38 ARG B O 1
ATOM 2734 N N . PHE B 1 39 ? -6.594 -14.141 4.617 1 96.94 39 PHE B N 1
ATOM 2735 C CA . PHE B 1 39 ? -5.871 -13.07 5.289 1 96.94 39 PHE B CA 1
ATOM 2736 C C . PHE B 1 39 ? -4.988 -13.625 6.402 1 96.94 39 PHE B C 1
ATOM 2738 O O . PHE B 1 39 ? -4.922 -13.055 7.492 1 96.94 39 PHE B O 1
ATOM 2745 N N . LEU B 1 40 ? -4.34 -14.773 6.074 1 92.94 40 LEU B N 1
ATOM 2746 C CA . LEU B 1 40 ? -3.406 -15.398 7.008 1 92.94 40 LEU B CA 1
ATOM 2747 C C . LEU B 1 40 ? -2.273 -14.445 7.363 1 92.94 40 LEU B C 1
ATOM 2749 O O . LEU B 1 40 ? -1.709 -14.523 8.453 1 92.94 40 LEU B O 1
ATOM 2753 N N . TRP B 1 41 ? -1.994 -13.57 6.469 1 92.88 41 TRP B N 1
ATOM 2754 C CA . TRP B 1 41 ? -0.871 -12.664 6.672 1 92.88 41 TRP B CA 1
ATOM 2755 C C . TRP B 1 41 ? -1.358 -11.227 6.879 1 92.88 41 TRP B C 1
ATOM 2757 O O . TRP B 1 41 ? -0.593 -10.273 6.715 1 92.88 41 TRP B O 1
ATOM 2767 N N . GLY B 1 42 ? -2.619 -11.094 7.148 1 93.75 42 GLY B N 1
ATOM 2768 C CA . GLY B 1 42 ? -3.205 -9.789 7.422 1 93.75 42 GLY B CA 1
ATOM 2769 C C . GLY B 1 42 ? -3.838 -9.156 6.199 1 93.75 42 GLY B C 1
ATOM 2770 O O . GLY B 1 42 ? -3.65 -9.625 5.078 1 93.75 42 GLY B O 1
ATOM 2771 N N . ILE B 1 43 ? -4.539 -8.047 6.363 1 97.38 43 ILE B N 1
ATOM 2772 C CA . ILE B 1 43 ? -5.324 -7.387 5.324 1 97.38 43 ILE B CA 1
ATOM 2773 C C . ILE B 1 43 ? -4.609 -6.117 4.871 1 97.38 43 ILE B C 1
ATOM 2775 O O . ILE B 1 43 ? -5.016 -5.488 3.889 1 97.38 43 ILE B O 1
ATOM 2779 N N . SER B 1 44 ? -3.477 -5.766 5.484 1 96.62 44 SER B N 1
ATOM 2780 C CA . SER B 1 44 ? -2.854 -4.457 5.316 1 96.62 44 SER B CA 1
ATOM 2781 C C . SER B 1 44 ? -2.355 -4.258 3.889 1 96.62 44 SER B C 1
ATOM 2783 O O . SER B 1 44 ? -2.252 -3.127 3.412 1 96.62 44 SER B O 1
ATOM 2785 N N . SER B 1 45 ? -2.102 -5.379 3.219 1 97.62 45 SER B N 1
ATOM 2786 C CA . SER B 1 45 ? -1.574 -5.293 1.86 1 97.62 45 SER B CA 1
ATOM 2787 C C . SER B 1 45 ? -2.596 -4.68 0.909 1 97.62 45 SER B C 1
ATOM 2789 O O . SER B 1 45 ? -2.246 -4.238 -0.187 1 97.62 45 SER B O 1
ATOM 2791 N N . LEU B 1 46 ? -3.844 -4.566 1.32 1 98.38 46 LEU B N 1
ATOM 2792 C CA . LEU B 1 46 ? -4.902 -4.078 0.448 1 98.38 46 LEU B CA 1
ATOM 2793 C C . LEU B 1 46 ? -5.309 -2.656 0.83 1 98.38 46 LEU B C 1
ATOM 2795 O O . LEU B 1 46 ? -6.152 -2.047 0.167 1 98.38 46 LEU B O 1
ATOM 2799 N N . TYR B 1 47 ? -4.664 -2.055 1.851 1 98.06 47 TYR B N 1
ATOM 2800 C CA . TYR B 1 47 ? -4.996 -0.703 2.285 1 98.06 47 TYR B CA 1
ATOM 2801 C C . TYR B 1 47 ? -4.906 0.281 1.125 1 98.06 47 TYR B C 1
ATOM 2803 O O . TYR B 1 47 ? -5.797 1.115 0.94 1 98.06 47 TYR B O 1
ATOM 2811 N N . PRO B 1 48 ? -3.93 0.123 0.266 1 96.31 48 PRO B N 1
ATOM 2812 C CA . PRO B 1 48 ? -3.732 1.145 -0.766 1 96.31 48 PRO B CA 1
ATOM 2813 C C . PRO B 1 48 ? -4.887 1.202 -1.766 1 96.31 48 PRO B C 1
ATOM 2815 O O . PRO B 1 48 ? -5.082 2.223 -2.43 1 96.31 48 PRO B O 1
ATOM 2818 N N . CYS B 1 49 ? -5.684 0.169 -1.848 1 95.62 49 CYS B N 1
ATOM 2819 C CA . CYS B 1 49 ? -6.738 0.181 -2.857 1 95.62 49 CYS B CA 1
ATOM 2820 C C . CYS B 1 49 ? -8.117 0.092 -2.211 1 95.62 49 CYS B C 1
ATOM 2822 O O . CYS B 1 49 ? -9.117 -0.085 -2.9 1 95.62 49 CYS B O 1
ATOM 2824 N N . ALA B 1 50 ? -8.172 0.265 -0.939 1 96.19 50 ALA B N 1
ATOM 2825 C CA . ALA B 1 50 ? -9.398 0.045 -0.176 1 96.19 50 ALA B CA 1
ATOM 2826 C C . ALA B 1 50 ? -10.492 1.006 -0.616 1 96.19 50 ALA B C 1
ATOM 2828 O O . ALA B 1 50 ? -11.68 0.676 -0.544 1 96.19 50 ALA B O 1
ATOM 2829 N N . SER B 1 51 ? -10.164 2.205 -1.116 1 94.69 51 SER B N 1
ATOM 2830 C CA . SER B 1 51 ? -11.148 3.238 -1.434 1 94.69 51 SER B CA 1
ATOM 2831 C C . SER B 1 51 ? -11.773 3.004 -2.803 1 94.69 51 SER B C 1
ATOM 2833 O O . SER B 1 51 ? -12.758 3.656 -3.164 1 94.69 51 SER B O 1
ATOM 2835 N N . ASN B 1 52 ? -11.211 2.082 -3.578 1 96.25 52 ASN B N 1
ATOM 2836 C CA . ASN B 1 52 ? -11.758 1.843 -4.91 1 96.25 52 ASN B CA 1
ATOM 2837 C C . ASN B 1 52 ? -13.133 1.191 -4.84 1 96.25 52 ASN B C 1
ATOM 2839 O O . ASN B 1 52 ? -13.289 0.11 -4.27 1 96.25 52 ASN B O 1
ATOM 2843 N N . PRO B 1 53 ? -14.102 1.846 -5.418 1 95.38 53 PRO B N 1
ATOM 2844 C CA . PRO B 1 53 ? -15.461 1.315 -5.301 1 95.38 53 PRO B CA 1
ATOM 2845 C C . PRO B 1 53 ? -15.648 -0.005 -6.043 1 95.38 53 PRO B C 1
ATOM 2847 O O . PRO B 1 53 ? -16.625 -0.717 -5.809 1 95.38 53 PRO B O 1
ATOM 2850 N N . ARG B 1 54 ? -14.703 -0.362 -6.898 1 97.88 54 ARG B N 1
ATOM 2851 C CA . ARG B 1 54 ? -14.82 -1.589 -7.684 1 97.88 54 ARG B CA 1
ATOM 2852 C C . ARG B 1 54 ? -14.156 -2.76 -6.965 1 97.88 54 ARG B C 1
ATOM 2854 O O . ARG B 1 54 ? -14.07 -3.861 -7.508 1 97.88 54 ARG B O 1
ATOM 2861 N N . LEU B 1 55 ? -13.672 -2.516 -5.785 1 98.5 55 LEU B N 1
ATOM 2862 C CA . LEU B 1 55 ? -13.023 -3.562 -5.004 1 98.5 55 LEU B CA 1
ATOM 2863 C C . LEU B 1 55 ? -13.992 -4.168 -3.994 1 98.5 55 LEU B C 1
ATOM 2865 O O . LEU B 1 55 ? -14.625 -3.445 -3.225 1 98.5 55 LEU B O 1
ATOM 2869 N N . GLN B 1 56 ? -14.133 -5.406 -4.051 1 98.5 56 GLN B N 1
ATOM 2870 C CA . GLN B 1 56 ? -14.805 -6.191 -3.021 1 98.5 56 GLN B CA 1
ATOM 2871 C C . GLN B 1 56 ? -13.828 -7.133 -2.322 1 98.5 56 GLN B C 1
ATOM 2873 O O . GLN B 1 56 ? -12.945 -7.707 -2.963 1 98.5 56 GLN B O 1
ATOM 2878 N N . ILE B 1 57 ? -13.984 -7.254 -1.056 1 98.75 57 ILE B N 1
ATOM 2879 C CA . ILE B 1 57 ? -13.086 -8.086 -0.262 1 98.75 57 ILE B CA 1
ATOM 2880 C C . ILE B 1 57 ? -13.891 -9.133 0.507 1 98.75 57 ILE B C 1
ATOM 2882 O O . ILE B 1 57 ? -14.812 -8.781 1.25 1 98.75 57 ILE B O 1
ATOM 2886 N N . ILE B 1 58 ? -13.523 -10.383 0.338 1 98.62 58 ILE B N 1
ATOM 2887 C CA . ILE B 1 58 ? -14.242 -11.484 0.969 1 98.62 58 ILE B CA 1
ATOM 2888 C C . ILE B 1 58 ? -13.266 -12.344 1.774 1 98.62 58 ILE B C 1
ATOM 2890 O O . ILE B 1 58 ? -12.258 -12.812 1.242 1 98.62 58 ILE B O 1
ATOM 2894 N N . ASN B 1 59 ? -13.555 -12.469 3.031 1 98.5 59 ASN B N 1
ATOM 2895 C CA . ASN B 1 59 ? -12.867 -13.484 3.824 1 98.5 59 ASN B CA 1
ATOM 2896 C C . ASN B 1 59 ? -13.336 -14.891 3.461 1 98.5 59 ASN B C 1
ATOM 2898 O O . ASN B 1 59 ? -14.406 -15.32 3.889 1 98.5 59 ASN B O 1
ATOM 2902 N N . GLY B 1 60 ? -12.508 -15.57 2.629 1 98.69 60 GLY B N 1
ATOM 2903 C CA . GLY B 1 60 ? -12.93 -16.859 2.102 1 98.69 60 GLY B CA 1
ATOM 2904 C C . GLY B 1 60 ? -11.812 -17.875 2.068 1 98.69 60 GLY B C 1
ATOM 2905 O O . GLY B 1 60 ? -10.641 -17.531 1.912 1 98.69 60 GLY B O 1
ATOM 2906 N N . ASP B 1 61 ? -12.188 -19.141 2.24 1 98.81 61 ASP B N 1
ATOM 2907 C CA . ASP B 1 61 ? -11.32 -20.297 2.15 1 98.81 61 ASP B CA 1
ATOM 2908 C C . ASP B 1 61 ? -11.641 -21.125 0.908 1 98.81 61 ASP B C 1
ATOM 2910 O O . ASP B 1 61 ? -12.781 -21.562 0.725 1 98.81 61 ASP B O 1
ATOM 2914 N N . ILE B 1 62 ? -10.648 -21.375 0.087 1 98.88 62 ILE B N 1
ATOM 2915 C CA . ILE B 1 62 ? -10.906 -22.094 -1.155 1 98.88 62 ILE B CA 1
ATOM 2916 C C . ILE B 1 62 ? -11.289 -23.547 -0.845 1 98.88 62 ILE B C 1
ATOM 2918 O O . ILE B 1 62 ? -11.742 -24.281 -1.728 1 98.88 62 ILE B O 1
ATOM 2922 N N . LEU B 1 63 ? -11.117 -23.938 0.41 1 98.81 63 LEU B N 1
ATOM 2923 C CA . LEU B 1 63 ? -11.547 -25.266 0.826 1 98.81 63 LEU B CA 1
ATOM 2924 C C . LEU B 1 63 ? -13.031 -25.266 1.199 1 98.81 63 LEU B C 1
ATOM 2926 O O . LEU B 1 63 ? -13.625 -26.328 1.398 1 98.81 63 LEU B O 1
ATOM 2930 N N . ASP B 1 64 ? -13.672 -24.094 1.352 1 98.75 64 ASP B N 1
ATOM 2931 C CA . ASP B 1 64 ? -15.117 -23.969 1.51 1 98.75 64 ASP B CA 1
ATOM 2932 C C . ASP B 1 64 ? -15.82 -23.969 0.154 1 98.75 64 ASP B C 1
ATOM 2934 O O . ASP B 1 64 ? -16.109 -22.906 -0.398 1 98.75 64 ASP B O 1
ATOM 2938 N N . VAL B 1 65 ? -16.172 -25.141 -0.302 1 98.62 65 VAL B N 1
ATOM 2939 C CA . VAL B 1 65 ? -16.641 -25.359 -1.665 1 98.62 65 VAL B CA 1
ATOM 2940 C C . VAL B 1 65 ? -17.906 -24.531 -1.916 1 98.62 65 VAL B C 1
ATOM 2942 O O . VAL B 1 65 ? -18.031 -23.891 -2.959 1 98.62 65 VAL B O 1
ATOM 2945 N N . GLY B 1 66 ? -18.828 -24.5 -0.984 1 98.62 66 GLY B N 1
ATOM 2946 C CA . GLY B 1 66 ? -20.078 -23.766 -1.151 1 98.62 66 GLY B CA 1
ATOM 2947 C C . GLY B 1 66 ? -19.891 -22.281 -1.321 1 98.62 66 GLY B C 1
ATOM 2948 O O . GLY B 1 66 ? -20.375 -21.688 -2.285 1 98.62 66 GLY B O 1
ATOM 2949 N N . HIS B 1 67 ? -19.156 -21.734 -0.417 1 98.81 67 HIS B N 1
ATOM 2950 C CA . HIS B 1 67 ? -18.906 -20.297 -0.463 1 98.81 67 HIS B CA 1
ATOM 2951 C C . HIS B 1 67 ? -18.094 -19.922 -1.688 1 98.81 67 HIS B C 1
ATOM 2953 O O . HIS B 1 67 ? -18.375 -18.922 -2.348 1 98.81 67 HIS B O 1
ATOM 2959 N N . LEU B 1 68 ? -17.109 -20.688 -1.979 1 98.88 68 LEU B N 1
ATOM 2960 C CA . LEU B 1 68 ? -16.266 -20.453 -3.141 1 98.88 68 LEU B CA 1
ATOM 2961 C C . LEU B 1 68 ? -17.094 -20.469 -4.426 1 98.88 68 LEU B C 1
ATOM 2963 O O . LEU B 1 68 ? -16.969 -19.562 -5.25 1 98.88 68 LEU B O 1
ATOM 2967 N N . SER B 1 69 ? -17.938 -21.469 -4.586 1 98.81 69 SER B N 1
ATOM 2968 C CA . SER B 1 69 ? -18.766 -21.609 -5.781 1 98.81 69 SER B CA 1
ATOM 2969 C C . SER B 1 69 ? -19.688 -20.406 -5.949 1 98.81 69 SER B C 1
ATOM 2971 O O . SER B 1 69 ? -19.875 -19.922 -7.059 1 98.81 69 SER B O 1
ATOM 2973 N N . GLN B 1 70 ? -20.25 -19.984 -4.855 1 98.81 70 GLN B N 1
ATOM 2974 C CA . GLN B 1 70 ? -21.125 -18.828 -4.891 1 98.81 70 GLN B CA 1
ATOM 2975 C C . GLN B 1 70 ? -20.359 -17.594 -5.375 1 98.81 70 GLN B C 1
ATOM 2977 O O . GLN B 1 70 ? -20.844 -16.859 -6.246 1 98.81 70 GLN B O 1
ATOM 2982 N N . CYS B 1 71 ? -19.203 -17.344 -4.867 1 98.81 71 CYS B N 1
ATOM 2983 C CA . CYS B 1 71 ? -18.422 -16.172 -5.223 1 98.81 71 CYS B CA 1
ATOM 2984 C C . CYS B 1 71 ? -17.953 -16.234 -6.672 1 98.81 71 CYS B C 1
ATOM 2986 O O . CYS B 1 71 ? -17.969 -15.234 -7.383 1 98.81 71 CYS B O 1
ATOM 2988 N N . ILE B 1 72 ? -17.547 -17.406 -7.113 1 98.88 72 ILE B N 1
ATOM 2989 C CA . ILE B 1 72 ? -17.062 -17.578 -8.484 1 98.88 72 ILE B CA 1
ATOM 2990 C C . ILE B 1 72 ? -18.219 -17.328 -9.461 1 98.88 72 ILE B C 1
ATOM 2992 O O . ILE B 1 72 ? -18.031 -16.703 -10.5 1 98.88 72 ILE B O 1
ATOM 2996 N N . SER B 1 73 ? -19.422 -17.734 -9.094 1 98.69 73 SER B N 1
ATOM 2997 C CA . SER B 1 73 ? -20.578 -17.609 -9.984 1 98.69 73 SER B CA 1
ATOM 2998 C C . SER B 1 73 ? -20.938 -16.141 -10.211 1 98.69 73 SER B C 1
ATOM 3000 O O . SER B 1 73 ? -21.625 -15.812 -11.188 1 98.69 73 SER B O 1
ATOM 3002 N N . GLU B 1 74 ? -20.469 -15.289 -9.344 1 98.62 74 GLU B N 1
ATOM 3003 C CA . GLU B 1 74 ? -20.797 -13.867 -9.422 1 98.62 74 GLU B CA 1
ATOM 3004 C C . GLU B 1 74 ? -19.766 -13.109 -10.258 1 98.62 74 GLU B C 1
ATOM 3006 O O . GLU B 1 74 ? -19.906 -11.906 -10.477 1 98.62 74 GLU B O 1
ATOM 3011 N N . CYS B 1 75 ? -18.734 -13.781 -10.75 1 98.81 75 CYS B N 1
ATOM 3012 C CA . CYS B 1 75 ? -17.641 -13.141 -11.477 1 98.81 75 CYS B CA 1
ATOM 3013 C C . CYS B 1 75 ? -17.531 -13.688 -12.891 1 98.81 75 CYS B C 1
ATOM 3015 O O . CYS B 1 75 ? -18.141 -14.711 -13.219 1 98.81 75 CYS B O 1
ATOM 3017 N N . ASP B 1 76 ? -16.797 -12.953 -13.703 1 98.75 76 ASP B N 1
ATOM 3018 C CA . ASP B 1 76 ? -16.656 -13.336 -15.102 1 98.75 76 ASP B CA 1
ATOM 3019 C C . ASP B 1 76 ? -15.391 -14.172 -15.312 1 98.75 76 ASP B C 1
ATOM 3021 O O . ASP B 1 76 ? -15.297 -14.93 -16.281 1 98.75 76 ASP B O 1
ATOM 3025 N N . ALA B 1 77 ? -14.422 -14.055 -14.453 1 98.94 77 ALA B N 1
ATOM 3026 C CA . ALA B 1 77 ? -13.133 -14.734 -14.562 1 98.94 77 ALA B CA 1
ATOM 3027 C C . ALA B 1 77 ? -12.508 -14.953 -13.195 1 98.94 77 ALA B C 1
ATOM 3029 O O . ALA B 1 77 ? -12.914 -14.32 -12.211 1 98.94 77 ALA B O 1
ATOM 3030 N N . VAL B 1 78 ? -11.586 -15.875 -13.164 1 98.94 78 VAL B N 1
ATOM 3031 C CA . VAL B 1 78 ? -10.891 -16.188 -11.922 1 98.94 78 VAL B CA 1
ATOM 3032 C C . VAL B 1 78 ? -9.383 -16.156 -12.156 1 98.94 78 VAL B C 1
ATOM 3034 O O . VAL B 1 78 ? -8.891 -16.719 -13.141 1 98.94 78 VAL B O 1
ATOM 3037 N N . ILE B 1 79 ? -8.672 -15.438 -11.367 1 99 79 ILE B N 1
ATOM 3038 C CA . ILE B 1 79 ? -7.23 -15.578 -11.219 1 99 79 ILE B CA 1
ATOM 3039 C C . ILE B 1 79 ? -6.914 -16.281 -9.898 1 99 79 ILE B C 1
ATOM 3041 O O . ILE B 1 79 ? -7.215 -15.75 -8.82 1 99 79 ILE B O 1
ATOM 3045 N N . HIS B 1 80 ? -6.312 -17.438 -9.984 1 99 80 HIS B N 1
ATOM 3046 C CA . HIS B 1 80 ? -6.113 -18.297 -8.82 1 99 80 HIS B CA 1
ATOM 3047 C C . HIS B 1 80 ? -4.668 -18.234 -8.336 1 99 80 HIS B C 1
ATOM 3049 O O . HIS B 1 80 ? -3.801 -18.922 -8.883 1 99 80 HIS B O 1
ATOM 3055 N N . LEU B 1 81 ? -4.5 -17.5 -7.254 1 98.94 81 LEU B N 1
ATOM 3056 C CA . LEU B 1 81 ? -3.168 -17.328 -6.688 1 98.94 81 LEU B CA 1
ATOM 3057 C C . LEU B 1 81 ? -3.057 -18.016 -5.332 1 98.94 81 LEU B C 1
ATOM 3059 O O . LEU B 1 81 ? -1.953 -18.219 -4.82 1 98.94 81 LEU B O 1
ATOM 3063 N N . ALA B 1 82 ? -4.145 -18.359 -4.691 1 98.81 82 ALA B N 1
ATOM 3064 C CA . ALA B 1 82 ? -4.129 -18.906 -3.338 1 98.81 82 ALA B CA 1
ATOM 3065 C C . ALA B 1 82 ? -3.346 -20.219 -3.289 1 98.81 82 ALA B C 1
ATOM 3067 O O . ALA B 1 82 ? -3.629 -21.156 -4.047 1 98.81 82 ALA B O 1
ATOM 3068 N N . SER B 1 83 ? -2.381 -20.312 -2.428 1 98.25 83 SER B N 1
ATOM 3069 C CA . SER B 1 83 ? -1.531 -21.484 -2.277 1 98.25 83 SER B CA 1
ATOM 3070 C C . SER B 1 83 ? -0.614 -21.359 -1.066 1 98.25 83 SER B C 1
ATOM 3072 O O . SER B 1 83 ? -0.384 -20.25 -0.574 1 98.25 83 SER B O 1
ATOM 3074 N N . ILE B 1 84 ? -0.249 -22.5 -0.536 1 97.19 84 ILE B N 1
ATOM 3075 C CA . ILE B 1 84 ? 0.952 -22.531 0.292 1 97.19 84 ILE B CA 1
ATOM 3076 C C . ILE B 1 84 ? 2.191 -22.547 -0.599 1 97.19 84 ILE B C 1
ATOM 3078 O O . ILE B 1 84 ? 2.436 -23.516 -1.32 1 97.19 84 ILE B O 1
ATOM 3082 N N . VAL B 1 85 ? 2.965 -21.453 -0.53 1 94.94 85 VAL B N 1
ATOM 3083 C CA . VAL B 1 85 ? 3.971 -21.234 -1.565 1 94.94 85 VAL B CA 1
ATOM 3084 C C . VAL B 1 85 ? 5.363 -21.484 -0.994 1 94.94 85 VAL B C 1
ATOM 3086 O O . VAL B 1 85 ? 5.707 -20.969 0.071 1 94.94 85 VAL B O 1
ATOM 3089 N N . GLY B 1 86 ? 6.148 -22.234 -1.708 1 92.75 86 GLY B N 1
ATOM 3090 C CA . GLY B 1 86 ? 7.543 -22.469 -1.374 1 92.75 86 GLY B CA 1
ATOM 3091 C C . GLY B 1 86 ? 7.773 -23.812 -0.698 1 92.75 86 GLY B C 1
ATOM 3092 O O . GLY B 1 86 ? 6.953 -24.266 0.107 1 92.75 86 GLY B O 1
ATOM 3093 N N . TYR B 1 87 ? 8.922 -24.406 -0.981 1 89.19 87 TYR B N 1
ATOM 3094 C CA . TYR B 1 87 ? 9.234 -25.734 -0.492 1 89.19 87 TYR B CA 1
ATOM 3095 C C . TYR B 1 87 ? 9.289 -25.766 1.031 1 89.19 87 TYR B C 1
ATOM 3097 O O . TYR B 1 87 ? 8.68 -26.625 1.669 1 89.19 87 TYR B O 1
ATOM 3105 N N . PRO B 1 88 ? 9.898 -24.781 1.667 1 89.44 88 PRO B N 1
ATOM 3106 C CA . PRO B 1 88 ? 9.953 -24.844 3.131 1 89.44 88 PRO B CA 1
ATOM 3107 C C . PRO B 1 88 ? 8.57 -24.797 3.771 1 89.44 88 PRO B C 1
ATOM 3109 O O . PRO B 1 88 ? 8.305 -25.531 4.73 1 89.44 88 PRO B O 1
ATOM 3112 N N . ALA B 1 89 ? 7.715 -23.984 3.227 1 92.31 89 ALA B N 1
ATOM 3113 C CA . ALA B 1 89 ? 6.371 -23.859 3.785 1 92.31 89 ALA B CA 1
ATOM 3114 C C . ALA B 1 89 ? 5.574 -25.141 3.594 1 92.31 89 ALA B C 1
ATOM 3116 O O . ALA B 1 89 ? 4.84 -25.562 4.492 1 92.31 89 ALA B O 1
ATOM 3117 N N . CYS B 1 90 ? 5.695 -25.781 2.473 1 94.5 90 CYS B N 1
ATOM 3118 C CA . CYS B 1 90 ? 4.973 -27.016 2.178 1 94.5 90 CYS B CA 1
ATOM 3119 C C . CYS B 1 90 ? 5.496 -28.156 3.027 1 94.5 90 CYS B C 1
ATOM 3121 O O . CYS B 1 90 ? 4.727 -29.031 3.449 1 94.5 90 CYS B O 1
ATOM 3123 N N . GLU B 1 91 ? 6.777 -28.109 3.273 1 93.38 91 GLU B N 1
ATOM 3124 C CA . GLU B 1 91 ? 7.379 -29.172 4.074 1 93.38 91 GLU B CA 1
ATOM 3125 C C . GLU B 1 91 ? 7.004 -29.047 5.547 1 93.38 91 GLU B C 1
ATOM 3127 O O . GLU B 1 91 ? 6.922 -30.047 6.266 1 93.38 91 GLU B O 1
ATOM 3132 N N . LYS B 1 92 ? 6.809 -27.875 5.988 1 94.31 92 LYS B N 1
ATOM 3133 C CA . LYS B 1 92 ? 6.426 -27.641 7.375 1 94.31 92 LYS B CA 1
ATOM 3134 C C . LYS B 1 92 ? 5.086 -28.297 7.695 1 94.31 92 LYS B C 1
ATOM 3136 O O . LYS B 1 92 ? 4.895 -28.828 8.797 1 94.31 92 LYS B O 1
ATOM 3141 N N . ASP B 1 93 ? 4.148 -28.297 6.785 1 96.06 93 ASP B N 1
ATOM 3142 C CA . ASP B 1 93 ? 2.852 -28.938 6.918 1 96.06 93 ASP B CA 1
ATOM 3143 C C . ASP B 1 93 ? 2.406 -29.562 5.594 1 96.06 93 ASP B C 1
ATOM 3145 O O . ASP B 1 93 ? 1.577 -28.984 4.883 1 96.06 93 ASP B O 1
ATOM 3149 N N . PRO B 1 94 ? 2.916 -30.75 5.289 1 97.31 94 PRO B N 1
ATOM 3150 C CA . PRO B 1 94 ? 2.666 -31.391 4 1 97.31 94 PRO B CA 1
ATOM 3151 C C . PRO B 1 94 ? 1.182 -31.625 3.736 1 97.31 94 PRO B C 1
ATOM 3153 O O . PRO B 1 94 ? 0.726 -31.5 2.596 1 97.31 94 PRO B O 1
ATOM 3156 N N . GLN B 1 95 ? 0.483 -31.969 4.746 1 97.81 95 GLN B N 1
ATOM 3157 C CA . GLN B 1 95 ? -0.944 -32.219 4.578 1 97.81 95 GLN B CA 1
ATOM 3158 C C . GLN B 1 95 ? -1.683 -30.953 4.172 1 97.81 95 GLN B C 1
ATOM 3160 O O . GLN B 1 95 ? -2.492 -30.969 3.24 1 97.81 95 GLN B O 1
ATOM 3165 N N . LYS B 1 96 ? -1.397 -29.906 4.828 1 97.31 96 LYS B N 1
ATOM 3166 C CA . LYS B 1 96 ? -2.021 -28.625 4.508 1 97.31 96 LYS B CA 1
ATOM 3167 C C . LYS B 1 96 ? -1.646 -28.172 3.102 1 97.31 96 LYS B C 1
ATOM 3169 O O . LYS B 1 96 ? -2.484 -27.641 2.371 1 97.31 96 LYS B O 1
ATOM 3174 N N . ALA B 1 97 ? -0.421 -28.375 2.787 1 97.69 97 ALA B N 1
ATOM 3175 C CA . ALA B 1 97 ? 0.048 -27.984 1.456 1 97.69 97 ALA B CA 1
ATOM 3176 C C . ALA B 1 97 ? -0.733 -28.719 0.369 1 97.69 97 ALA B C 1
ATOM 3178 O O . ALA B 1 97 ? -1.194 -28.109 -0.595 1 97.69 97 ALA B O 1
ATOM 3179 N N . THR B 1 98 ? -0.903 -30 0.581 1 98.31 98 THR B N 1
ATOM 3180 C CA . THR B 1 98 ? -1.632 -30.797 -0.395 1 98.31 98 THR B CA 1
ATOM 3181 C C . THR B 1 98 ? -3.102 -30.391 -0.441 1 98.31 98 THR B C 1
ATOM 3183 O O . THR B 1 98 ? -3.676 -30.25 -1.521 1 98.31 98 THR B O 1
ATOM 3186 N N . GLU B 1 99 ? -3.654 -30.188 0.694 1 98.44 99 GLU B N 1
ATOM 3187 C CA . GLU B 1 99 ? -5.059 -29.797 0.775 1 98.44 99 GLU B CA 1
ATOM 3188 C C . GLU B 1 99 ? -5.305 -28.469 0.073 1 98.44 99 GLU B C 1
ATOM 3190 O O . GLU B 1 99 ? -6.219 -28.344 -0.749 1 98.44 99 GLU B O 1
ATOM 3195 N N . VAL B 1 100 ? -4.527 -27.531 0.345 1 98.62 100 VAL B N 1
ATOM 3196 C CA . VAL B 1 100 ? -4.742 -26.188 -0.179 1 98.62 100 VAL B CA 1
ATOM 3197 C C . VAL B 1 100 ? -4.336 -26.141 -1.649 1 98.62 100 VAL B C 1
ATOM 3199 O O . VAL B 1 100 ? -5.109 -25.688 -2.498 1 98.62 100 VAL B O 1
ATOM 3202 N N . ASN B 1 101 ? -3.168 -26.594 -1.989 1 98.75 101 ASN B N 1
ATOM 3203 C CA . ASN B 1 101 ? -2.623 -26.422 -3.33 1 98.75 101 ASN B CA 1
ATOM 3204 C C . ASN B 1 101 ? -3.314 -27.328 -4.344 1 98.75 101 ASN B C 1
ATOM 3206 O O . ASN B 1 101 ? -3.506 -26.938 -5.5 1 98.75 101 ASN B O 1
ATOM 3210 N N . GLU B 1 102 ? -3.695 -28.547 -3.936 1 98.62 102 GLU B N 1
ATOM 3211 C CA . GLU B 1 102 ? -4.312 -29.484 -4.871 1 98.62 102 GLU B CA 1
ATOM 3212 C C . GLU B 1 102 ? -5.832 -29.5 -4.73 1 98.62 102 GLU B C 1
ATOM 3214 O O . GLU B 1 102 ? -6.547 -29.141 -5.668 1 98.62 102 GLU B O 1
ATOM 3219 N N . GLN B 1 103 ? -6.277 -29.828 -3.508 1 98.75 103 GLN B N 1
ATOM 3220 C CA . GLN B 1 103 ? -7.723 -29.875 -3.32 1 98.75 103 GLN B CA 1
ATOM 3221 C C . GLN B 1 103 ? -8.344 -28.5 -3.496 1 98.75 103 GLN B C 1
ATOM 3223 O O . GLN B 1 103 ? -9.422 -28.359 -4.086 1 98.75 103 GLN B O 1
ATOM 3228 N N . GLY B 1 104 ? -7.727 -27.484 -2.953 1 98.94 104 GLY B N 1
ATOM 3229 C CA . GLY B 1 104 ? -8.203 -26.125 -3.162 1 98.94 104 GLY B CA 1
ATOM 3230 C C . GLY B 1 104 ? -8.305 -25.75 -4.625 1 98.94 104 GLY B C 1
ATOM 3231 O O . GLY B 1 104 ? -9.297 -25.156 -5.055 1 98.94 104 GLY B O 1
ATOM 3232 N N . THR B 1 105 ? -7.281 -26.078 -5.383 1 98.94 105 THR B N 1
ATOM 3233 C CA . THR B 1 105 ? -7.305 -25.797 -6.816 1 98.94 105 THR B CA 1
ATOM 3234 C C . THR B 1 105 ? -8.406 -26.594 -7.504 1 98.94 105 THR B C 1
ATOM 3236 O O . THR B 1 105 ? -9.109 -26.078 -8.367 1 98.94 105 THR B O 1
ATOM 3239 N N . ARG B 1 106 ? -8.555 -27.859 -7.129 1 98.88 106 ARG B N 1
ATOM 3240 C CA . ARG B 1 106 ? -9.641 -28.672 -7.66 1 98.88 106 ARG B CA 1
ATOM 3241 C C . ARG B 1 106 ? -10.992 -28 -7.406 1 98.88 106 ARG B C 1
ATOM 3243 O O . ARG B 1 106 ? -11.852 -27.969 -8.289 1 98.88 106 ARG B O 1
ATOM 3250 N N . ASN B 1 107 ? -11.188 -27.484 -6.156 1 98.94 107 ASN B N 1
ATOM 3251 C CA . ASN B 1 107 ? -12.43 -26.797 -5.82 1 98.94 107 ASN B CA 1
ATOM 3252 C C . ASN B 1 107 ? -12.672 -25.594 -6.734 1 98.94 107 ASN B C 1
ATOM 3254 O O . ASN B 1 107 ? -13.805 -25.375 -7.176 1 98.94 107 ASN B O 1
ATOM 3258 N N . VAL B 1 108 ? -11.648 -24.828 -7.023 1 98.94 108 VAL B N 1
ATOM 3259 C CA . VAL B 1 108 ? -11.758 -23.688 -7.91 1 98.94 108 VAL B CA 1
ATOM 3260 C C . VAL B 1 108 ? -12.172 -24.141 -9.305 1 98.94 108 VAL B C 1
ATOM 3262 O O . VAL B 1 108 ? -13.125 -23.609 -9.891 1 98.94 108 VAL B O 1
ATOM 3265 N N . VAL B 1 109 ? -11.484 -25.172 -9.82 1 98.88 109 VAL B N 1
ATOM 3266 C CA . VAL B 1 109 ? -11.719 -25.688 -11.172 1 98.88 109 VAL B CA 1
ATOM 3267 C C . VAL B 1 109 ? -13.141 -26.219 -11.281 1 98.88 109 VAL B C 1
ATOM 3269 O O . VAL B 1 109 ? -13.844 -25.922 -12.258 1 98.88 109 VAL B O 1
ATOM 3272 N N . ASP B 1 110 ? -13.555 -26.906 -10.273 1 98.62 110 ASP B N 1
ATOM 3273 C CA . ASP B 1 110 ? -14.867 -27.547 -10.289 1 98.62 110 ASP B CA 1
ATOM 3274 C C . ASP B 1 110 ? -15.977 -26.5 -10.172 1 98.62 110 ASP B C 1
ATOM 3276 O O . ASP B 1 110 ? -17.109 -26.75 -10.594 1 98.62 110 ASP B O 1
ATOM 3280 N N . ALA B 1 111 ? -15.68 -25.375 -9.586 1 98.75 111 ALA B N 1
ATOM 3281 C CA . ALA B 1 111 ? -16.688 -24.344 -9.344 1 98.75 111 ALA B CA 1
ATOM 3282 C C . ALA B 1 111 ? -16.875 -23.453 -10.57 1 98.75 111 ALA B C 1
ATOM 3284 O O . ALA B 1 111 ? -17.812 -22.656 -10.633 1 98.75 111 ALA B O 1
ATOM 3285 N N . LEU B 1 112 ? -16 -23.562 -11.562 1 98.75 112 LEU B N 1
ATOM 3286 C CA . LEU B 1 112 ? -16.047 -22.688 -12.734 1 98.75 112 LEU B CA 1
ATOM 3287 C C . LEU B 1 112 ? -17.328 -22.922 -13.531 1 98.75 112 LEU B C 1
ATOM 3289 O O . LEU B 1 112 ? -17.797 -24.047 -13.656 1 98.75 112 LEU B O 1
ATOM 3293 N N . LEU B 1 113 ? -17.844 -21.875 -14.07 1 98 113 LEU B N 1
ATOM 3294 C CA . LEU B 1 113 ? -18.906 -21.969 -15.055 1 98 113 LEU B CA 1
ATOM 3295 C C . LEU B 1 113 ? -18.344 -22.281 -16.438 1 98 113 LEU B C 1
ATOM 3297 O O . LEU B 1 113 ? -17.172 -22.062 -16.703 1 98 113 LEU B O 1
ATOM 3301 N N . PRO B 1 114 ? -19.219 -22.828 -17.344 1 96.56 114 PRO B N 1
ATOM 3302 C CA . PRO B 1 114 ? -18.75 -23.125 -18.703 1 96.56 114 PRO B CA 1
ATOM 3303 C C . PRO B 1 114 ? -18.156 -21.891 -19.391 1 96.56 114 PRO B C 1
ATOM 3305 O O . PRO B 1 114 ? -18.812 -20.844 -19.469 1 96.56 114 PRO B O 1
ATOM 3308 N N . GLY B 1 115 ? -16.984 -22.016 -19.781 1 95.62 115 GLY B N 1
ATOM 3309 C CA . GLY B 1 115 ? -16.344 -20.969 -20.562 1 95.62 115 GLY B CA 1
ATOM 3310 C C . GLY B 1 115 ? -15.734 -19.875 -19.688 1 95.62 115 GLY B C 1
ATOM 3311 O O . GLY B 1 115 ? -15.141 -18.922 -20.219 1 95.62 115 GLY B O 1
ATOM 3312 N N . GLN B 1 116 ? -15.875 -19.969 -18.406 1 98.44 116 GLN B N 1
ATOM 3313 C CA . GLN B 1 116 ? -15.32 -18.969 -17.5 1 98.44 116 GLN B CA 1
ATOM 3314 C C . GLN B 1 116 ? -13.797 -19.062 -17.453 1 98.44 116 GLN B C 1
ATOM 3316 O O . GLN B 1 116 ? -13.234 -20.109 -17.156 1 98.44 116 GLN B O 1
ATOM 3321 N N . PRO B 1 117 ? -13.047 -17.938 -17.75 1 98.88 117 PRO B N 1
ATOM 3322 C CA . PRO B 1 117 ? -11.578 -17.938 -17.781 1 98.88 117 PRO B CA 1
ATOM 3323 C C . PRO B 1 117 ? -10.961 -18.188 -16.422 1 98.88 117 PRO B C 1
ATOM 3325 O O . PRO B 1 117 ? -11.461 -17.688 -15.406 1 98.88 117 PRO B O 1
ATOM 3328 N N . LEU B 1 118 ? -9.938 -19 -16.453 1 98.94 118 LEU B N 1
ATOM 3329 C CA . LEU B 1 118 ? -9.117 -19.281 -15.273 1 98.94 118 LEU B CA 1
ATOM 3330 C C . LEU B 1 118 ? -7.637 -19.078 -15.586 1 98.94 118 LEU B C 1
ATOM 3332 O O . LEU B 1 118 ? -7.109 -19.672 -16.531 1 98.94 118 LEU B O 1
ATOM 3336 N N . VAL B 1 119 ? -6.98 -18.156 -14.891 1 98.94 119 VAL B N 1
ATOM 3337 C CA . VAL B 1 119 ? -5.531 -18 -14.953 1 98.94 119 VAL B CA 1
ATOM 3338 C C . VAL B 1 119 ? -4.902 -18.453 -13.648 1 98.94 119 VAL B C 1
ATOM 3340 O O . VAL B 1 119 ? -5.305 -18.016 -12.562 1 98.94 119 VAL B O 1
ATOM 3343 N N . TYR B 1 120 ? -3.916 -19.344 -13.719 1 98.94 120 TYR B N 1
ATOM 3344 C CA . TYR B 1 120 ? -3.355 -20.047 -12.57 1 98.94 120 TYR B CA 1
ATOM 3345 C C . TYR B 1 120 ? -1.883 -19.703 -12.383 1 98.94 120 TYR B C 1
ATOM 3347 O O . TYR B 1 120 ? -1.121 -19.672 -13.359 1 98.94 120 TYR B O 1
ATOM 3355 N N . ALA B 1 121 ? -1.546 -19.453 -11.141 1 98.94 121 ALA B N 1
ATOM 3356 C CA . ALA B 1 121 ? -0.141 -19.234 -10.797 1 98.94 121 ALA B CA 1
ATOM 3357 C C . ALA B 1 121 ? 0.599 -20.578 -10.688 1 98.94 121 ALA B C 1
ATOM 3359 O O . ALA B 1 121 ? 0.527 -21.25 -9.656 1 98.94 121 ALA B O 1
ATOM 3360 N N . SER B 1 122 ? 1.275 -20.906 -11.68 1 98.62 122 SER B N 1
ATOM 3361 C CA . SER B 1 122 ? 2.182 -22.047 -11.648 1 98.62 122 SER B CA 1
ATOM 3362 C C . SER B 1 122 ? 3.617 -21.609 -11.375 1 98.62 122 SER B C 1
ATOM 3364 O O . SER B 1 122 ? 3.85 -20.516 -10.859 1 98.62 122 SER B O 1
ATOM 3366 N N . THR B 1 123 ? 4.547 -22.516 -11.516 1 96.88 123 THR B N 1
ATOM 3367 C CA . THR B 1 123 ? 5.918 -22.219 -11.117 1 96.88 123 THR B CA 1
ATOM 3368 C C . THR B 1 123 ? 6.914 -23 -11.969 1 96.88 123 THR B C 1
ATOM 3370 O O . THR B 1 123 ? 6.594 -24.078 -12.477 1 96.88 123 THR B O 1
ATOM 3373 N N . GLY B 1 124 ? 8.047 -22.422 -12.086 1 93.38 124 GLY B N 1
ATOM 3374 C CA . GLY B 1 124 ? 9.141 -23.156 -12.711 1 93.38 124 GLY B CA 1
ATOM 3375 C C . GLY B 1 124 ? 9.555 -24.391 -11.93 1 93.38 124 GLY B C 1
ATOM 3376 O O . GLY B 1 124 ? 10.211 -25.281 -12.477 1 93.38 124 GLY B O 1
ATOM 3377 N N . SER B 1 125 ? 9.188 -24.484 -10.695 1 92.19 125 SER B N 1
ATOM 3378 C CA . SER B 1 125 ? 9.523 -25.625 -9.852 1 92.19 125 SER B CA 1
ATOM 3379 C C . SER B 1 125 ? 8.891 -26.906 -10.367 1 92.19 125 SER B C 1
ATOM 3381 O O . SER B 1 125 ? 9.258 -28 -9.945 1 92.19 125 SER B O 1
ATOM 3383 N N . CYS B 1 126 ? 7.973 -26.781 -11.266 1 93.69 126 CYS B N 1
ATOM 3384 C CA . CYS B 1 126 ? 7.324 -27.938 -11.859 1 93.69 126 CYS B CA 1
ATOM 3385 C C . CYS B 1 126 ? 8.312 -28.75 -12.688 1 93.69 126 CYS B C 1
ATOM 3387 O O . CYS B 1 126 ? 8.156 -29.969 -12.828 1 93.69 126 CYS B O 1
ATOM 3389 N N . TYR B 1 127 ? 9.328 -28.125 -13.281 1 91.88 127 TYR B N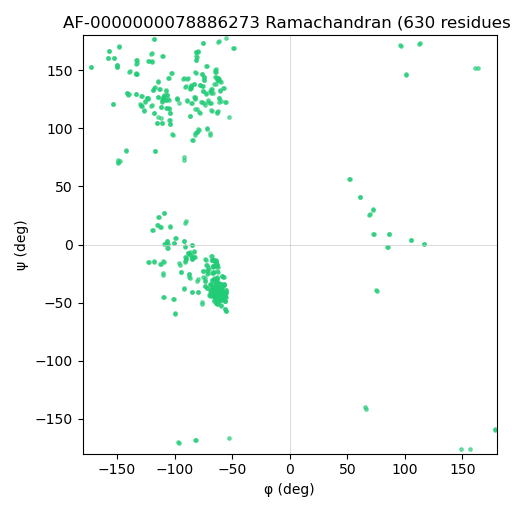 1
ATOM 3390 C CA . TYR B 1 127 ? 10.258 -28.781 -14.188 1 91.88 127 TYR B CA 1
ATOM 3391 C C . TYR B 1 127 ? 11.234 -29.688 -13.43 1 91.88 127 TYR B C 1
ATOM 3393 O O . TYR B 1 127 ? 11.719 -30.672 -13.969 1 91.88 127 TYR B O 1
ATOM 3401 N N . GLY B 1 128 ? 11.516 -29.328 -12.188 1 86.44 128 GLY B N 1
ATOM 3402 C CA . GLY B 1 128 ? 12.484 -30.094 -11.422 1 86.44 128 GLY B CA 1
ATOM 3403 C C . GLY B 1 128 ? 13.891 -30.016 -11.977 1 86.44 128 GLY B C 1
ATOM 3404 O O . GLY B 1 128 ? 14.367 -28.922 -12.297 1 86.44 128 GLY B O 1
ATOM 3405 N N . ALA B 1 129 ? 14.609 -31.219 -11.953 1 78.06 129 ALA B N 1
ATOM 3406 C CA . ALA B 1 129 ? 15.969 -31.25 -12.484 1 78.06 129 ALA B CA 1
ATOM 3407 C C . ALA B 1 129 ? 15.969 -31.516 -13.992 1 78.06 129 ALA B C 1
ATOM 3409 O O . ALA B 1 129 ? 15.32 -32.469 -14.461 1 78.06 129 ALA B O 1
ATOM 3410 N N . ILE B 1 130 ? 16.328 -30.531 -14.648 1 76.5 130 ILE B N 1
ATOM 3411 C CA . ILE B 1 130 ? 16.391 -30.672 -16.109 1 76.5 130 ILE B CA 1
ATOM 3412 C C . ILE B 1 130 ? 17.828 -30.969 -16.531 1 76.5 130 ILE B C 1
ATOM 3414 O O . ILE B 1 130 ? 18.781 -30.438 -15.961 1 76.5 130 ILE B O 1
ATOM 3418 N N . GLU B 1 131 ? 17.891 -32.062 -17.281 1 66.81 131 GLU B N 1
ATOM 3419 C CA . GLU B 1 131 ? 19.219 -32.281 -17.844 1 66.81 131 GLU B CA 1
ATOM 3420 C C . GLU B 1 131 ? 19.703 -31.078 -18.625 1 66.81 131 GLU B C 1
ATOM 3422 O O . GLU B 1 131 ? 18.953 -30.125 -18.844 1 66.81 131 GLU B O 1
ATOM 3427 N N . ASP B 1 132 ? 20.969 -31.125 -19.172 1 63.34 132 ASP B N 1
ATOM 3428 C CA . ASP B 1 132 ? 21.672 -30.078 -19.906 1 63.34 132 ASP B CA 1
ATOM 3429 C C . ASP B 1 132 ? 20.828 -29.547 -21.062 1 63.34 132 ASP B C 1
ATOM 3431 O O . ASP B 1 132 ? 20.141 -30.312 -21.734 1 63.34 132 ASP B O 1
ATOM 3435 N N . GLY B 1 133 ? 20.312 -28.25 -20.938 1 75.62 133 GLY B N 1
ATOM 3436 C CA . GLY B 1 133 ? 19.703 -27.594 -22.078 1 75.62 133 GLY B CA 1
ATOM 3437 C C . GLY B 1 133 ? 18.719 -26.5 -21.672 1 75.62 133 GLY B C 1
ATOM 3438 O O . GLY B 1 133 ? 18.656 -26.125 -20.5 1 75.62 133 GLY B O 1
ATOM 3439 N N . LEU B 1 134 ? 18.078 -25.922 -22.625 1 87.12 134 LEU B N 1
ATOM 3440 C CA . LEU B 1 134 ? 17.094 -24.859 -22.516 1 87.12 134 LEU B CA 1
ATOM 3441 C C . LEU B 1 134 ? 15.727 -25.406 -22.172 1 87.12 134 LEU B C 1
ATOM 3443 O O . LEU B 1 134 ? 15.219 -26.312 -22.844 1 87.12 134 LEU B O 1
ATOM 3447 N N . CYS B 1 135 ? 15.242 -25 -20.984 1 92.44 135 CYS B N 1
ATOM 3448 C CA . CYS B 1 135 ? 13.898 -25.391 -20.562 1 92.44 135 CYS B CA 1
ATOM 3449 C C . CYS B 1 135 ? 12.844 -24.609 -21.328 1 92.44 135 CYS B C 1
ATOM 3451 O O . CYS B 1 135 ? 12.883 -23.375 -21.391 1 92.44 135 CYS B O 1
ATOM 3453 N N . THR B 1 136 ? 11.984 -25.266 -22.016 1 94.69 136 THR B N 1
ATOM 3454 C CA . THR B 1 136 ? 10.828 -24.672 -22.672 1 94.69 136 THR B CA 1
ATOM 3455 C C . THR B 1 136 ? 9.531 -25.234 -22.109 1 94.69 136 THR B C 1
ATOM 3457 O O . THR B 1 136 ? 9.562 -26.094 -21.234 1 94.69 136 THR B O 1
ATOM 3460 N N . GLU B 1 137 ? 8.406 -24.734 -22.578 1 97.25 137 GLU B N 1
ATOM 3461 C CA . GLU B 1 137 ? 7.121 -25.188 -22.062 1 97.25 137 GLU B CA 1
ATOM 3462 C C . GLU B 1 137 ? 6.867 -26.656 -22.453 1 97.25 137 GLU B C 1
ATOM 3464 O O . GLU B 1 137 ? 5.984 -27.297 -21.891 1 97.25 137 GLU B O 1
ATOM 3469 N N . SER B 1 138 ? 7.656 -27.188 -23.375 1 94.69 138 SER B N 1
ATOM 3470 C CA . SER B 1 138 ? 7.516 -28.578 -23.797 1 94.69 138 SER B CA 1
ATOM 3471 C C . SER B 1 138 ? 8.383 -29.5 -22.953 1 94.69 138 SER B C 1
ATOM 3473 O O . SER B 1 138 ? 8.25 -30.734 -23.016 1 94.69 138 SER B O 1
ATOM 3475 N N . THR B 1 139 ? 9.312 -28.891 -22.172 1 94.12 139 THR B N 1
ATOM 3476 C CA . THR B 1 139 ? 10.109 -29.719 -21.266 1 94.12 139 THR B CA 1
ATOM 3477 C C . THR B 1 139 ? 9.211 -30.484 -20.297 1 94.12 139 THR B C 1
ATOM 3479 O O . THR B 1 139 ? 8.258 -29.922 -19.734 1 94.12 139 THR B O 1
ATOM 3482 N N . PRO B 1 140 ? 9.508 -31.75 -20.141 1 92.44 140 PRO B N 1
ATOM 3483 C CA . PRO B 1 140 ? 8.648 -32.562 -19.281 1 92.44 140 PRO B CA 1
ATOM 3484 C C . PRO B 1 140 ? 8.633 -32.094 -17.844 1 92.44 140 PRO B C 1
ATOM 3486 O O . PRO B 1 140 ? 9.664 -31.672 -17.312 1 92.44 140 PRO B O 1
ATOM 3489 N N . ILE B 1 141 ? 7.473 -32.156 -17.234 1 93.5 141 ILE B N 1
ATOM 3490 C CA . ILE B 1 141 ? 7.262 -31.828 -15.836 1 93.5 141 ILE B CA 1
ATOM 3491 C C . ILE B 1 141 ? 7.77 -32.969 -14.945 1 93.5 141 ILE B C 1
ATOM 3493 O O . ILE B 1 141 ? 7.352 -34.125 -15.102 1 93.5 141 ILE B O 1
ATOM 3497 N N . SER B 1 142 ? 8.711 -32.688 -14.023 1 91.94 142 SER B N 1
ATOM 3498 C CA . SER B 1 142 ? 9.297 -33.656 -13.109 1 91.94 142 SER B CA 1
ATOM 3499 C C . SER B 1 142 ? 9.688 -33 -11.789 1 91.94 142 SER B C 1
ATOM 3501 O O . SER B 1 142 ? 10.867 -32.938 -11.445 1 91.94 142 SER B O 1
ATOM 3503 N N . PRO B 1 143 ? 8.648 -32.656 -11.031 1 92.75 143 PRO B N 1
ATOM 3504 C CA . PRO B 1 143 ? 8.93 -31.922 -9.805 1 92.75 143 PRO B CA 1
ATOM 3505 C C . PRO B 1 143 ? 9.719 -32.719 -8.781 1 92.75 143 PRO B C 1
ATOM 3507 O O . PRO B 1 143 ? 9.531 -33.938 -8.664 1 92.75 143 PRO B O 1
ATOM 3510 N N . LEU B 1 144 ? 10.539 -32.062 -7.93 1 89.56 144 LEU B N 1
ATOM 3511 C CA . LEU B 1 144 ? 11.414 -32.719 -6.953 1 89.56 144 LEU B CA 1
ATOM 3512 C C . LEU B 1 144 ? 10.906 -32.469 -5.535 1 89.56 144 LEU B C 1
ATOM 3514 O O . LEU B 1 144 ? 11.242 -33.219 -4.617 1 89.56 144 LEU B O 1
ATOM 3518 N N . THR B 1 145 ? 10.172 -31.406 -5.328 1 92.44 145 THR B N 1
ATOM 3519 C CA . THR B 1 145 ? 9.688 -31.031 -4.004 1 92.44 145 THR B CA 1
ATOM 3520 C C . THR B 1 145 ? 8.172 -31.203 -3.918 1 92.44 145 THR B C 1
ATOM 3522 O O . THR B 1 145 ? 7.492 -31.281 -4.941 1 92.44 145 THR B O 1
ATOM 3525 N N . LEU B 1 146 ? 7.707 -31.25 -2.676 1 96.06 146 LEU B N 1
ATOM 3526 C CA . LEU B 1 146 ? 6.262 -31.297 -2.479 1 96.06 146 LEU B CA 1
ATOM 3527 C C . LEU B 1 146 ? 5.586 -30.078 -3.084 1 96.06 146 LEU B C 1
ATOM 3529 O O . LEU B 1 146 ? 4.523 -30.188 -3.699 1 96.06 146 LEU B O 1
ATOM 3533 N N . TYR B 1 147 ? 6.176 -28.938 -2.938 1 96.44 147 TYR B N 1
ATOM 3534 C CA . TYR B 1 147 ? 5.66 -27.703 -3.543 1 96.44 147 TYR B CA 1
ATOM 3535 C C . TYR B 1 147 ? 5.508 -27.875 -5.051 1 96.44 147 TYR B C 1
ATOM 3537 O O . TYR B 1 147 ? 4.418 -27.672 -5.594 1 96.44 147 TYR B O 1
ATOM 3545 N N . GLY B 1 148 ? 6.594 -28.25 -5.695 1 96 148 GLY B N 1
ATOM 3546 C CA . GLY B 1 148 ? 6.555 -28.453 -7.133 1 96 148 GLY B CA 1
ATOM 3547 C C . GLY B 1 148 ? 5.496 -29.438 -7.57 1 96 148 GLY B C 1
ATOM 3548 O O . GLY B 1 148 ? 4.793 -29.219 -8.555 1 96 148 GLY B O 1
ATOM 3549 N N . LYS B 1 149 ? 5.387 -30.484 -6.812 1 97.12 149 LYS B N 1
ATOM 3550 C CA . LYS B 1 149 ? 4.426 -31.547 -7.137 1 97.12 149 LYS B CA 1
ATOM 3551 C C . LYS B 1 149 ? 2.994 -31.031 -7.02 1 97.12 149 LYS B C 1
ATOM 3553 O O . LYS B 1 149 ? 2.178 -31.25 -7.918 1 97.12 149 LYS B O 1
ATOM 3558 N N . THR B 1 150 ? 2.709 -30.375 -5.91 1 98.25 150 THR B N 1
ATOM 3559 C CA . THR B 1 150 ? 1.351 -29.891 -5.699 1 98.25 150 THR B CA 1
ATOM 3560 C C . THR B 1 150 ? 0.971 -28.859 -6.758 1 98.25 150 THR B C 1
ATOM 3562 O O . THR B 1 150 ? -0.158 -28.859 -7.254 1 98.25 150 THR B O 1
ATOM 3565 N N . LYS B 1 151 ? 1.883 -28.031 -7.125 1 98.5 151 LYS B N 1
ATOM 3566 C CA . LYS B 1 151 ? 1.6 -27 -8.125 1 98.5 151 LYS B CA 1
ATOM 3567 C C . LYS B 1 151 ? 1.46 -27.609 -9.516 1 98.5 151 LYS B C 1
ATOM 3569 O O . LYS B 1 151 ? 0.643 -27.156 -10.32 1 98.5 151 LYS B O 1
ATOM 3574 N N . ALA B 1 152 ? 2.277 -28.625 -9.812 1 98.25 152 ALA B N 1
ATOM 3575 C CA . ALA B 1 152 ? 2.152 -29.344 -11.086 1 98.25 152 ALA B CA 1
ATOM 3576 C C . ALA B 1 152 ? 0.79 -30.016 -11.203 1 98.25 152 ALA B C 1
ATOM 3578 O O . ALA B 1 152 ? 0.157 -29.969 -12.258 1 98.25 152 ALA B O 1
ATOM 3579 N N . ASN B 1 153 ? 0.383 -30.656 -10.148 1 98.56 153 ASN B N 1
ATOM 3580 C CA . ASN B 1 153 ? -0.937 -31.281 -10.133 1 98.56 153 ASN B CA 1
ATOM 3581 C C . ASN B 1 153 ? -2.045 -30.25 -10.336 1 98.56 153 ASN B C 1
ATOM 3583 O O . ASN B 1 153 ? -2.998 -30.5 -11.078 1 98.56 153 ASN B O 1
ATOM 3587 N N . GLY B 1 154 ? -1.923 -29.109 -9.672 1 98.81 154 GLY B N 1
ATOM 3588 C CA . GLY B 1 154 ? -2.861 -28.016 -9.891 1 98.81 154 GLY B CA 1
ATOM 3589 C C . GLY B 1 154 ? -2.885 -27.531 -11.328 1 98.81 154 GLY B C 1
ATOM 3590 O O . GLY B 1 154 ? -3.957 -27.312 -11.891 1 98.81 154 GLY B O 1
ATOM 3591 N N . GLU B 1 155 ? -1.718 -27.359 -11.891 1 98.81 155 GLU B N 1
ATOM 3592 C CA . GLU B 1 155 ? -1.607 -26.938 -13.281 1 98.81 155 GLU B CA 1
ATOM 3593 C C . GLU B 1 155 ? -2.338 -27.891 -14.219 1 98.81 155 GLU B C 1
ATOM 3595 O O . GLU B 1 155 ? -3.045 -27.469 -15.133 1 98.81 155 GLU B O 1
ATOM 3600 N N . GLU B 1 156 ? -2.146 -29.172 -13.992 1 98.56 156 GLU B N 1
ATOM 3601 C CA . GLU B 1 156 ? -2.807 -30.172 -14.82 1 98.56 156 GLU B CA 1
ATOM 3602 C C . GLU B 1 156 ? -4.324 -30.016 -14.781 1 98.56 156 GLU B C 1
ATOM 3604 O O . GLU B 1 156 ? -4.984 -30.047 -15.82 1 98.56 156 GLU B O 1
ATOM 3609 N N . MET B 1 157 ? -4.902 -29.844 -13.602 1 98.75 157 MET B N 1
ATOM 3610 C CA . MET B 1 157 ? -6.34 -29.641 -13.445 1 98.75 157 MET B CA 1
ATOM 3611 C C . MET B 1 157 ? -6.812 -28.422 -14.211 1 98.75 157 MET B C 1
ATOM 3613 O O . MET B 1 157 ? -7.867 -28.453 -14.852 1 98.75 157 MET B O 1
ATOM 3617 N N . VAL B 1 158 ? -6.039 -27.359 -14.109 1 98.81 158 VAL B N 1
ATOM 3618 C CA . VAL B 1 158 ? -6.383 -26.078 -14.734 1 98.81 158 VAL B CA 1
ATOM 3619 C C . VAL B 1 158 ? -6.379 -26.234 -16.25 1 98.81 158 VAL B C 1
ATOM 3621 O O . VAL B 1 158 ? -7.301 -25.766 -16.938 1 98.81 158 VAL B O 1
ATOM 3624 N N . LEU B 1 159 ? -5.336 -26.906 -16.812 1 98.62 159 LEU B N 1
ATOM 3625 C CA . LEU B 1 159 ? -5.195 -27.062 -18.25 1 98.62 159 LEU B CA 1
ATOM 3626 C C . LEU B 1 159 ? -6.297 -27.969 -18.812 1 98.62 159 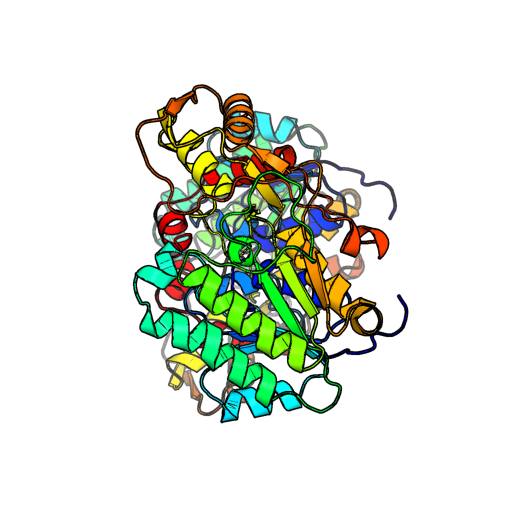LEU B C 1
ATOM 3628 O O . LEU B 1 159 ? -6.77 -27.766 -19.922 1 98.62 159 LEU B O 1
ATOM 3632 N N . GLN B 1 160 ? -6.703 -28.953 -18.047 1 97.62 160 GLN B N 1
ATOM 3633 C CA . GLN B 1 160 ? -7.777 -29.859 -18.453 1 97.62 160 GLN B CA 1
ATOM 3634 C C . GLN B 1 160 ? -9.086 -29.094 -18.641 1 97.62 160 GLN B C 1
ATOM 3636 O O . GLN B 1 160 ? -9.961 -29.531 -19.406 1 97.62 160 GLN B O 1
ATOM 3641 N N . LYS B 1 161 ? -9.203 -27.969 -18 1 97.81 161 LYS B N 1
ATOM 3642 C CA . LYS B 1 161 ? -10.398 -27.141 -18.109 1 97.81 161 LYS B CA 1
ATOM 3643 C C . LYS B 1 161 ? -10.148 -25.922 -19 1 97.81 161 LYS B C 1
ATOM 3645 O O . LYS B 1 161 ? -10.828 -24.906 -18.875 1 97.81 161 LYS B O 1
ATOM 3650 N N . GLU B 1 162 ? -9.086 -25.969 -19.766 1 98.12 162 GLU B N 1
ATOM 3651 C CA . GLU B 1 162 ? -8.734 -24.953 -20.766 1 98.12 162 GLU B CA 1
ATOM 3652 C C . GLU B 1 162 ? -8.328 -23.641 -20.094 1 98.12 162 GLU B C 1
ATOM 3654 O O . GLU B 1 162 ? -8.539 -22.562 -20.641 1 98.12 162 GLU B O 1
ATOM 3659 N N . GLY B 1 163 ? -7.848 -23.703 -18.859 1 98.81 163 GLY B N 1
ATOM 3660 C CA . GLY B 1 163 ? -7.262 -22.547 -18.219 1 98.81 163 GLY B CA 1
ATOM 3661 C C . GLY B 1 163 ? -5.875 -22.219 -18.734 1 98.81 163 GLY B C 1
ATOM 3662 O O . GLY B 1 163 ? -5.34 -22.922 -19.594 1 98.81 163 GLY B O 1
ATOM 3663 N N . VAL B 1 164 ? -5.355 -21.078 -18.266 1 98.94 164 VAL B N 1
ATOM 3664 C CA . VAL B 1 164 ? -3.99 -20.656 -18.578 1 98.94 164 VAL B CA 1
ATOM 3665 C C . VAL B 1 164 ? -3.109 -20.828 -17.344 1 98.94 164 VAL B C 1
ATOM 3667 O O . VAL B 1 164 ? -3.488 -20.438 -16.234 1 98.94 164 VAL B O 1
ATOM 3670 N N . ALA B 1 165 ? -1.998 -21.484 -17.5 1 98.94 165 ALA B N 1
ATOM 3671 C CA . ALA B 1 165 ? -1.047 -21.625 -16.406 1 98.94 165 ALA B CA 1
ATOM 3672 C C . ALA B 1 165 ? 0.217 -20.812 -16.656 1 98.94 165 ALA B C 1
ATOM 3674 O O . ALA B 1 165 ? 0.832 -20.922 -17.719 1 98.94 165 ALA B O 1
ATOM 3675 N N . LEU B 1 166 ? 0.598 -19.969 -15.727 1 98.94 166 LEU B N 1
ATOM 3676 C CA . LEU B 1 166 ? 1.815 -19.172 -15.828 1 98.94 166 LEU B CA 1
ATOM 3677 C C . LEU B 1 166 ? 2.912 -19.734 -14.93 1 98.94 166 LEU B C 1
ATOM 3679 O O . LEU B 1 166 ? 2.818 -19.656 -13.703 1 98.94 166 LEU B O 1
ATOM 3683 N N . ARG B 1 167 ? 3.891 -20.344 -15.523 1 98.62 167 ARG B N 1
ATOM 3684 C CA . ARG B 1 167 ? 5.051 -20.859 -14.805 1 98.62 167 ARG B CA 1
ATOM 3685 C C . ARG B 1 167 ? 6.059 -19.75 -14.516 1 98.62 167 ARG B C 1
ATOM 3687 O O . ARG B 1 167 ? 6.93 -19.469 -15.344 1 98.62 167 ARG B O 1
ATOM 3694 N N . LEU B 1 168 ? 5.984 -19.219 -13.359 1 98.31 168 LEU B N 1
ATOM 3695 C CA . LEU B 1 168 ? 6.734 -18.031 -13 1 98.31 168 LEU B CA 1
ATOM 3696 C C . LEU B 1 168 ? 8.188 -18.359 -12.695 1 98.31 168 LEU B C 1
ATOM 3698 O O . LEU B 1 168 ? 8.477 -19.375 -12.055 1 98.31 168 LEU B O 1
ATOM 3702 N N . ALA B 1 169 ? 9.062 -17.562 -13.172 1 96.81 169 ALA B N 1
ATOM 3703 C CA . ALA B 1 169 ? 10.43 -17.547 -12.656 1 96.81 169 ALA B CA 1
ATOM 3704 C C . ALA B 1 169 ? 10.453 -17.172 -11.172 1 96.81 169 ALA B C 1
ATOM 3706 O O . ALA B 1 169 ? 9.406 -16.906 -10.578 1 96.81 169 ALA B O 1
ATOM 3707 N N . THR B 1 170 ? 11.641 -17.234 -10.578 1 95.19 170 THR B N 1
ATOM 3708 C CA . THR B 1 170 ? 11.789 -16.859 -9.18 1 95.19 170 THR B CA 1
ATOM 3709 C C . THR B 1 170 ? 11.461 -15.383 -8.977 1 95.19 170 THR B C 1
ATOM 3711 O O . THR B 1 170 ? 12.172 -14.508 -9.484 1 95.19 170 THR B O 1
ATOM 3714 N N . VAL B 1 171 ? 10.414 -15.117 -8.258 1 97.62 171 VAL B N 1
ATOM 3715 C CA . VAL B 1 171 ? 9.93 -13.742 -8.125 1 97.62 171 VAL B CA 1
ATOM 3716 C C . VAL B 1 171 ? 10.734 -13.016 -7.055 1 97.62 171 VAL B C 1
ATOM 3718 O O . VAL B 1 171 ? 11.25 -13.633 -6.121 1 97.62 171 VAL B O 1
ATOM 3721 N N . PHE B 1 172 ? 10.891 -11.734 -7.238 1 97.81 172 PHE B N 1
ATOM 3722 C CA . PHE B 1 172 ? 11.57 -10.883 -6.273 1 97.81 172 PHE B CA 1
ATOM 3723 C C . PHE B 1 172 ? 10.984 -9.477 -6.277 1 97.81 172 PHE B C 1
ATOM 3725 O O . PHE B 1 172 ? 10.117 -9.164 -7.098 1 97.81 172 PHE B O 1
ATOM 3732 N N . GLY B 1 173 ? 11.391 -8.648 -5.293 1 98.44 173 GLY B N 1
ATOM 3733 C CA . GLY B 1 173 ? 10.977 -7.258 -5.262 1 98.44 173 GLY B CA 1
ATOM 3734 C C . GLY B 1 173 ? 10.055 -6.934 -4.102 1 98.44 173 GLY B C 1
ATOM 3735 O O . GLY B 1 173 ? 9.641 -7.828 -3.359 1 98.44 173 GLY B O 1
ATOM 3736 N N . ILE B 1 174 ? 9.773 -5.676 -3.93 1 98.5 174 ILE B N 1
ATOM 3737 C CA . ILE B 1 174 ? 8.891 -5.199 -2.871 1 98.5 174 ILE B CA 1
ATOM 3738 C C . ILE B 1 174 ? 7.434 -5.344 -3.307 1 98.5 174 ILE B C 1
ATOM 3740 O O . ILE B 1 174 ? 7.066 -4.938 -4.41 1 98.5 174 ILE B O 1
ATOM 3744 N N . SER B 1 175 ? 6.664 -5.965 -2.535 1 98.06 175 SER B N 1
ATOM 3745 C CA . SER B 1 175 ? 5.207 -6.043 -2.623 1 98.06 175 SER B CA 1
ATOM 3746 C C . SER B 1 175 ? 4.547 -5.469 -1.375 1 98.06 175 SER B C 1
ATOM 3748 O O . SER B 1 175 ? 5.184 -5.355 -0.325 1 98.06 175 SER B O 1
ATOM 3750 N N . PRO B 1 176 ? 3.254 -5.035 -1.542 1 97.56 176 PRO B N 1
ATOM 3751 C CA . PRO B 1 176 ? 2.57 -4.598 -0.324 1 97.56 176 PRO B CA 1
ATOM 3752 C C . PRO B 1 176 ? 2.535 -5.676 0.756 1 97.56 176 PRO B C 1
ATOM 3754 O O . PRO B 1 176 ? 2.441 -5.363 1.945 1 97.56 176 PRO B O 1
ATOM 3757 N N . ARG B 1 177 ? 2.553 -6.859 0.384 1 97.31 177 ARG B N 1
ATOM 3758 C CA . ARG B 1 177 ? 2.871 -7.969 1.276 1 97.31 177 ARG B CA 1
ATOM 3759 C C . ARG B 1 177 ? 4.305 -8.445 1.065 1 97.31 177 ARG B C 1
ATOM 3761 O O . ARG B 1 177 ? 4.551 -9.344 0.255 1 97.31 177 ARG B O 1
ATOM 3768 N N . LEU B 1 178 ? 5.199 -7.949 1.838 1 97.62 178 LEU B N 1
ATOM 3769 C CA . LEU B 1 178 ? 6.625 -8.188 1.626 1 97.62 178 LEU B CA 1
ATOM 3770 C C . LEU B 1 178 ? 7.008 -9.602 2.061 1 97.62 178 LEU B C 1
ATOM 3772 O O . LEU B 1 178 ? 6.562 -10.07 3.109 1 97.62 178 LEU B O 1
ATOM 3776 N N . ARG B 1 179 ? 7.777 -10.242 1.269 1 97.75 179 ARG B N 1
ATOM 3777 C CA . ARG B 1 179 ? 8.414 -11.508 1.609 1 97.75 179 ARG B CA 1
ATOM 3778 C C . ARG B 1 179 ? 9.938 -11.383 1.581 1 97.75 179 ARG B C 1
ATOM 3780 O O . ARG B 1 179 ? 10.5 -10.867 0.615 1 97.75 179 ARG B O 1
ATOM 3787 N N . LEU B 1 180 ? 10.555 -11.906 2.641 1 97.31 180 LEU B N 1
ATOM 3788 C CA . LEU B 1 180 ? 12.008 -11.805 2.715 1 97.31 180 LEU B CA 1
ATOM 3789 C C . LEU B 1 180 ? 12.656 -13.172 2.496 1 97.31 180 LEU B C 1
ATOM 3791 O O . LEU B 1 180 ? 13.883 -13.281 2.475 1 97.31 180 LEU B O 1
ATOM 3795 N N . ASP B 1 181 ? 11.828 -14.219 2.271 1 95.5 181 ASP B N 1
ATOM 3796 C CA . ASP B 1 181 ? 12.367 -15.562 2.107 1 95.5 181 ASP B CA 1
ATOM 3797 C C . ASP B 1 181 ? 12.727 -15.836 0.647 1 95.5 181 ASP B C 1
ATOM 3799 O O . ASP B 1 181 ? 13.305 -16.875 0.329 1 95.5 181 ASP B O 1
ATOM 3803 N N . LEU B 1 182 ? 12.406 -14.977 -0.282 1 95.88 182 LEU B N 1
ATOM 3804 C CA . LEU B 1 182 ? 12.734 -15.125 -1.694 1 95.88 182 LEU B CA 1
ATOM 3805 C C . LEU B 1 182 ? 14.203 -14.805 -1.948 1 95.88 182 LEU B C 1
ATOM 3807 O O . LEU B 1 182 ? 14.758 -13.883 -1.348 1 95.88 182 LEU B O 1
ATOM 3811 N N . LEU B 1 183 ? 14.781 -15.438 -2.848 1 93.81 183 LEU B N 1
ATOM 3812 C CA . LEU B 1 183 ? 16.234 -15.5 -2.951 1 93.81 183 LEU B CA 1
ATOM 3813 C C . LEU B 1 183 ? 16.828 -14.094 -3.01 1 93.81 183 LEU B C 1
ATOM 3815 O O . LEU B 1 183 ? 17.656 -13.734 -2.176 1 93.81 183 LEU B O 1
ATOM 3819 N N . VAL B 1 184 ? 16.422 -13.266 -3.986 1 96.69 184 VAL B N 1
ATOM 3820 C CA . VAL B 1 184 ? 17 -11.938 -4.156 1 96.69 184 VAL B CA 1
ATOM 3821 C C . VAL B 1 184 ? 16.688 -11.078 -2.932 1 96.69 184 VAL B C 1
ATOM 3823 O O . VAL B 1 184 ? 17.562 -10.359 -2.436 1 96.69 184 VAL B O 1
ATOM 3826 N N . ASN B 1 185 ? 15.445 -11.133 -2.436 1 98.19 185 ASN B N 1
ATOM 3827 C CA . ASN B 1 185 ? 15.047 -10.383 -1.248 1 98.19 185 ASN B CA 1
ATOM 3828 C C . ASN B 1 185 ? 15.867 -10.789 -0.028 1 98.19 185 ASN B C 1
ATOM 3830 O O . ASN B 1 185 ? 16.328 -9.93 0.727 1 98.19 185 ASN B O 1
ATOM 3834 N N . ASP B 1 186 ? 16.016 -12.109 0.073 1 96.06 186 ASP B N 1
ATOM 3835 C CA . ASP B 1 186 ? 16.75 -12.672 1.199 1 96.06 186 ASP B CA 1
ATOM 3836 C C . ASP B 1 186 ? 18.219 -12.242 1.162 1 96.06 186 ASP B C 1
ATOM 3838 O O . ASP B 1 186 ? 18.75 -11.75 2.158 1 96.06 186 ASP B O 1
ATOM 3842 N N . LEU B 1 187 ? 18.859 -12.422 0.026 1 96 187 LEU B N 1
ATOM 3843 C CA . LEU B 1 187 ? 20.266 -12.07 -0.118 1 96 187 LEU B CA 1
ATOM 3844 C C . LEU B 1 187 ? 20.484 -10.578 0.141 1 96 187 LEU B C 1
ATOM 3846 O O . LEU B 1 187 ? 21.469 -10.195 0.785 1 96 187 LEU B O 1
ATOM 3850 N N . THR B 1 188 ? 19.594 -9.734 -0.336 1 97.69 188 THR B N 1
ATOM 3851 C CA . THR B 1 188 ? 19.719 -8.289 -0.139 1 97.69 188 THR B CA 1
ATOM 3852 C C . THR B 1 188 ? 19.562 -7.934 1.337 1 97.69 188 THR B C 1
ATOM 3854 O O . THR B 1 188 ? 20.328 -7.125 1.866 1 97.69 188 THR B O 1
ATOM 3857 N N . HIS B 1 189 ? 18.594 -8.555 1.971 1 97.44 189 HIS B N 1
ATOM 3858 C CA . HIS B 1 189 ? 18.391 -8.328 3.398 1 97.44 189 HIS B CA 1
ATOM 3859 C C . HIS B 1 189 ? 19.625 -8.742 4.199 1 97.44 189 HIS B C 1
ATOM 3861 O O . HIS B 1 189 ? 20.078 -8.008 5.078 1 97.44 189 HIS B O 1
ATOM 3867 N N . LYS B 1 190 ? 20.203 -9.875 3.855 1 96.19 190 LYS B N 1
ATOM 3868 C CA . LYS B 1 190 ? 21.406 -10.367 4.531 1 96.19 190 LYS B CA 1
ATOM 3869 C C . LYS B 1 190 ? 22.594 -9.453 4.277 1 96.19 190 LYS B C 1
ATOM 3871 O O . LYS B 1 190 ? 23.391 -9.203 5.18 1 96.19 190 LYS B O 1
ATOM 3876 N N . ALA B 1 191 ? 22.703 -9.016 3.088 1 96.81 191 ALA B N 1
ATOM 3877 C CA . ALA B 1 191 ? 23.812 -8.133 2.73 1 96.81 191 ALA B CA 1
ATOM 3878 C C . ALA B 1 191 ? 23.828 -6.887 3.607 1 96.81 191 ALA B C 1
ATOM 3880 O O . ALA B 1 191 ? 24.891 -6.379 3.953 1 96.81 191 ALA B O 1
ATOM 3881 N N . ILE B 1 192 ? 22.672 -6.41 3.979 1 95.5 192 ILE B N 1
ATOM 3882 C CA . ILE B 1 192 ? 22.562 -5.168 4.73 1 95.5 192 ILE B CA 1
ATOM 3883 C C . ILE B 1 192 ? 22.672 -5.453 6.227 1 95.5 192 ILE B C 1
ATOM 3885 O O . ILE B 1 192 ? 23.141 -4.613 6.992 1 95.5 192 ILE B O 1
ATOM 3889 N N . THR B 1 193 ? 22.281 -6.641 6.664 1 93.62 193 THR B N 1
ATOM 3890 C CA . THR B 1 193 ? 22.172 -6.926 8.094 1 93.62 193 THR B CA 1
ATOM 3891 C C . THR B 1 193 ? 23.375 -7.727 8.57 1 93.62 193 THR B C 1
ATOM 3893 O O . THR B 1 193 ? 23.969 -7.41 9.602 1 93.62 193 THR B O 1
ATOM 3896 N N . VAL B 1 194 ? 23.734 -8.75 7.836 1 92.38 194 VAL B N 1
ATOM 3897 C CA . VAL B 1 194 ? 24.812 -9.648 8.211 1 92.38 194 VAL B CA 1
ATOM 3898 C C . VAL B 1 194 ? 26.125 -9.164 7.598 1 92.38 194 VAL B C 1
ATOM 3900 O O . VAL B 1 194 ? 27.188 -9.234 8.234 1 92.38 194 VAL B O 1
ATOM 3903 N N . LYS B 1 195 ? 26.078 -8.648 6.352 1 91.88 195 LYS B N 1
ATOM 3904 C CA . LYS B 1 195 ? 27.156 -8 5.598 1 91.88 195 LYS B CA 1
ATOM 3905 C C . LYS B 1 195 ? 28.156 -9.031 5.066 1 91.88 195 LYS B C 1
ATOM 3907 O O . LYS B 1 195 ? 28.672 -8.891 3.953 1 91.88 195 LYS B O 1
ATOM 3912 N N . HIS B 1 196 ? 28.484 -10.102 5.922 1 92.38 196 HIS B N 1
ATOM 3913 C CA . HIS B 1 196 ? 29.406 -11.156 5.48 1 92.38 196 HIS B CA 1
ATOM 3914 C C . HIS B 1 196 ? 28.781 -12.531 5.652 1 92.38 196 HIS B C 1
ATOM 3916 O O . HIS B 1 196 ? 28.5 -12.961 6.777 1 92.38 196 HIS B O 1
ATOM 3922 N N . PHE B 1 197 ? 28.562 -13.219 4.488 1 91.88 197 PHE B N 1
ATOM 3923 C CA . PHE B 1 197 ? 27.938 -14.539 4.59 1 91.88 197 PHE B CA 1
ATOM 3924 C C . PHE B 1 197 ? 28.266 -15.383 3.363 1 91.88 197 PHE B C 1
ATOM 3926 O O . PHE B 1 197 ? 28.75 -14.867 2.354 1 91.88 197 PHE B O 1
ATOM 3933 N N . ASP B 1 198 ? 27.969 -16.672 3.51 1 89.5 198 ASP B N 1
ATOM 3934 C CA . ASP B 1 198 ? 28.281 -17.641 2.451 1 89.5 198 ASP B CA 1
ATOM 3935 C C . ASP B 1 198 ? 27.094 -17.828 1.514 1 89.5 198 ASP B C 1
ATOM 3937 O O . ASP B 1 198 ? 25.938 -17.734 1.943 1 89.5 198 ASP B O 1
ATOM 3941 N N . LEU B 1 199 ? 27.438 -17.969 0.279 1 89.19 199 LEU B N 1
ATOM 3942 C CA . LEU B 1 199 ? 26.484 -18.359 -0.746 1 89.19 199 LEU B CA 1
ATOM 3943 C C . LEU B 1 199 ? 26.719 -19.812 -1.178 1 89.19 199 LEU B C 1
ATOM 3945 O O . LEU B 1 199 ? 27.766 -20.125 -1.747 1 89.19 199 LEU B O 1
ATOM 3949 N N . TYR B 1 200 ? 25.75 -20.609 -0.953 1 82 200 TYR B N 1
ATOM 3950 C CA . TYR B 1 200 ? 25.875 -22.016 -1.31 1 82 200 TYR B CA 1
ATOM 3951 C C . TYR B 1 200 ? 25.484 -22.25 -2.762 1 82 200 TYR B C 1
ATOM 3953 O O . TYR B 1 200 ? 24.484 -21.703 -3.238 1 82 200 TYR B O 1
ATOM 3961 N N . GLN B 1 201 ? 26.266 -23.078 -3.459 1 81 201 GLN B N 1
ATOM 3962 C CA . GLN B 1 201 ? 26 -23.469 -4.84 1 81 201 GLN B CA 1
ATOM 3963 C C . GLN B 1 201 ? 25.766 -22.234 -5.723 1 81 201 GLN B C 1
ATOM 3965 O O . GLN B 1 201 ? 24.781 -22.172 -6.453 1 81 201 GLN B O 1
ATOM 3970 N N . GLY B 1 202 ? 26.625 -21.375 -5.77 1 82.75 202 GLY B N 1
ATOM 3971 C CA . GLY B 1 202 ? 26.547 -20.109 -6.484 1 82.75 202 GLY B CA 1
ATOM 3972 C C . GLY B 1 202 ? 26.422 -20.281 -7.988 1 82.75 202 GLY B C 1
ATOM 3973 O O . GLY B 1 202 ? 25.906 -19.406 -8.672 1 82.75 202 GLY B O 1
ATOM 3974 N N . ASN B 1 203 ? 26.781 -21.453 -8.469 1 81.69 203 ASN B N 1
ATOM 3975 C CA . ASN B 1 203 ? 26.781 -21.672 -9.906 1 81.69 203 ASN B CA 1
ATOM 3976 C C . ASN B 1 203 ? 25.422 -22.109 -10.414 1 81.69 203 ASN B C 1
ATOM 3978 O O . ASN B 1 203 ? 25.172 -22.125 -11.625 1 81.69 203 ASN B O 1
ATOM 3982 N N . PHE B 1 204 ? 24.531 -22.406 -9.5 1 81.25 204 PHE B N 1
ATOM 3983 C CA . PHE B 1 204 ? 23.188 -22.797 -9.922 1 81.25 204 PHE B CA 1
ATOM 3984 C C . PHE B 1 204 ? 22.469 -21.625 -10.578 1 81.25 204 PHE B C 1
ATOM 3986 O O . PHE B 1 204 ? 22.484 -20.516 -10.062 1 81.25 204 PHE B O 1
ATOM 3993 N N . ARG B 1 205 ? 21.969 -21.953 -11.688 1 83.69 205 ARG B N 1
ATOM 3994 C CA . ARG B 1 205 ? 21.234 -20.938 -12.43 1 83.69 205 ARG B CA 1
ATOM 3995 C C . ARG B 1 205 ? 19.797 -20.828 -11.93 1 83.69 205 ARG B C 1
ATOM 3997 O O . ARG B 1 205 ? 19.172 -21.844 -11.594 1 83.69 205 ARG B O 1
ATOM 4004 N N . ARG B 1 206 ? 19.406 -19.656 -11.836 1 83.19 206 ARG B N 1
ATOM 4005 C CA . ARG B 1 206 ? 18.016 -19.297 -11.555 1 83.19 206 ARG B CA 1
ATOM 4006 C C . ARG B 1 206 ? 17.531 -18.188 -12.492 1 83.19 206 ARG B C 1
ATOM 4008 O O . ARG B 1 206 ? 18.344 -17.438 -13.047 1 83.19 206 ARG B O 1
ATOM 4015 N N . THR B 1 207 ? 16.344 -18.281 -12.781 1 90.75 207 THR B N 1
ATOM 4016 C CA . THR B 1 207 ? 15.719 -17.188 -13.516 1 90.75 207 THR B CA 1
ATOM 4017 C C . THR B 1 207 ? 14.828 -16.344 -12.602 1 90.75 207 THR B C 1
ATOM 4019 O O . THR B 1 207 ? 14.211 -16.875 -11.68 1 90.75 207 THR B O 1
ATOM 4022 N N . PHE B 1 208 ? 14.859 -15 -12.891 1 96 208 PHE B N 1
ATOM 4023 C CA . PHE B 1 208 ? 14.195 -14.109 -11.953 1 96 208 PHE B CA 1
ATOM 4024 C C . PHE B 1 208 ? 13.125 -13.281 -12.664 1 96 208 PHE B C 1
ATOM 4026 O O . PHE B 1 208 ? 13.148 -13.148 -13.891 1 96 208 PHE B O 1
ATOM 4033 N N . LEU B 1 209 ? 12.211 -12.812 -11.93 1 98.06 209 LEU B N 1
ATOM 4034 C CA . LEU B 1 209 ? 11.094 -11.992 -12.398 1 98.06 209 LEU B CA 1
ATOM 4035 C C . LEU B 1 209 ? 10.586 -11.078 -11.281 1 98.06 209 LEU B C 1
ATOM 4037 O O . LEU B 1 209 ? 10.219 -11.555 -10.211 1 98.06 209 LEU B O 1
ATOM 4041 N N . HIS B 1 210 ? 10.633 -9.758 -11.531 1 98.38 210 HIS B N 1
ATOM 4042 C CA . HIS B 1 210 ? 10.102 -8.836 -10.523 1 98.38 210 HIS B CA 1
ATOM 4043 C C . HIS B 1 210 ? 8.609 -9.062 -10.305 1 98.38 210 HIS B C 1
ATOM 4045 O O . HIS B 1 210 ? 7.863 -9.297 -11.258 1 98.38 210 HIS B O 1
ATOM 4051 N N . VAL B 1 211 ? 8.148 -8.93 -9.102 1 98.62 211 VAL B N 1
ATOM 4052 C CA . VAL B 1 211 ? 6.785 -9.25 -8.688 1 98.62 211 VAL B CA 1
ATOM 4053 C C . VAL B 1 211 ? 5.789 -8.406 -9.484 1 98.62 211 VAL B C 1
ATOM 4055 O O . VAL B 1 211 ? 4.703 -8.875 -9.836 1 98.62 211 VAL B O 1
ATOM 4058 N N . ARG B 1 212 ? 6.082 -7.176 -9.766 1 98.06 212 ARG B N 1
ATOM 4059 C CA . ARG B 1 212 ? 5.184 -6.312 -10.531 1 98.06 212 ARG B CA 1
ATOM 4060 C C . ARG B 1 212 ? 5.008 -6.832 -11.953 1 98.06 212 ARG B C 1
ATOM 4062 O O . ARG B 1 212 ? 3.908 -6.77 -12.508 1 98.06 212 ARG B O 1
ATOM 4069 N N . ASP B 1 213 ? 6.125 -7.293 -12.562 1 98.62 213 ASP B N 1
ATOM 4070 C CA . ASP B 1 213 ? 6.027 -7.887 -13.891 1 98.62 213 ASP B CA 1
ATOM 4071 C C . ASP B 1 213 ? 5.262 -9.211 -13.844 1 98.62 213 ASP B C 1
ATOM 4073 O O . ASP B 1 213 ? 4.512 -9.531 -14.773 1 98.62 213 ASP B O 1
ATOM 4077 N N . ALA B 1 214 ? 5.477 -10 -12.758 1 98.81 214 ALA B N 1
ATOM 4078 C CA . ALA B 1 214 ? 4.664 -11.203 -12.578 1 98.81 214 ALA B CA 1
ATOM 4079 C C . ALA B 1 214 ? 3.18 -10.852 -12.531 1 98.81 214 ALA B C 1
ATOM 4081 O O . ALA B 1 214 ? 2.365 -11.492 -13.203 1 98.81 214 ALA B O 1
ATOM 4082 N N . ALA B 1 215 ? 2.824 -9.836 -11.758 1 98.88 215 ALA B N 1
ATOM 4083 C CA . ALA B 1 215 ? 1.44 -9.383 -11.648 1 98.88 215 ALA B CA 1
ATOM 4084 C C . ALA B 1 215 ? 0.902 -8.938 -13.008 1 98.88 215 ALA B C 1
ATOM 4086 O O . ALA B 1 215 ? -0.205 -9.32 -13.398 1 98.88 215 ALA B O 1
ATOM 4087 N N . ARG B 1 216 ? 1.683 -8.211 -13.75 1 98.69 216 ARG B N 1
ATOM 4088 C CA . ARG B 1 216 ? 1.276 -7.754 -15.078 1 98.69 216 ARG B CA 1
ATOM 4089 C C . ARG B 1 216 ? 1.021 -8.93 -16.016 1 98.69 216 ARG B C 1
ATOM 4091 O O . ARG B 1 216 ? 0.167 -8.859 -16.891 1 98.69 216 ARG B O 1
ATOM 4098 N N . ALA B 1 217 ? 1.797 -10.016 -15.805 1 98.94 217 ALA B N 1
ATOM 4099 C CA . ALA B 1 217 ? 1.617 -11.188 -16.641 1 98.94 217 ALA B CA 1
ATOM 4100 C C . ALA B 1 217 ? 0.23 -11.797 -16.453 1 98.94 217 ALA B C 1
ATOM 4102 O O . ALA B 1 217 ? -0.366 -12.312 -17.406 1 98.94 217 ALA B O 1
ATOM 4103 N N . PHE B 1 218 ? -0.303 -11.758 -15.266 1 98.94 218 PHE B N 1
ATOM 4104 C CA . PHE B 1 218 ? -1.643 -12.281 -15.023 1 98.94 218 PHE B CA 1
ATOM 4105 C C . PHE B 1 218 ? -2.695 -11.398 -15.688 1 98.94 218 PHE B C 1
ATOM 4107 O O . PHE B 1 218 ? -3.643 -11.906 -16.297 1 98.94 218 PHE B O 1
ATOM 4114 N N . ALA B 1 219 ? -2.553 -10.078 -15.555 1 98.81 219 ALA B N 1
ATOM 4115 C CA . ALA B 1 219 ? -3.459 -9.164 -16.25 1 98.81 219 ALA B CA 1
ATOM 4116 C C . ALA B 1 219 ? -3.393 -9.375 -17.766 1 98.81 219 ALA B C 1
ATOM 4118 O O . ALA B 1 219 ? -4.426 -9.391 -18.438 1 98.81 219 ALA B O 1
ATOM 4119 N N . PHE B 1 220 ? -2.188 -9.539 -18.281 1 98.69 220 PHE B N 1
ATOM 4120 C CA . PHE B 1 220 ? -1.961 -9.781 -19.703 1 98.69 220 PHE B CA 1
ATOM 4121 C C . PHE B 1 220 ? -2.666 -11.055 -20.156 1 98.69 220 PHE B C 1
ATOM 4123 O O . PHE B 1 220 ? -3.324 -11.078 -21.188 1 98.69 220 PHE B O 1
ATOM 4130 N N . ALA B 1 221 ? -2.482 -12.133 -19.328 1 98.81 221 ALA B N 1
ATOM 4131 C CA . ALA B 1 221 ? -3.098 -13.422 -19.656 1 98.81 221 ALA B CA 1
ATOM 4132 C C . ALA B 1 221 ? -4.617 -13.305 -19.703 1 98.81 221 ALA B C 1
ATOM 4134 O O . ALA B 1 221 ? -5.266 -13.898 -20.562 1 98.81 221 ALA B O 1
ATOM 4135 N N . LEU B 1 222 ? -5.176 -12.555 -18.766 1 98.62 222 LEU B N 1
ATOM 4136 C CA . LEU B 1 222 ? -6.621 -12.352 -18.75 1 98.62 222 LEU B CA 1
ATOM 4137 C C . LEU B 1 222 ? -7.078 -11.609 -20 1 98.62 222 LEU B C 1
ATOM 4139 O O . LEU B 1 222 ? -8.062 -12 -20.641 1 98.62 222 LEU B O 1
ATOM 4143 N N . GLU B 1 223 ? -6.387 -10.586 -20.375 1 97.81 223 GLU B N 1
ATOM 4144 C CA . GLU B 1 223 ? -6.711 -9.781 -21.547 1 97.81 223 GLU B CA 1
ATOM 4145 C C . GLU B 1 223 ? -6.605 -10.594 -22.828 1 97.81 223 GLU B C 1
ATOM 4147 O O . GLU B 1 223 ? -7.355 -10.367 -23.781 1 97.81 223 GLU B O 1
ATOM 4152 N N . ASN B 1 224 ? -5.684 -11.523 -22.875 1 97.94 224 ASN B N 1
ATOM 4153 C CA . ASN B 1 224 ? -5.418 -12.32 -24.062 1 97.94 224 ASN B CA 1
ATOM 4154 C C . ASN B 1 224 ? -5.871 -13.766 -23.875 1 97.94 224 ASN B C 1
ATOM 4156 O O . ASN B 1 224 ? -5.301 -14.68 -24.484 1 97.94 224 ASN B O 1
ATOM 4160 N N . PHE B 1 225 ? -6.809 -13.984 -23.062 1 98.44 225 PHE B N 1
ATOM 4161 C CA . PHE B 1 225 ? -7.18 -15.32 -22.609 1 98.44 225 PHE B CA 1
ATOM 4162 C C . PHE B 1 225 ? -7.512 -16.219 -23.797 1 98.44 225 PHE B C 1
ATOM 4164 O O . PHE B 1 225 ? -7.07 -17.375 -23.844 1 98.44 225 PHE B O 1
ATOM 4171 N N . ASP B 1 226 ? -8.211 -15.75 -24.781 1 97.44 226 ASP B N 1
ATOM 4172 C CA . ASP B 1 226 ? -8.672 -16.578 -25.906 1 97.44 226 ASP B CA 1
ATOM 4173 C C . ASP B 1 226 ? -7.484 -17.156 -26.672 1 97.44 226 ASP B C 1
ATOM 4175 O O . ASP B 1 226 ? -7.535 -18.297 -27.141 1 97.44 226 ASP B O 1
ATOM 4179 N N . GLY B 1 227 ? -6.441 -16.422 -26.75 1 97.75 227 GLY B N 1
ATOM 4180 C CA . GLY B 1 227 ? -5.266 -16.875 -27.469 1 97.75 227 GLY B CA 1
ATOM 4181 C C . GLY B 1 227 ? -4.328 -17.703 -26.625 1 97.75 227 GLY B C 1
ATOM 4182 O O . GLY B 1 227 ? -3.428 -18.359 -27.156 1 97.75 227 GLY B O 1
ATOM 4183 N N . MET B 1 228 ? -4.613 -17.797 -25.312 1 98.69 228 MET B N 1
ATOM 4184 C CA . MET B 1 228 ? -3.67 -18.453 -24.406 1 98.69 228 MET B CA 1
ATOM 4185 C C . MET B 1 228 ? -4.297 -19.672 -23.766 1 98.69 228 MET B C 1
ATOM 4187 O O . MET B 1 228 ? -3.596 -20.5 -23.172 1 98.69 228 MET B O 1
ATOM 4191 N N . LYS B 1 229 ? -5.609 -19.812 -23.844 1 98.38 229 LYS B N 1
ATOM 4192 C CA . LYS B 1 229 ? -6.332 -20.828 -23.078 1 98.38 229 LYS B CA 1
ATOM 4193 C C . LYS B 1 229 ? -5.844 -22.234 -23.422 1 98.38 229 LYS B C 1
ATOM 4195 O O . LYS B 1 229 ? -5.508 -22.516 -24.562 1 98.38 229 LYS B O 1
ATOM 4200 N N . GLY B 1 230 ? -5.73 -23.062 -22.422 1 98.38 230 GLY B N 1
ATOM 4201 C CA . GLY B 1 230 ? -5.355 -24.453 -22.562 1 98.38 230 GLY B CA 1
ATOM 4202 C C . GLY B 1 230 ? -3.855 -24.672 -22.578 1 98.38 230 GLY B C 1
ATOM 4203 O O . GLY B 1 230 ? -3.387 -25.781 -22.812 1 98.38 230 GLY B O 1
ATOM 4204 N N . GLU B 1 231 ? -3.094 -23.609 -22.281 1 98.62 231 GLU B N 1
ATOM 4205 C CA . GLU B 1 231 ? -1.644 -23.734 -22.406 1 98.62 231 GLU B CA 1
ATOM 4206 C C . GLU B 1 231 ? -0.932 -23.188 -21.172 1 98.62 231 GLU B C 1
ATOM 4208 O O . GLU B 1 231 ? -1.514 -22.406 -20.406 1 98.62 231 GLU B O 1
ATOM 4213 N N . ALA B 1 232 ? 0.28 -23.656 -21.031 1 98.81 232 ALA B N 1
ATOM 4214 C CA . ALA B 1 232 ? 1.188 -23.109 -20.031 1 98.81 232 ALA B CA 1
ATOM 4215 C C . ALA B 1 232 ? 2.219 -22.188 -20.656 1 98.81 232 ALA B C 1
ATOM 4217 O O . ALA B 1 232 ? 2.605 -22.375 -21.812 1 98.81 232 ALA B O 1
ATOM 4218 N N . PHE B 1 233 ? 2.609 -21.219 -19.953 1 98.88 233 PHE B N 1
ATOM 4219 C CA . PHE B 1 233 ? 3.602 -20.266 -20.422 1 98.88 233 PHE B CA 1
ATOM 4220 C C . PHE B 1 233 ? 4.664 -20.016 -19.344 1 98.88 233 PHE B C 1
ATOM 4222 O O . PHE B 1 233 ? 4.336 -19.766 -18.188 1 98.88 233 PHE B O 1
ATOM 4229 N N . ASN B 1 234 ? 5.934 -20.141 -19.766 1 98.25 234 ASN B N 1
ATOM 4230 C CA . ASN B 1 234 ? 7 -19.609 -18.922 1 98.25 234 ASN B CA 1
ATOM 4231 C C . ASN B 1 234 ? 6.969 -18.094 -18.859 1 98.25 234 ASN B C 1
ATOM 4233 O O . ASN B 1 234 ? 6.855 -17.422 -19.891 1 98.25 234 ASN B O 1
ATOM 4237 N N . VAL B 1 235 ? 7.051 -17.547 -17.656 1 98.62 235 VAL B N 1
ATOM 4238 C CA . VAL B 1 235 ? 7.039 -16.109 -17.5 1 98.62 235 VAL B CA 1
ATOM 4239 C C . VAL B 1 235 ? 8.328 -15.648 -16.812 1 98.62 235 VAL B C 1
ATOM 4241 O O . VAL B 1 235 ? 8.602 -16.047 -15.672 1 98.62 235 VAL B O 1
ATOM 4244 N N . GLY B 1 236 ? 9.062 -14.906 -17.359 1 97.06 236 GLY B N 1
ATOM 4245 C CA . GLY B 1 236 ? 10.344 -14.367 -16.922 1 97.06 236 GLY B CA 1
ATOM 4246 C C . GLY B 1 236 ? 10.992 -13.461 -17.953 1 97.06 236 GLY B C 1
ATOM 4247 O O . GLY B 1 236 ? 10.305 -12.766 -18.688 1 97.06 236 GLY B O 1
ATOM 4248 N N . ASP B 1 237 ? 12.188 -13.328 -17.828 1 92.75 237 ASP B N 1
ATOM 4249 C CA . ASP B 1 237 ? 12.992 -12.492 -18.719 1 92.75 237 ASP B CA 1
ATOM 4250 C C . ASP B 1 237 ? 14.328 -13.156 -19.031 1 92.75 237 ASP B C 1
ATOM 4252 O O . ASP B 1 237 ? 15.094 -13.492 -18.125 1 92.75 237 ASP B O 1
ATOM 4256 N N . ASP B 1 238 ? 14.625 -13.242 -20.312 1 90.06 238 ASP B N 1
ATOM 4257 C CA . ASP B 1 238 ? 15.867 -13.883 -20.734 1 90.06 238 ASP B CA 1
ATOM 4258 C C . ASP B 1 238 ? 17.078 -13.18 -20.141 1 90.06 238 ASP B C 1
ATOM 4260 O O . ASP B 1 238 ? 18.109 -13.812 -19.891 1 90.06 238 ASP B O 1
ATOM 4264 N N . ARG B 1 239 ? 17.109 -11.906 -19.938 1 90.06 239 ARG B N 1
ATOM 4265 C CA . ARG B 1 239 ? 18.203 -11.117 -19.375 1 90.06 239 ARG B CA 1
ATOM 4266 C C . ARG B 1 239 ? 18.469 -11.516 -17.922 1 90.06 239 ARG B C 1
ATOM 4268 O O . ARG B 1 239 ? 19.547 -11.219 -17.391 1 90.06 239 ARG B O 1
ATOM 4275 N N . MET B 1 240 ? 17.484 -12.227 -17.312 1 93.31 240 MET B N 1
ATOM 4276 C CA . MET B 1 240 ? 17.625 -12.531 -15.891 1 93.31 240 MET B CA 1
ATOM 4277 C C . MET B 1 240 ? 17.766 -14.031 -15.664 1 93.31 240 MET B C 1
ATOM 4279 O O . MET B 1 240 ? 17.344 -14.547 -14.625 1 93.31 240 MET B O 1
ATOM 4283 N N . ASN B 1 241 ? 18.078 -14.711 -16.75 1 92.19 241 ASN B N 1
ATOM 4284 C CA . ASN B 1 241 ? 18.656 -16.031 -16.562 1 92.19 241 ASN B CA 1
ATOM 4285 C C . ASN B 1 241 ? 20.062 -15.953 -15.977 1 92.19 241 ASN B C 1
ATOM 4287 O O . ASN B 1 241 ? 21.047 -15.82 -16.719 1 92.19 241 ASN B O 1
ATOM 4291 N N . MET B 1 242 ? 20.125 -16.062 -14.656 1 92.12 242 MET B N 1
ATOM 4292 C CA . MET B 1 242 ? 21.375 -15.758 -13.961 1 92.12 242 MET B CA 1
ATOM 4293 C C . MET B 1 242 ? 21.719 -16.844 -12.945 1 92.12 242 MET B C 1
ATOM 4295 O O . MET B 1 242 ? 20.844 -17.594 -12.516 1 92.12 242 MET B O 1
ATOM 4299 N N . SER B 1 243 ? 22.984 -16.922 -12.656 1 89.31 243 SER B N 1
ATOM 4300 C CA . SER B 1 243 ? 23.375 -17.766 -11.523 1 89.31 243 SER B CA 1
ATOM 4301 C C . SER B 1 243 ? 23.188 -17.016 -10.203 1 89.31 243 SER B C 1
ATOM 4303 O O . SER B 1 243 ? 23.109 -15.789 -10.188 1 89.31 243 SER B O 1
ATOM 4305 N N . LYS B 1 244 ? 23.156 -17.766 -9.18 1 90.38 244 LYS B N 1
ATOM 4306 C CA . LYS B 1 244 ? 23.094 -17.156 -7.852 1 90.38 244 LYS B CA 1
ATOM 4307 C C . LYS B 1 244 ? 24.297 -16.25 -7.605 1 90.38 244 LYS B C 1
ATOM 4309 O O . LYS B 1 244 ? 24.141 -15.172 -7.016 1 90.38 244 LYS B O 1
ATOM 4314 N N . ALA B 1 245 ? 25.406 -16.625 -8.094 1 92 245 ALA B N 1
ATOM 4315 C CA . ALA B 1 245 ? 26.641 -15.875 -7.898 1 92 245 ALA B CA 1
ATOM 4316 C C . ALA B 1 245 ? 26.578 -14.531 -8.625 1 92 245 ALA B C 1
ATOM 4318 O O . ALA B 1 245 ? 27.094 -13.523 -8.133 1 92 245 ALA B O 1
ATOM 4319 N N . GLN B 1 246 ? 26.031 -14.562 -9.758 1 93.56 246 GLN B N 1
ATOM 4320 C CA . GLN B 1 246 ? 25.891 -13.32 -10.508 1 93.56 246 GLN B CA 1
ATOM 4321 C C . GLN B 1 246 ? 25.016 -12.32 -9.766 1 93.56 246 GLN B C 1
ATOM 4323 O O . GLN B 1 246 ? 25.344 -11.133 -9.703 1 93.56 246 GLN B O 1
ATOM 4328 N N . VAL B 1 247 ? 23.938 -12.797 -9.188 1 95 247 VAL B N 1
ATOM 4329 C CA . VAL B 1 247 ? 23.031 -11.945 -8.422 1 95 247 VAL B CA 1
ATOM 4330 C C . VAL B 1 247 ? 23.75 -11.43 -7.18 1 95 247 VAL B C 1
ATOM 4332 O O . VAL B 1 247 ? 23.656 -10.242 -6.848 1 95 247 VAL B O 1
ATOM 4335 N N . ALA B 1 248 ? 24.453 -12.32 -6.531 1 94.81 248 ALA B N 1
ATOM 4336 C CA . ALA B 1 248 ? 25.203 -11.953 -5.328 1 94.81 248 ALA B CA 1
ATOM 4337 C C . ALA B 1 248 ? 26.219 -10.859 -5.625 1 94.81 248 ALA B C 1
ATOM 4339 O O . ALA B 1 248 ? 26.391 -9.938 -4.828 1 94.81 248 ALA B O 1
ATOM 4340 N N . LYS B 1 249 ? 26.828 -10.977 -6.719 1 95.19 249 LYS B N 1
ATOM 4341 C CA . LYS B 1 249 ? 27.828 -9.984 -7.102 1 95.19 249 LYS B CA 1
ATOM 4342 C C . LYS B 1 249 ? 27.188 -8.609 -7.316 1 95.19 249 LYS B C 1
ATOM 4344 O O . LYS B 1 249 ? 27.75 -7.59 -6.918 1 95.19 249 LYS B O 1
ATOM 4349 N N . LEU B 1 250 ? 26.078 -8.602 -7.988 1 95.56 250 LEU B N 1
ATOM 4350 C CA . LEU B 1 250 ? 25.359 -7.348 -8.188 1 95.56 250 LEU B CA 1
ATOM 4351 C C . LEU B 1 250 ? 25 -6.711 -6.855 1 95.56 250 LEU B C 1
ATOM 4353 O O . LEU B 1 250 ? 25.141 -5.496 -6.684 1 95.56 250 LEU B O 1
ATOM 4357 N N . ILE B 1 251 ? 24.516 -7.5 -5.91 1 97.19 251 ILE B N 1
ATOM 4358 C CA . ILE B 1 251 ? 24.156 -7.016 -4.586 1 97.19 251 ILE B CA 1
ATOM 4359 C C . ILE B 1 251 ? 25.375 -6.453 -3.879 1 97.19 251 ILE B C 1
ATOM 4361 O O . ILE B 1 251 ? 25.328 -5.375 -3.283 1 97.19 251 ILE B O 1
ATOM 4365 N N . GLU B 1 252 ? 26.484 -7.145 -4.012 1 95.88 252 GLU B N 1
ATOM 4366 C CA . GLU B 1 252 ? 27.734 -6.691 -3.406 1 95.88 252 GLU B CA 1
ATOM 4367 C C . GLU B 1 252 ? 28.141 -5.332 -3.959 1 95.88 252 GLU B C 1
ATOM 4369 O O . GLU B 1 252 ? 28.672 -4.492 -3.225 1 95.88 252 GLU B O 1
ATOM 4374 N N . GLU B 1 253 ? 27.938 -5.188 -5.16 1 95.88 253 GLU B N 1
ATOM 4375 C CA . GLU B 1 253 ? 28.312 -3.936 -5.809 1 95.88 253 GLU B CA 1
ATOM 4376 C C . GLU B 1 253 ? 27.469 -2.773 -5.297 1 95.88 253 GLU B C 1
ATOM 4378 O O . GLU B 1 253 ? 27.938 -1.633 -5.25 1 95.88 253 GLU B O 1
ATOM 4383 N N . LEU B 1 254 ? 26.25 -3.066 -4.895 1 95.75 254 LEU B N 1
ATOM 4384 C CA . LEU B 1 254 ? 25.312 -2.016 -4.512 1 95.75 254 LEU B CA 1
ATOM 4385 C C . LEU B 1 254 ? 25.312 -1.803 -3 1 95.75 254 LEU B C 1
ATOM 4387 O O . LEU B 1 254 ? 24.766 -0.822 -2.504 1 95.75 254 LEU B O 1
ATOM 4391 N N . VAL B 1 255 ? 25.828 -2.703 -2.275 1 95.56 255 VAL B N 1
ATOM 4392 C CA . VAL B 1 255 ? 25.859 -2.604 -0.821 1 95.56 255 VAL B CA 1
ATOM 4393 C C . VAL B 1 255 ? 27.312 -2.477 -0.347 1 95.56 255 VAL B C 1
ATOM 4395 O O . VAL B 1 255 ? 28.031 -3.475 -0.239 1 95.56 255 VAL B O 1
ATOM 4398 N N . PRO B 1 256 ? 27.609 -1.31 0.11 1 89.38 256 PRO B N 1
ATOM 4399 C CA . PRO B 1 256 ? 28.984 -1.124 0.578 1 89.38 256 PRO B CA 1
ATOM 4400 C C . PRO B 1 256 ? 29.344 -2.031 1.755 1 89.38 256 PRO B C 1
ATOM 4402 O O . PRO B 1 256 ? 28.484 -2.305 2.604 1 89.38 256 PRO B O 1
ATOM 4405 N N . ASP B 1 257 ? 30.562 -2.578 1.828 1 90.56 257 ASP B N 1
ATOM 4406 C CA . ASP B 1 257 ? 31.141 -3.336 2.934 1 90.56 257 ASP B CA 1
ATOM 4407 C C . ASP B 1 257 ? 30.531 -4.727 3.031 1 90.56 257 ASP B C 1
ATOM 4409 O O . ASP B 1 257 ? 30.656 -5.398 4.055 1 90.56 257 ASP B O 1
ATOM 4413 N N . CYS B 1 258 ? 29.734 -5.09 2.014 1 93.56 258 CYS B N 1
ATOM 4414 C CA . CYS B 1 258 ? 29.188 -6.441 1.971 1 93.56 258 CYS B CA 1
ATOM 4415 C C . CYS B 1 258 ? 30.125 -7.375 1.203 1 93.56 258 CYS B C 1
ATOM 4417 O O . CYS B 1 258 ? 30.672 -6.996 0.171 1 93.56 258 CYS B O 1
ATOM 4419 N N . THR B 1 259 ? 30.328 -8.656 1.811 1 94.44 259 THR B N 1
ATOM 4420 C CA . THR B 1 259 ? 31.094 -9.703 1.134 1 94.44 259 THR B CA 1
ATOM 4421 C C . THR B 1 259 ? 30.312 -11.016 1.137 1 94.44 259 THR B C 1
ATOM 4423 O O . THR B 1 259 ? 29.984 -11.547 2.199 1 94.44 259 THR B O 1
ATOM 4426 N N . ILE B 1 260 ? 30.078 -11.461 -0.048 1 92.94 260 ILE B N 1
ATOM 4427 C CA . ILE B 1 260 ? 29.391 -12.734 -0.219 1 92.94 260 ILE B CA 1
ATOM 4428 C C . ILE B 1 260 ? 30.344 -13.766 -0.799 1 92.94 260 ILE B C 1
ATOM 4430 O O . ILE B 1 260 ? 30.828 -13.625 -1.929 1 92.94 260 ILE B O 1
ATOM 4434 N N . THR B 1 261 ? 30.562 -14.82 -0.045 1 91.19 261 THR B N 1
ATOM 4435 C CA . THR B 1 261 ? 31.578 -15.805 -0.441 1 91.19 261 THR B CA 1
ATOM 4436 C C . THR B 1 261 ? 30.906 -17.078 -0.973 1 91.19 261 THR B C 1
ATOM 4438 O O . THR B 1 261 ? 30.078 -17.672 -0.297 1 91.19 261 THR B O 1
ATOM 4441 N N . ASN B 1 262 ? 31.312 -17.406 -2.164 1 88.56 262 ASN B N 1
ATOM 4442 C CA . ASN B 1 262 ? 30.812 -18.656 -2.744 1 88.56 262 ASN B CA 1
ATOM 4443 C C . ASN B 1 262 ? 31.438 -19.875 -2.068 1 88.56 262 ASN B C 1
ATOM 4445 O O . ASN B 1 262 ? 32.625 -19.906 -1.816 1 88.56 262 ASN B O 1
ATOM 4449 N N . THR B 1 263 ? 30.531 -20.812 -1.666 1 83.06 263 THR B N 1
ATOM 4450 C CA . THR B 1 263 ? 31.047 -22.031 -1.072 1 83.06 263 THR B CA 1
ATOM 4451 C C . THR B 1 263 ? 30.359 -23.25 -1.673 1 83.06 263 THR B C 1
ATOM 4453 O O . THR B 1 263 ? 29.203 -23.188 -2.096 1 83.06 263 THR B O 1
ATOM 4456 N N . GLU B 1 264 ? 31.141 -24.297 -1.74 1 74.88 264 GLU B N 1
ATOM 4457 C CA . GLU B 1 264 ? 30.609 -25.547 -2.273 1 74.88 264 GLU B CA 1
ATOM 4458 C C . GLU B 1 264 ? 30.219 -26.5 -1.15 1 74.88 264 GLU B C 1
ATOM 4460 O O . GLU B 1 264 ? 29.766 -27.625 -1.409 1 74.88 264 GLU B O 1
ATOM 4465 N N . ASN B 1 265 ? 30.312 -26.016 0.071 1 67.25 265 ASN B N 1
ATOM 4466 C CA . ASN B 1 265 ? 30.047 -26.859 1.229 1 67.25 265 ASN B CA 1
ATOM 4467 C C . ASN B 1 265 ? 28.578 -26.766 1.664 1 67.25 265 ASN B C 1
ATOM 4469 O O . ASN B 1 265 ? 28.203 -25.844 2.381 1 67.25 265 ASN B O 1
ATOM 4473 N N . GLY B 1 266 ? 27.609 -27.422 0.793 1 63.91 266 GLY B N 1
ATOM 4474 C CA . GLY B 1 266 ? 26.203 -27.5 1.123 1 63.91 266 GLY B CA 1
ATOM 4475 C C . GLY B 1 266 ? 25.328 -27.859 -0.066 1 63.91 266 GLY B C 1
ATOM 4476 O O . GLY B 1 266 ? 25.797 -27.906 -1.201 1 63.91 266 GLY B O 1
ATOM 4477 N N . GLU B 1 267 ? 24.219 -28.5 0.32 1 61.62 267 GLU B N 1
ATOM 4478 C CA . GLU B 1 267 ? 23.328 -28.922 -0.753 1 61.62 267 GLU B CA 1
ATOM 4479 C C . GLU B 1 267 ? 22.016 -28.125 -0.734 1 61.62 267 GLU B C 1
ATOM 4481 O O . GLU B 1 267 ? 21.484 -27.828 0.336 1 61.62 267 GLU B O 1
ATOM 4486 N N . ASP B 1 268 ? 21.75 -27.469 -1.925 1 63.47 268 ASP B N 1
ATOM 4487 C CA . ASP B 1 268 ? 20.438 -26.906 -2.143 1 63.47 268 ASP B CA 1
ATOM 4488 C C . ASP B 1 268 ? 19.469 -27.938 -2.703 1 63.47 268 ASP B C 1
ATOM 4490 O O . ASP B 1 268 ? 19.766 -28.594 -3.699 1 63.47 268 ASP B O 1
ATOM 4494 N N . LYS B 1 269 ? 18.375 -28.141 -1.971 1 63.03 269 LYS B N 1
ATOM 4495 C CA . LYS B 1 269 ? 17.406 -29.156 -2.398 1 63.03 269 LYS B CA 1
ATOM 4496 C C . LYS B 1 269 ? 16.734 -28.75 -3.703 1 63.03 269 LYS B C 1
ATOM 4498 O O . LYS B 1 269 ? 16.203 -29.594 -4.426 1 63.03 269 LYS B O 1
ATOM 4503 N N . ASP B 1 270 ? 16.719 -27.5 -3.916 1 61.09 270 ASP B N 1
ATOM 4504 C CA . ASP B 1 270 ? 16.266 -27.016 -5.219 1 61.09 270 ASP B CA 1
ATOM 4505 C C . ASP B 1 270 ? 17.391 -27.078 -6.246 1 61.09 270 ASP B C 1
ATOM 4507 O O . ASP B 1 270 ? 18.281 -26.219 -6.262 1 61.09 270 ASP B O 1
ATOM 4511 N N . LYS B 1 271 ? 17.531 -28.109 -7.078 1 62.72 271 LYS B N 1
ATOM 4512 C CA . LYS B 1 271 ? 18.641 -28.422 -7.973 1 62.72 271 LYS B CA 1
ATOM 4513 C C . LYS B 1 271 ? 18.422 -27.812 -9.359 1 62.72 271 LYS B C 1
ATOM 4515 O O . LYS B 1 271 ? 19.047 -28.25 -10.328 1 62.72 271 LYS B O 1
ATOM 4520 N N . ARG B 1 272 ? 17.516 -26.828 -9.383 1 66.06 272 ARG B N 1
ATOM 4521 C CA . ARG B 1 272 ? 17.328 -26.172 -10.672 1 66.06 272 ARG B CA 1
ATOM 4522 C C . ARG B 1 272 ? 18.625 -25.547 -11.172 1 66.06 272 ARG B C 1
ATOM 4524 O O . ARG B 1 272 ? 19.297 -24.844 -10.422 1 66.06 272 ARG B O 1
ATOM 4531 N N . ASN B 1 273 ? 19 -25.938 -12.328 1 73.12 273 ASN B N 1
ATOM 4532 C CA . ASN B 1 273 ? 20.203 -25.469 -13.008 1 73.12 273 ASN B CA 1
ATOM 4533 C C . ASN B 1 273 ? 20.016 -25.469 -14.523 1 73.12 273 ASN B C 1
ATOM 4535 O O . ASN B 1 273 ? 20.609 -26.297 -15.219 1 73.12 273 ASN B O 1
ATOM 4539 N N . TYR B 1 274 ? 19.234 -24.531 -14.961 1 78.62 274 TYR B N 1
ATOM 4540 C CA . TYR B 1 274 ? 18.969 -24.453 -16.391 1 78.62 274 TYR B CA 1
ATOM 4541 C C . TYR B 1 274 ? 18.516 -23.062 -16.797 1 78.62 274 TYR B C 1
ATOM 4543 O O . TYR B 1 274 ? 18.094 -22.266 -15.945 1 78.62 274 TYR B O 1
ATOM 4551 N N . GLU B 1 275 ? 18.641 -22.828 -18.047 1 87.12 275 GLU B N 1
ATOM 4552 C CA . GLU B 1 275 ? 18.047 -21.641 -18.641 1 87.12 275 GLU B CA 1
ATOM 4553 C C . GLU B 1 275 ? 16.609 -21.891 -19.094 1 87.12 275 GLU B C 1
ATOM 4555 O O . GLU B 1 275 ? 16.281 -23 -19.516 1 87.12 275 GLU B O 1
ATOM 4560 N N . VAL B 1 276 ? 15.836 -20.922 -18.938 1 93.56 276 VAL B N 1
ATOM 4561 C CA . VAL B 1 276 ? 14.438 -21.047 -19.328 1 93.56 276 VAL B CA 1
ATOM 4562 C C . VAL B 1 276 ? 14.141 -20.109 -20.5 1 93.56 276 VAL B C 1
ATOM 4564 O O . VAL B 1 276 ? 14.602 -18.969 -20.531 1 93.56 276 VAL B O 1
ATOM 4567 N N . SER B 1 277 ? 13.438 -20.656 -21.516 1 95.25 277 SER B N 1
ATOM 4568 C CA . SER B 1 277 ? 12.992 -19.828 -22.625 1 95.25 277 SER B CA 1
ATOM 4569 C C . SER B 1 277 ? 11.648 -19.172 -22.328 1 95.25 277 SER B C 1
ATOM 4571 O O . SER B 1 277 ? 10.719 -19.828 -21.859 1 95.25 277 SER B O 1
ATOM 4573 N N . TYR B 1 278 ? 11.578 -17.906 -22.609 1 97 278 TYR B N 1
ATOM 4574 C CA . TYR B 1 278 ? 10.336 -17.156 -22.391 1 97 278 TYR B CA 1
ATOM 4575 C C . TYR B 1 278 ? 9.742 -16.688 -23.719 1 97 278 TYR B C 1
ATOM 4577 O O . TYR B 1 278 ? 8.961 -15.734 -23.75 1 97 278 TYR B O 1
ATOM 4585 N N . ASN B 1 279 ? 10.047 -17.328 -24.781 1 96.81 279 ASN B N 1
ATOM 4586 C CA . ASN B 1 279 ? 9.672 -16.922 -26.125 1 96.81 279 ASN B CA 1
ATOM 4587 C C . ASN B 1 279 ? 8.164 -17.016 -26.344 1 96.81 279 ASN B C 1
ATOM 4589 O O . ASN B 1 279 ? 7.574 -16.188 -27.031 1 96.81 279 ASN B O 1
ATOM 4593 N N . LYS B 1 280 ? 7.613 -18.047 -25.797 1 98 280 LYS B N 1
ATOM 4594 C CA . LYS B 1 280 ? 6.203 -18.328 -26.062 1 98 280 LYS B CA 1
ATOM 4595 C C . LYS B 1 280 ? 5.328 -17.125 -25.672 1 98 280 LYS B C 1
ATOM 4597 O O . LYS B 1 280 ? 4.504 -16.688 -26.484 1 98 280 LYS B O 1
ATOM 4602 N N . ILE B 1 281 ? 5.504 -16.547 -24.484 1 98.5 281 ILE B N 1
ATOM 4603 C CA . ILE B 1 281 ? 4.664 -15.438 -24.047 1 98.5 281 ILE B CA 1
ATOM 4604 C C . ILE B 1 281 ? 5.16 -14.141 -24.688 1 98.5 281 ILE B C 1
ATOM 4606 O O . ILE B 1 281 ? 4.363 -13.258 -25 1 98.5 281 ILE B O 1
ATOM 4610 N N . ARG B 1 282 ? 6.43 -14.039 -24.922 1 97.62 282 ARG B N 1
ATOM 4611 C CA . ARG B 1 282 ? 7 -12.867 -25.594 1 97.62 282 ARG B CA 1
ATOM 4612 C C . ARG B 1 282 ? 6.41 -12.688 -26.984 1 97.62 282 ARG B C 1
ATOM 4614 O O . ARG B 1 282 ? 6.137 -11.562 -27.406 1 97.62 282 ARG B O 1
ATOM 4621 N N . ASN B 1 283 ? 6.238 -13.758 -27.656 1 97.56 283 ASN B N 1
ATOM 4622 C CA . ASN B 1 283 ? 5.688 -13.727 -29.016 1 97.56 283 ASN B CA 1
ATOM 4623 C C . ASN B 1 283 ? 4.246 -13.227 -29.016 1 97.56 283 ASN B C 1
ATOM 4625 O O . ASN B 1 283 ? 3.734 -12.82 -30.062 1 97.56 283 ASN B O 1
ATOM 4629 N N . LEU B 1 284 ? 3.625 -13.266 -27.859 1 98.12 284 LEU B N 1
ATOM 4630 C CA . LEU B 1 284 ? 2.27 -12.742 -27.75 1 98.12 284 LEU B CA 1
ATOM 4631 C C . LEU B 1 284 ? 2.291 -11.258 -27.375 1 98.12 284 LEU B C 1
ATOM 4633 O O . LEU B 1 284 ? 1.242 -10.609 -27.328 1 98.12 284 LEU B O 1
ATOM 4637 N N . GLY B 1 285 ? 3.506 -10.766 -26.984 1 97.88 285 GLY B N 1
ATOM 4638 C CA . GLY B 1 285 ? 3.627 -9.344 -26.734 1 97.88 285 GLY B CA 1
ATOM 4639 C C . GLY B 1 285 ? 3.979 -9.016 -25.297 1 97.88 285 GLY B C 1
ATOM 4640 O O . GLY B 1 285 ? 4.152 -7.848 -24.953 1 97.88 285 GLY B O 1
ATOM 4641 N N . PHE B 1 286 ? 4.152 -9.992 -24.453 1 98.12 286 PHE B N 1
ATOM 4642 C CA . PHE B 1 286 ? 4.5 -9.711 -23.062 1 98.12 286 PHE B CA 1
ATOM 4643 C C . PHE B 1 286 ? 6.008 -9.555 -22.906 1 98.12 286 PHE B C 1
ATOM 4645 O O . PHE B 1 286 ? 6.781 -10.359 -23.422 1 98.12 286 PHE B O 1
ATOM 4652 N N . LYS B 1 287 ? 6.41 -8.523 -22.172 1 96.06 287 LYS B N 1
ATOM 4653 C CA . LYS B 1 287 ? 7.816 -8.312 -21.844 1 96.06 287 LYS B CA 1
ATOM 4654 C C . LYS B 1 287 ? 7.973 -7.809 -20.406 1 96.06 287 LYS B C 1
ATOM 4656 O O . LYS B 1 287 ? 7.27 -6.887 -19.984 1 96.06 287 LYS B O 1
ATOM 4661 N N . ALA B 1 288 ? 8.859 -8.461 -19.656 1 96.81 288 ALA B N 1
ATOM 4662 C CA . ALA B 1 288 ? 9.227 -7.93 -18.344 1 96.81 288 ALA B CA 1
ATOM 4663 C C . ALA B 1 288 ? 9.922 -6.578 -18.484 1 96.81 288 ALA B C 1
ATOM 4665 O O . ALA B 1 288 ? 10.664 -6.344 -19.438 1 96.81 288 ALA B O 1
ATOM 4666 N N . THR B 1 289 ? 9.742 -5.684 -17.484 1 96.5 289 THR B N 1
ATOM 4667 C CA . THR B 1 289 ? 10.219 -4.316 -17.672 1 96.5 289 THR B CA 1
ATOM 4668 C C . THR B 1 289 ? 11.203 -3.945 -16.562 1 96.5 289 THR B C 1
ATOM 4670 O O . THR B 1 289 ? 11.93 -2.957 -16.672 1 96.5 289 THR B O 1
ATOM 4673 N N . ILE B 1 290 ? 11.266 -4.695 -15.484 1 97 290 ILE B N 1
ATOM 4674 C CA . ILE B 1 290 ? 12.102 -4.332 -14.344 1 97 290 ILE B CA 1
ATOM 4675 C C . ILE B 1 290 ? 13.312 -5.258 -14.266 1 97 290 ILE B C 1
ATOM 4677 O O . ILE B 1 290 ? 13.164 -6.48 -14.219 1 97 290 ILE B O 1
ATOM 4681 N N . SER B 1 291 ? 14.469 -4.703 -14.266 1 96.38 291 SER B N 1
ATOM 4682 C CA . SER B 1 291 ? 15.711 -5.473 -14.227 1 96.38 291 SER B CA 1
ATOM 4683 C C . SER B 1 291 ? 16.047 -5.91 -12.797 1 96.38 291 SER B C 1
ATOM 4685 O O . SER B 1 291 ? 15.438 -5.422 -11.844 1 96.38 291 SER B O 1
ATOM 4687 N N . ILE B 1 292 ? 16.984 -6.855 -12.75 1 96.69 292 ILE B N 1
ATOM 4688 C CA . ILE B 1 292 ? 17.438 -7.332 -11.445 1 96.69 292 ILE B CA 1
ATOM 4689 C C . ILE B 1 292 ? 18.109 -6.191 -10.688 1 96.69 292 ILE B C 1
ATOM 4691 O O . ILE B 1 292 ? 17.922 -6.055 -9.477 1 96.69 292 ILE B O 1
ATOM 4695 N N . ASP B 1 293 ? 18.828 -5.316 -11.383 1 96.44 293 ASP B N 1
ATOM 4696 C CA . ASP B 1 293 ? 19.484 -4.16 -10.781 1 96.44 293 ASP B CA 1
ATOM 4697 C C . ASP B 1 293 ? 18.469 -3.203 -10.172 1 96.44 293 ASP B C 1
ATOM 4699 O O . ASP B 1 293 ? 18.609 -2.805 -9.016 1 96.44 293 ASP B O 1
ATOM 4703 N N . ASP B 1 294 ? 17.469 -2.902 -10.922 1 96.38 294 ASP B N 1
ATOM 4704 C CA . ASP B 1 294 ? 16.422 -1.989 -10.453 1 96.38 294 ASP B CA 1
ATOM 4705 C C . ASP B 1 294 ? 15.672 -2.58 -9.258 1 96.38 294 ASP B C 1
ATOM 4707 O O . ASP B 1 294 ? 15.312 -1.857 -8.328 1 96.38 294 ASP B O 1
ATOM 4711 N N . GLY B 1 295 ? 15.438 -3.885 -9.312 1 97.5 295 GLY B N 1
ATOM 4712 C CA . GLY B 1 295 ? 14.773 -4.543 -8.203 1 97.5 295 GLY B CA 1
ATOM 4713 C C . GLY B 1 295 ? 15.586 -4.523 -6.922 1 97.5 295 GLY B C 1
ATOM 4714 O O . GLY B 1 295 ? 15.039 -4.352 -5.832 1 97.5 295 GLY B O 1
ATOM 4715 N N . ILE B 1 296 ? 16.891 -4.684 -7.07 1 97.69 296 ILE B N 1
ATOM 4716 C CA . ILE B 1 296 ? 17.766 -4.648 -5.906 1 97.69 296 ILE B CA 1
ATOM 4717 C C . ILE B 1 296 ? 17.797 -3.236 -5.324 1 97.69 296 ILE B C 1
ATOM 4719 O O . ILE B 1 296 ? 17.703 -3.059 -4.105 1 97.69 296 ILE B O 1
ATOM 4723 N N . LYS B 1 297 ? 17.891 -2.236 -6.18 1 97.38 297 LYS B N 1
ATOM 4724 C CA . LYS B 1 297 ? 17.875 -0.852 -5.715 1 97.38 297 LYS B CA 1
ATOM 4725 C C . LYS B 1 297 ? 16.578 -0.542 -4.977 1 97.38 297 LYS B C 1
ATOM 4727 O O . LYS B 1 297 ? 16.578 0.152 -3.959 1 97.38 297 LYS B O 1
ATOM 4732 N N . GLU B 1 298 ? 15.492 -1.014 -5.504 1 97.69 298 GLU B N 1
ATOM 4733 C CA . GLU B 1 298 ? 14.195 -0.894 -4.855 1 97.69 298 GLU B CA 1
ATOM 4734 C C . GLU B 1 298 ? 14.219 -1.488 -3.451 1 97.69 298 GLU B C 1
ATOM 4736 O O . GLU B 1 298 ? 13.766 -0.856 -2.494 1 97.69 298 GLU B O 1
ATOM 4741 N N . LEU B 1 299 ? 14.75 -2.682 -3.389 1 98.38 299 LEU B N 1
ATOM 4742 C CA . LEU B 1 299 ? 14.859 -3.35 -2.098 1 98.38 299 LEU B CA 1
ATOM 4743 C C . LEU B 1 299 ? 15.719 -2.535 -1.136 1 98.38 299 LEU B C 1
ATOM 4745 O O . LEU B 1 299 ? 15.391 -2.414 0.046 1 98.38 299 LEU B O 1
ATOM 4749 N N . LEU B 1 300 ? 16.75 -1.963 -1.638 1 97.31 300 LEU B N 1
ATOM 4750 C CA . LEU B 1 300 ? 17.688 -1.235 -0.798 1 97.31 300 LEU B CA 1
ATOM 4751 C C . LEU B 1 300 ? 17.078 0.058 -0.279 1 97.31 300 LEU B C 1
ATOM 4753 O O . LEU B 1 300 ? 17.547 0.616 0.719 1 97.31 300 LEU B O 1
ATOM 4757 N N . LYS B 1 301 ? 15.984 0.606 -0.92 1 96.62 301 LYS B N 1
ATOM 4758 C CA . LYS B 1 301 ? 15.25 1.757 -0.411 1 96.62 301 LYS B CA 1
ATOM 4759 C C . LYS B 1 301 ? 14.508 1.407 0.877 1 96.62 301 LYS B C 1
ATOM 4761 O O . LYS B 1 301 ? 14.297 2.27 1.733 1 96.62 301 LYS B O 1
ATOM 4766 N N . ILE B 1 302 ? 14.109 0.156 0.978 1 98 302 ILE B N 1
ATOM 4767 C CA . ILE B 1 302 ? 13.125 -0.221 1.982 1 98 302 ILE B CA 1
ATOM 4768 C C . ILE B 1 302 ? 13.789 -1.062 3.07 1 98 302 ILE B C 1
ATOM 4770 O O . ILE B 1 302 ? 13.641 -0.777 4.262 1 98 302 ILE B O 1
ATOM 4774 N N . VAL B 1 303 ? 14.602 -2.02 2.707 1 97 303 VAL B N 1
ATOM 4775 C CA . VAL B 1 303 ? 15.023 -3.121 3.566 1 97 303 VAL B CA 1
ATOM 4776 C C . VAL B 1 303 ? 15.844 -2.582 4.738 1 97 303 VAL B C 1
ATOM 4778 O O . VAL B 1 303 ? 15.68 -3.027 5.875 1 97 303 VAL B O 1
ATOM 4781 N N . PRO B 1 304 ? 16.734 -1.525 4.574 1 96.12 304 PRO B N 1
ATOM 4782 C CA . PRO B 1 304 ? 17.516 -0.999 5.703 1 96.12 304 PRO B CA 1
ATOM 4783 C C . PRO B 1 304 ? 16.625 -0.373 6.781 1 96.12 304 PRO B C 1
ATOM 4785 O O . PRO B 1 304 ? 17.094 -0.129 7.898 1 96.12 304 PRO B O 1
ATOM 4788 N N . LEU B 1 305 ? 15.359 -0.11 6.445 1 97.56 305 LEU B N 1
ATOM 4789 C CA . LEU B 1 305 ? 14.492 0.654 7.336 1 97.56 305 LEU B CA 1
ATOM 4790 C C . LEU B 1 305 ? 13.461 -0.251 8 1 97.56 305 LEU B C 1
ATOM 4792 O O . LEU B 1 305 ? 12.602 0.224 8.742 1 97.56 305 LEU B O 1
ATOM 4796 N N . LEU B 1 306 ? 13.539 -1.535 7.73 1 97 306 LEU B N 1
ATOM 4797 C CA . LEU B 1 306 ? 12.586 -2.471 8.312 1 97 306 LEU B CA 1
ATOM 4798 C C . LEU B 1 306 ? 12.781 -2.586 9.82 1 97 306 LEU B C 1
ATOM 4800 O O . LEU B 1 306 ? 13.914 -2.703 10.297 1 97 306 LEU B O 1
ATOM 4804 N N . SER B 1 307 ? 11.688 -2.533 10.562 1 93.44 307 SER B N 1
ATOM 4805 C CA . SER B 1 307 ? 11.719 -2.842 11.992 1 93.44 307 SER B CA 1
ATOM 4806 C C . SER B 1 307 ? 11.711 -4.348 12.227 1 93.44 307 SER B C 1
ATOM 4808 O O . SER B 1 307 ? 11.445 -5.125 11.312 1 93.44 307 SER B O 1
ATOM 4810 N N . PRO B 1 308 ? 12.023 -4.73 13.477 1 92.62 308 PRO B N 1
ATOM 4811 C CA . PRO B 1 308 ? 11.914 -6.16 13.797 1 92.62 308 PRO B CA 1
ATOM 4812 C C . PRO B 1 308 ? 10.516 -6.715 13.539 1 92.62 308 PRO B C 1
ATOM 4814 O O . PRO B 1 308 ? 10.375 -7.855 13.094 1 92.62 308 PRO B O 1
ATOM 4817 N N . GLU B 1 309 ? 9.547 -5.887 13.766 1 90.31 309 GLU B N 1
ATOM 4818 C CA . GLU B 1 309 ? 8.172 -6.309 13.508 1 90.31 309 GLU B CA 1
ATOM 4819 C C . GLU B 1 309 ? 7.914 -6.48 12.016 1 90.31 309 GLU B C 1
ATOM 4821 O O . GLU B 1 309 ? 7.211 -7.406 11.602 1 90.31 309 GLU B O 1
ATOM 4826 N N . ASP B 1 310 ? 8.461 -5.59 11.219 1 93.44 310 ASP B N 1
ATOM 4827 C CA . ASP B 1 310 ? 8.336 -5.707 9.773 1 93.44 310 ASP B CA 1
ATOM 4828 C C . ASP B 1 310 ? 8.953 -7.016 9.273 1 93.44 310 ASP B C 1
ATOM 4830 O O . ASP B 1 310 ? 8.367 -7.703 8.438 1 93.44 310 ASP B O 1
ATOM 4834 N N . VAL B 1 311 ? 10.125 -7.316 9.805 1 94.94 311 VAL B N 1
ATOM 4835 C CA . VAL B 1 311 ? 10.852 -8.516 9.406 1 94.94 311 VAL B CA 1
ATOM 4836 C C . VAL B 1 311 ? 10.039 -9.758 9.781 1 94.94 311 VAL B C 1
ATOM 4838 O O . VAL B 1 311 ? 9.93 -10.695 8.984 1 94.94 311 VAL B O 1
ATOM 4841 N N . TYR B 1 312 ? 9.469 -9.703 10.93 1 91.69 312 TYR B N 1
ATOM 4842 C CA . TYR B 1 312 ? 8.648 -10.82 11.383 1 91.69 312 TYR B CA 1
ATOM 4843 C C . TYR B 1 312 ? 7.453 -11.031 10.461 1 91.69 312 TYR B C 1
ATOM 4845 O O . TYR B 1 312 ? 7.137 -12.164 10.094 1 91.69 312 TYR B O 1
ATOM 4853 N N . ARG B 1 313 ? 6.867 -9.969 9.992 1 91.44 313 ARG B N 1
ATOM 4854 C CA . ARG B 1 313 ? 5.68 -10.039 9.156 1 91.44 313 ARG B CA 1
ATOM 4855 C C . ARG B 1 313 ? 6.031 -10.477 7.738 1 91.44 313 ARG B C 1
ATOM 4857 O O . ARG B 1 313 ? 5.168 -10.961 6.996 1 91.44 313 ARG B O 1
ATOM 4864 N N . ALA B 1 314 ? 7.273 -10.258 7.395 1 94.88 314 ALA B N 1
ATOM 4865 C CA . ALA B 1 314 ? 7.707 -10.57 6.035 1 94.88 314 ALA B CA 1
ATOM 4866 C C . ALA B 1 314 ? 8.094 -12.039 5.91 1 94.88 314 ALA B C 1
ATOM 4868 O O . ALA B 1 314 ? 8.461 -12.5 4.824 1 94.88 314 ALA B O 1
ATOM 4869 N N . LYS B 1 315 ? 7.992 -12.75 6.996 1 89 315 LYS B N 1
ATOM 4870 C CA . LYS B 1 315 ? 8.289 -14.18 6.961 1 89 315 LYS B CA 1
ATOM 4871 C C . LYS B 1 315 ? 7.199 -14.953 6.23 1 89 315 LYS B C 1
ATOM 4873 O O . LYS B 1 315 ? 6.055 -14.508 6.164 1 89 315 LYS B O 1
ATOM 4878 N N . ASN B 1 316 ? 7.516 -16.047 5.672 1 89.62 316 ASN B N 1
ATOM 4879 C CA . ASN B 1 316 ? 6.559 -16.906 4.977 1 89.62 316 ASN B CA 1
ATOM 4880 C C . ASN B 1 316 ? 6.297 -18.188 5.746 1 89.62 316 ASN B C 1
ATOM 4882 O O . ASN B 1 316 ? 5.441 -19 5.352 1 89.62 316 ASN B O 1
ATOM 4886 N N . VAL B 1 317 ? 7.113 -18.531 6.719 1 86.38 317 VAL B N 1
ATOM 4887 C CA . VAL B 1 317 ? 6.973 -19.703 7.586 1 86.38 317 VAL B CA 1
ATOM 4888 C C . VAL B 1 317 ? 7.227 -19.297 9.039 1 86.38 317 VAL B C 1
ATOM 4890 O O . VAL B 1 317 ? 7.984 -18.359 9.305 1 86.38 317 VAL B O 1
#

Nearest PDB structures (foldseek):
  6vo6-assembly1_A  TM=9.706E-01  e=3.807E-38  Campylobacter jejuni subsp. jejuni NCTC 11168 = ATCC 700819
  6vo6-assembly1_D  TM=9.651E-01  e=4.972E-37  Campylobacter jejuni subsp. jejuni NCTC 11168 = ATCC 700819
  6vo8-assembly1_B-2  TM=9.675E-01  e=3.465E-36  Campylobacter jejuni subsp. jejuni NCTC 11168 = ATCC 700819
  6vo6-assembly1_C  TM=9.685E-01  e=2.707E-35  Campylobacter jejuni subsp. jejuni NCTC 11168 = ATCC 700819
  8vr2-assembly1_A  TM=8.339E-01  e=3.298E-21  Psychrobacter cryohalolentis K5

Solvent-accessible surface area (backbone atoms only — not comparable to full-atom values): 32839 Å² total; per-residue (Å²): 128,78,84,70,89,56,44,31,32,32,26,32,23,26,45,35,48,54,23,26,45,27,52,58,54,44,47,74,74,65,32,31,37,35,31,33,22,72,49,89,85,36,54,69,26,43,29,81,51,48,76,42,87,48,54,43,71,41,88,38,50,57,78,39,53,68,63,42,31,56,56,49,68,75,33,45,27,36,37,47,56,56,57,60,71,49,53,69,42,17,65,75,39,51,67,57,26,43,45,41,26,31,51,16,39,49,40,54,59,70,39,52,56,93,87,44,50,37,40,35,68,35,42,52,49,22,36,27,68,54,70,96,57,74,40,44,78,80,51,70,75,44,43,80,44,71,32,18,42,28,41,42,55,28,43,51,58,38,36,77,68,44,10,28,30,37,23,34,34,51,51,31,50,76,25,42,28,44,52,43,77,34,65,64,37,30,53,51,48,41,40,75,72,64,21,64,49,78,34,64,51,27,78,36,27,41,39,35,29,37,38,61,46,54,22,48,49,53,55,48,46,61,75,43,32,88,82,40,50,47,36,67,33,41,44,44,40,71,93,35,55,34,29,48,44,59,54,50,49,52,48,37,74,72,34,84,88,29,47,77,42,75,35,79,84,64,83,67,89,73,60,44,51,49,45,63,51,37,57,76,40,37,76,74,68,55,73,64,80,66,49,71,67,58,36,50,54,31,37,63,62,47,57,85,58,55,43,74,67,51,54,61,65,15,50,80,116,128,78,84,71,89,55,44,30,32,33,26,32,24,26,45,35,49,52,24,26,43,27,52,57,54,44,47,74,72,65,32,31,36,34,30,34,23,72,51,89,84,36,54,68,25,44,29,80,51,46,77,43,87,48,54,42,72,40,87,39,50,58,77,40,53,69,62,42,31,56,57,49,68,75,33,45,27,37,38,47,55,55,58,61,73,48,53,69,43,16,66,74,39,52,67,58,24,42,45,40,26,32,51,17,40,49,39,54,59,70,37,51,56,93,88,45,51,39,41,35,68,36,43,52,50,20,37,25,69,56,72,97,57,74,40,43,79,80,52,68,76,43,43,79,43,71,32,19,42,28,41,42,55,26,43,49,58,37,36,76,69,44,11,29,31,37,23,32,34,49,51,32,50,76,24,42,28,43,52,43,79,34,65,66,38,30,53,51,47,40,41,75,71,63,24,62,50,77,35,64,51,26,78,37,27,41,40,36,29,38,39,61,46,55,21,48,48,53,56,49,46,62,75,42,32,88,84,41,48,46,37,67,34,40,42,42,40,70,93,35,55,34,30,48,44,59,54,50,48,54,48,36,73,74,33,85,87,30,45,76,41,74,37,79,87,60,83,66,88,73,62,45,52,49,44,62,51,36,56,76,40,37,76,76,68,55,73,65,82,66,48,72,66,58,36,51,53,31,38,62,62,47,57,85,57,55,42,74,67,52,54,60,65,15,48,82,114